Protein AF-F0XMB1-F1 (afdb_monomer_lite)

InterPro domains:
  IPR000330 SNF2, N-terminal domain [PF00176] (277-540)
  IPR014001 Helicase superfamily 1/2, ATP-binding domain [SM00487] (270-544)
  IPR027417 P-loop containing nucleoside triphosphate hydrolase [SSF52540] (267-540)
  IPR038718 SNF2-like, N-terminal domain superfamily [G3DSA:3.40.50.10810] (345-544)
  IPR052583 E3 ubiquitin-protein ligase SHPRH-like [PTHR45865] (392-539)

Sequence (544 aa):
MPPGRSTSKATRSSRSQPPPQAASIPPFQDVGPLIDFIDHLLSIAHDDSDESNKSLGKERSEQDERPAKRSKSDCHVDDPYIPVSRRSLAVTKSSSRRGSVAEEATSRNAIRFFDFVYRENDGLTITARDRRRVNAKVTLTPNELGPLDAKDVLMLKAANKIGPDPPEPGRFWTSVCLEVRLTEGQATLAVNLELRWNTNISVDGSLHLEPQRELRQHMLAAFFPGIPLDRPPDRRGAEQFGSPQDFYEAAHVPSKSEYGEIESMRVPALTANLFPFQRRAVGWLLHREGAQWTTNCGNGNPGVIPYQPPSDQQAFMHFIRTVDADGESCFVSSLFGVVTRDPAVFEANERAIRGGILSEEMGLGKTVETISLILLHRRPPVSTLSPAVSPSATQVPRPIGATLIVTPPALRSQWISELKQHAPGFKVMVYEGMRKSCPDEASEAAMVEKFAVHDVVITTYGDLRSELHFAVEPPQRNLRGERKRPRPRSPLVQLSWWRVCLDEAQEIESGVSNAATIVRVVPRVNAWGVTGTPVKDDIQGKYS

Organism: Grosmannia clavigera (strain kw1407 / UAMH 11150) (NCBI:txid655863)

pLDDT: mean 72.54, std 20.44, range [24.61, 97.75]

Structure (mmCIF, N/CA/C/O backbone):
data_AF-F0XMB1-F1
#
_entry.id   AF-F0XMB1-F1
#
loop_
_atom_site.group_PDB
_atom_site.id
_atom_site.type_symbol
_atom_site.label_atom_id
_atom_site.label_alt_id
_atom_site.label_comp_id
_atom_site.label_asym_id
_atom_site.label_entity_id
_atom_site.label_seq_id
_atom_site.pdbx_PDB_ins_code
_atom_site.Cartn_x
_atom_site.Cartn_y
_atom_site.Cartn_z
_atom_site.occupancy
_atom_site.B_iso_or_equiv
_atom_site.auth_seq_id
_atom_site.auth_comp_id
_atom_site.auth_asym_id
_atom_site.auth_atom_id
_atom_site.pdbx_PDB_model_num
ATOM 1 N N . MET A 1 1 ? 31.778 34.762 53.240 1.00 27.73 1 MET A N 1
ATOM 2 C CA . MET A 1 1 ? 30.847 34.669 54.390 1.00 27.73 1 MET A CA 1
ATOM 3 C C . MET A 1 1 ? 29.917 35.890 54.387 1.00 27.73 1 MET A C 1
ATOM 5 O O . MET A 1 1 ? 30.295 36.874 53.762 1.00 27.73 1 MET A O 1
ATOM 9 N N . PRO A 1 2 ? 28.714 35.812 54.991 1.00 58.25 2 PRO A N 1
ATOM 10 C CA . PRO A 1 2 ? 27.754 36.931 55.157 1.00 58.25 2 PRO A CA 1
ATOM 11 C C . PRO A 1 2 ? 28.171 37.848 56.343 1.00 58.25 2 PRO A C 1
ATOM 13 O O . PRO A 1 2 ? 29.243 37.579 56.891 1.00 58.25 2 PRO A O 1
ATOM 16 N N . PRO A 1 3 ? 27.391 38.862 56.816 1.00 51.19 3 PRO A N 1
ATOM 17 C CA . PRO A 1 3 ? 26.029 39.328 56.459 1.00 51.19 3 PRO A CA 1
ATOM 18 C C . PRO A 1 3 ? 26.003 40.854 56.100 1.00 51.19 3 PRO A C 1
ATOM 20 O O . PRO A 1 3 ? 27.044 41.388 55.746 1.00 51.19 3 PRO A O 1
ATOM 23 N N . GLY A 1 4 ? 24.908 41.639 56.109 1.00 30.55 4 GLY A N 1
ATOM 24 C CA . GLY A 1 4 ? 23.508 41.424 56.518 1.00 30.55 4 GLY A CA 1
ATOM 25 C C . GLY A 1 4 ? 22.577 42.628 56.234 1.00 30.55 4 GLY A C 1
ATOM 26 O O . GLY A 1 4 ? 23.026 43.687 55.811 1.00 30.55 4 GLY A O 1
ATOM 27 N N . ARG A 1 5 ? 21.262 42.462 56.466 1.00 34.50 5 ARG A N 1
ATOM 28 C CA . ARG A 1 5 ? 20.203 43.493 56.291 1.00 34.50 5 ARG A CA 1
ATOM 29 C C . ARG A 1 5 ? 20.195 44.546 57.416 1.00 34.50 5 ARG A C 1
ATOM 31 O O . ARG A 1 5 ? 20.446 44.169 58.555 1.00 34.50 5 ARG A O 1
ATOM 38 N N . SER A 1 6 ? 19.681 45.760 57.147 1.00 29.05 6 SER A N 1
ATOM 39 C CA . SER A 1 6 ? 18.444 46.310 57.778 1.00 29.05 6 SER A CA 1
ATOM 40 C C . SER A 1 6 ? 18.293 47.841 57.652 1.00 29.05 6 SER A C 1
ATOM 42 O O . SER A 1 6 ? 19.214 48.580 57.975 1.00 29.05 6 SER A O 1
ATOM 44 N N . THR A 1 7 ? 17.095 48.321 57.293 1.00 29.73 7 THR A N 1
ATOM 45 C CA . THR A 1 7 ? 16.448 49.531 57.862 1.00 29.73 7 THR A CA 1
ATOM 46 C C . THR A 1 7 ? 14.932 49.473 57.604 1.00 29.73 7 THR A C 1
ATOM 48 O O . THR A 1 7 ? 14.473 48.746 56.724 1.00 29.73 7 THR A O 1
ATOM 51 N N . SER A 1 8 ? 14.134 50.200 58.394 1.00 28.09 8 SER A N 1
ATOM 52 C CA . SER A 1 8 ? 12.667 50.283 58.276 1.00 28.09 8 SER A CA 1
ATOM 53 C C . SER A 1 8 ? 12.136 51.627 58.806 1.00 28.09 8 SER A C 1
ATOM 55 O O . SER A 1 8 ? 12.888 52.320 59.496 1.00 28.09 8 SER A O 1
ATOM 57 N N . LYS A 1 9 ? 10.849 51.934 58.513 1.00 28.86 9 LYS A N 1
ATOM 58 C CA . LYS A 1 9 ? 9.961 53.064 58.942 1.00 28.86 9 LYS A CA 1
ATOM 59 C C . LYS A 1 9 ? 9.417 53.874 57.741 1.00 28.86 9 LYS A C 1
ATOM 61 O O . LYS A 1 9 ? 10.108 53.980 56.740 1.00 28.86 9 LYS A O 1
ATOM 66 N N . ALA A 1 10 ? 8.226 54.490 57.781 1.00 29.17 10 ALA A N 1
ATOM 67 C CA . ALA A 1 10 ? 7.061 54.283 58.660 1.00 29.17 10 ALA A CA 1
ATOM 68 C C . ALA A 1 10 ? 5.759 54.894 58.074 1.00 29.17 10 ALA A C 1
ATOM 70 O O . ALA A 1 10 ? 5.778 55.744 57.195 1.00 29.17 10 ALA A O 1
ATOM 71 N N . THR A 1 11 ? 4.640 54.442 58.647 1.00 30.14 11 THR A N 1
ATOM 72 C CA . THR A 1 11 ? 3.234 54.915 58.606 1.00 30.14 11 THR A CA 1
ATOM 73 C C . THR A 1 11 ? 3.033 56.445 58.813 1.00 30.14 11 THR A C 1
ATOM 75 O O . THR A 1 11 ? 3.951 57.081 59.315 1.00 30.14 11 THR A O 1
ATOM 78 N N . ARG A 1 12 ? 1.858 57.097 58.623 1.00 30.94 12 ARG A N 1
ATOM 79 C CA . ARG A 1 12 ? 0.440 56.654 58.784 1.00 30.94 12 ARG A CA 1
ATOM 80 C C . ARG A 1 12 ? -0.594 57.701 58.272 1.00 30.94 12 ARG A C 1
ATOM 82 O O . ARG A 1 12 ? -0.222 58.846 58.068 1.00 30.94 12 ARG A O 1
ATOM 89 N N . SER A 1 13 ? -1.893 57.333 58.328 1.00 30.34 13 SER A N 1
ATOM 90 C CA . SER A 1 13 ? -3.125 58.182 58.355 1.00 30.34 13 SER A CA 1
ATOM 91 C C . SER A 1 13 ? -3.738 58.549 56.989 1.00 30.34 13 SER A C 1
ATOM 93 O O . SER A 1 13 ? -2.984 58.915 56.102 1.00 30.34 13 SER A O 1
ATOM 95 N N . SER A 1 14 ? -5.064 58.560 56.738 1.00 31.59 14 SER A N 1
ATOM 96 C CA . SER A 1 14 ? -6.292 57.872 57.260 1.00 31.59 14 SER A CA 1
ATOM 97 C C . SER A 1 14 ? -7.459 58.185 56.260 1.00 31.59 14 SER A C 1
ATOM 99 O O . SER A 1 14 ? -7.134 58.667 55.181 1.00 31.59 14 SER A O 1
ATOM 101 N N . ARG A 1 15 ? -8.793 57.986 56.392 1.00 32.78 15 ARG A N 1
ATOM 102 C CA . ARG A 1 15 ? -9.838 57.450 57.328 1.00 32.78 15 ARG A CA 1
ATOM 103 C C . ARG A 1 15 ? -11.147 57.344 56.460 1.00 32.78 15 ARG A C 1
ATOM 105 O O . ARG A 1 15 ? -11.243 58.114 55.516 1.00 32.78 15 ARG A O 1
ATOM 112 N N . SER A 1 16 ? -12.234 56.583 56.685 1.00 30.58 16 SER A N 1
ATOM 113 C CA . SER A 1 16 ? -12.518 55.282 57.339 1.00 30.58 16 SER A CA 1
ATOM 114 C C . SER A 1 16 ? -14.002 54.862 57.146 1.00 30.58 16 SER A C 1
ATOM 116 O O . SER A 1 16 ? -14.864 55.652 57.515 1.00 30.58 16 SER A O 1
ATOM 118 N N . GLN A 1 17 ? -14.264 53.587 56.791 1.00 32.28 17 GLN A N 1
ATOM 119 C CA . GLN A 1 17 ? -15.507 52.804 57.070 1.00 32.28 17 GLN A CA 1
ATOM 120 C C . GLN A 1 17 ? -16.832 53.182 56.344 1.00 32.28 17 GLN A C 1
ATOM 122 O O . GLN A 1 17 ? -16.908 54.279 55.798 1.00 32.28 17 GLN A O 1
ATOM 127 N N . PRO A 1 18 ? -17.875 52.299 56.313 1.00 37.38 18 PRO A N 1
ATOM 128 C CA . PRO A 1 18 ? -18.061 51.003 57.011 1.00 37.38 18 PRO A CA 1
ATOM 129 C C . PRO A 1 18 ? -18.279 49.758 56.096 1.00 37.38 18 PRO A C 1
ATOM 131 O O . PRO A 1 18 ? -18.362 49.905 54.879 1.00 37.38 18 PRO A O 1
ATOM 134 N N . PRO A 1 19 ? -18.359 48.524 56.655 1.00 42.69 19 PRO A N 1
ATOM 135 C CA . PRO A 1 19 ? -18.552 47.281 55.891 1.00 42.69 19 PRO A CA 1
ATOM 136 C C . PRO A 1 19 ? -20.002 46.733 55.903 1.00 42.69 19 PRO A C 1
ATOM 138 O O . PRO A 1 19 ? -20.718 46.933 56.887 1.00 42.69 19 PRO A O 1
ATOM 141 N N . PRO A 1 20 ? -20.420 45.957 54.881 1.00 31.91 20 PRO A N 1
ATOM 142 C CA . PRO A 1 20 ? -21.570 45.055 54.965 1.00 31.91 20 PRO A CA 1
ATOM 143 C C . PRO A 1 20 ? -21.213 43.747 55.701 1.00 31.91 20 PRO A C 1
ATOM 145 O O . PRO A 1 20 ? -20.044 43.392 55.855 1.00 31.91 20 PRO A O 1
ATOM 148 N N . GLN A 1 21 ? -22.234 43.033 56.176 1.00 31.61 21 GLN A N 1
ATOM 149 C CA . GLN A 1 21 ? -22.099 41.883 57.078 1.00 31.61 21 GLN A CA 1
ATOM 150 C C . GLN A 1 21 ? -21.891 40.556 56.330 1.00 31.61 21 GLN A C 1
ATOM 152 O O . GLN A 1 21 ? -22.405 40.359 55.230 1.00 31.61 21 GLN A O 1
ATOM 157 N N . ALA A 1 22 ? -21.196 39.609 56.966 1.00 34.16 22 ALA A N 1
ATOM 158 C CA . ALA A 1 22 ? -21.148 38.224 56.509 1.00 34.16 22 ALA A CA 1
ATOM 159 C C . ALA A 1 22 ? -22.470 37.517 56.857 1.00 34.16 22 ALA A C 1
ATOM 161 O O . ALA A 1 22 ? -22.691 37.136 58.006 1.00 34.16 22 ALA A O 1
ATOM 162 N N . ALA A 1 23 ? -23.349 37.343 55.869 1.00 29.39 23 ALA A N 1
ATOM 163 C CA . ALA A 1 23 ? -24.525 36.493 56.012 1.00 29.39 23 ALA A CA 1
ATOM 164 C C . ALA A 1 23 ? -24.081 35.022 56.087 1.00 29.39 23 ALA A C 1
ATOM 166 O O . ALA A 1 23 ? -23.489 34.497 55.142 1.00 29.39 23 ALA A O 1
ATOM 167 N N . SER A 1 24 ? -24.348 34.355 57.210 1.00 30.89 24 SER A N 1
ATOM 168 C CA . SER A 1 24 ? -24.059 32.931 57.380 1.00 30.89 24 SER A CA 1
ATOM 169 C C . SER A 1 24 ? -24.994 32.102 56.501 1.00 30.89 24 SER A C 1
ATOM 171 O O . SER A 1 24 ? -26.179 31.970 56.813 1.00 30.89 24 SER A O 1
ATOM 173 N N . ILE A 1 25 ? -24.463 31.540 55.415 1.00 31.02 25 ILE A N 1
ATOM 174 C CA . ILE A 1 25 ? -25.188 30.573 54.584 1.00 31.02 25 ILE A CA 1
ATOM 175 C C . ILE A 1 25 ? -25.472 29.333 55.455 1.00 31.02 25 ILE A C 1
ATOM 177 O O . ILE A 1 25 ? -24.528 28.800 56.046 1.00 31.02 25 ILE A O 1
ATOM 181 N N . PRO A 1 26 ? -26.733 28.876 55.582 1.00 30.62 26 PRO A N 1
ATOM 182 C CA . PRO A 1 26 ? -27.040 27.663 56.331 1.00 30.62 26 PRO A CA 1
ATOM 183 C C . PRO A 1 26 ? -26.429 26.435 55.633 1.00 30.62 26 PRO A C 1
ATOM 185 O O . PRO A 1 26 ? -26.320 26.424 54.404 1.00 30.62 26 PRO A O 1
ATOM 188 N N . PRO A 1 27 ? -26.037 25.384 56.376 1.00 29.83 27 PRO A N 1
ATOM 189 C CA . PRO A 1 27 ? -25.554 24.154 55.763 1.00 29.83 27 PRO A CA 1
ATOM 190 C C . PRO A 1 27 ? -26.685 23.511 54.952 1.00 29.83 27 PRO A C 1
ATOM 192 O O . PRO A 1 27 ? -27.743 23.193 55.495 1.00 29.83 27 PRO A O 1
ATOM 195 N N . PHE A 1 28 ? -26.462 23.316 53.651 1.00 28.12 28 PHE A N 1
ATOM 196 C CA . PHE A 1 28 ? -27.380 22.555 52.808 1.00 28.12 28 PHE A CA 1
ATOM 197 C C . PHE A 1 28 ? -27.397 21.095 53.275 1.00 28.12 28 PHE A C 1
ATOM 199 O O . PHE A 1 28 ? -26.374 20.416 53.221 1.00 28.12 28 PHE A O 1
ATOM 206 N N . GLN A 1 29 ? -28.557 20.623 53.734 1.00 29.77 29 GLN A N 1
ATOM 207 C CA . GLN A 1 29 ? -28.824 19.192 53.892 1.00 29.77 29 GLN A CA 1
ATOM 208 C C . GLN A 1 29 ? -29.158 18.580 52.523 1.00 29.77 29 GLN A C 1
ATOM 210 O O . GLN A 1 29 ? -29.688 19.270 51.653 1.00 29.77 29 GLN A O 1
ATOM 215 N N . ASP A 1 30 ? -28.838 17.298 52.339 1.00 43.50 30 ASP A N 1
ATOM 216 C CA . ASP A 1 30 ? -28.823 16.612 51.041 1.00 43.50 30 ASP A CA 1
ATOM 217 C C . ASP A 1 30 ? -30.161 16.586 50.276 1.00 43.50 30 ASP A C 1
ATOM 219 O O . ASP A 1 30 ? -30.922 15.622 50.342 1.00 43.50 30 ASP A O 1
ATOM 223 N N . VAL A 1 31 ? -30.373 17.598 49.431 1.00 42.97 31 VAL A N 1
ATOM 224 C CA . VAL A 1 31 ? -30.939 17.439 48.082 1.00 42.97 31 VAL A CA 1
ATOM 225 C C . VAL A 1 31 ? -30.160 18.377 47.153 1.00 42.97 31 VAL A C 1
ATOM 227 O O . VAL A 1 31 ? -30.142 19.585 47.369 1.00 42.97 31 VAL A O 1
ATOM 230 N N . GLY A 1 32 ? -29.467 17.831 46.152 1.00 53.22 32 GLY A N 1
ATOM 231 C CA . GLY A 1 32 ? -28.548 18.594 45.298 1.00 53.22 32 GLY A CA 1
ATOM 232 C C . GLY A 1 32 ? -28.074 17.806 44.068 1.00 53.22 32 GLY A C 1
ATOM 233 O O . GLY A 1 32 ? -28.682 16.782 43.744 1.00 53.22 32 GLY A O 1
ATOM 234 N N . PRO A 1 33 ? -26.970 18.221 43.409 1.00 62.84 33 PRO A N 1
ATOM 235 C CA . PRO A 1 33 ? -26.834 18.430 41.953 1.00 62.84 33 PRO A CA 1
ATOM 236 C C . PRO A 1 33 ? -27.278 17.348 40.953 1.00 62.84 33 PRO A C 1
ATOM 238 O O . PRO A 1 33 ? -27.317 17.629 39.759 1.00 62.84 33 PRO A O 1
ATOM 241 N N . LEU A 1 34 ? -27.601 16.123 41.378 1.00 62.88 34 LEU A N 1
ATOM 242 C CA . LEU A 1 34 ? -28.152 15.095 40.492 1.00 62.88 34 LEU A CA 1
ATOM 243 C C . LEU A 1 34 ? -29.604 15.395 40.085 1.00 62.88 34 LEU A C 1
ATOM 245 O O . LEU A 1 34 ? -29.940 15.188 38.923 1.00 62.88 34 LEU A O 1
ATOM 249 N N . ILE A 1 35 ? -30.454 15.881 40.999 1.00 64.75 35 ILE A N 1
ATOM 250 C CA . ILE A 1 35 ? -31.870 16.145 40.672 1.00 64.75 35 ILE A CA 1
ATOM 251 C C . ILE A 1 35 ? -31.989 17.362 39.745 1.00 64.75 35 ILE A C 1
ATOM 253 O O . ILE A 1 35 ? -32.671 17.276 38.732 1.00 64.75 35 ILE A O 1
ATOM 257 N N . ASP A 1 36 ? -31.231 18.434 39.997 1.00 64.50 36 ASP A N 1
ATOM 258 C CA . ASP A 1 36 ? -31.179 19.606 39.107 1.00 64.50 36 ASP A CA 1
ATOM 259 C C . ASP A 1 36 ? -30.674 19.238 37.696 1.00 64.50 36 ASP A C 1
ATOM 261 O O . ASP A 1 36 ? -31.138 19.770 36.688 1.00 64.50 36 ASP A O 1
ATOM 265 N N . PHE A 1 37 ? -29.728 18.293 37.611 1.00 68.62 37 PHE A N 1
ATOM 266 C CA . PHE A 1 37 ? -29.217 17.750 36.350 1.00 68.62 37 PHE A CA 1
ATOM 267 C C . PHE A 1 37 ? -30.251 16.863 35.630 1.00 68.62 37 PHE A C 1
ATOM 269 O O . PHE A 1 37 ? -30.342 16.908 34.405 1.00 68.62 37 PHE A O 1
ATOM 276 N N . ILE A 1 38 ? -31.052 16.098 36.376 1.00 68.94 38 ILE A N 1
ATOM 277 C CA . ILE A 1 38 ? -32.143 15.253 35.866 1.00 68.94 38 ILE A CA 1
ATOM 278 C C . ILE A 1 38 ? -33.303 16.095 35.322 1.00 68.94 38 ILE A C 1
ATOM 280 O O . ILE A 1 38 ? -33.691 15.913 34.167 1.00 68.94 38 ILE A O 1
ATOM 284 N N . ASP A 1 39 ? -33.791 17.063 36.098 1.00 65.38 39 ASP A N 1
ATOM 285 C CA . ASP A 1 39 ? -34.848 17.996 35.689 1.00 65.38 39 ASP A CA 1
ATOM 286 C C . ASP A 1 39 ? -34.414 18.817 34.458 1.00 65.38 39 ASP A C 1
ATOM 288 O O . ASP A 1 39 ? -35.227 19.153 33.594 1.00 65.38 39 ASP A O 1
ATOM 292 N N . HIS A 1 40 ? -33.110 19.076 34.312 1.00 67.19 40 HIS A N 1
ATOM 293 C CA . HIS A 1 40 ? -32.565 19.706 33.116 1.00 67.19 40 HIS A CA 1
ATOM 294 C C . HIS A 1 40 ? -32.416 18.748 31.915 1.00 67.19 40 HIS A C 1
ATOM 296 O O . HIS A 1 40 ? -32.723 19.145 30.788 1.00 67.19 40 HIS A O 1
ATOM 302 N N . LEU A 1 41 ? -32.014 17.487 32.111 1.00 68.06 41 LEU A N 1
ATOM 303 C CA . LEU A 1 41 ? -32.002 16.481 31.034 1.00 68.06 41 LEU A CA 1
ATOM 304 C C . LEU A 1 41 ? -33.400 16.239 30.449 1.00 68.06 41 LEU A C 1
ATOM 306 O O . LEU A 1 41 ? -33.528 16.117 29.230 1.00 68.06 41 LEU A O 1
ATOM 310 N N . LEU A 1 42 ? -34.435 16.242 31.294 1.00 66.25 42 LEU A N 1
ATOM 311 C CA . LEU A 1 42 ? -35.842 16.233 30.882 1.00 66.25 42 LEU A CA 1
ATOM 312 C C . LEU A 1 42 ? -36.148 17.401 29.925 1.00 66.25 42 LEU A C 1
ATOM 314 O O . LEU A 1 42 ? -36.718 17.182 28.857 1.00 66.25 42 LEU A O 1
ATOM 318 N N . SER A 1 43 ? -35.689 18.621 30.233 1.00 65.88 43 SER A N 1
ATOM 319 C CA . SER A 1 43 ? -35.900 19.781 29.348 1.00 65.88 43 SER A CA 1
ATOM 320 C C . SER A 1 43 ? -35.231 19.642 27.968 1.00 65.88 43 SER A C 1
ATOM 322 O O . SER A 1 43 ? -35.854 19.968 26.961 1.00 65.88 43 SER A O 1
ATOM 324 N N . ILE A 1 44 ? -34.016 19.078 27.893 1.00 65.44 44 ILE A N 1
ATOM 325 C CA . ILE A 1 44 ? -33.313 18.839 26.616 1.00 65.44 44 ILE A CA 1
ATOM 326 C C . ILE A 1 44 ? -34.008 17.738 25.799 1.00 65.44 44 ILE A C 1
ATOM 328 O O . ILE A 1 44 ? -34.179 17.883 24.589 1.00 65.44 44 ILE A O 1
ATOM 332 N N . ALA A 1 45 ? -34.441 16.652 26.446 1.00 59.62 45 ALA A N 1
ATOM 333 C CA . ALA A 1 45 ? -35.133 15.551 25.775 1.00 59.62 45 ALA A CA 1
ATOM 334 C C . ALA A 1 45 ? -36.482 15.987 25.163 1.00 59.62 45 ALA A C 1
ATOM 336 O O . ALA A 1 45 ? -36.879 15.473 24.114 1.00 59.62 45 ALA A O 1
ATOM 337 N N . HIS A 1 46 ? -37.163 16.963 25.774 1.00 55.91 46 HIS A N 1
ATOM 338 C CA . HIS A 1 46 ? -38.348 17.581 25.181 1.00 55.91 46 HIS A CA 1
ATOM 339 C C . HIS A 1 46 ? -38.009 18.451 23.958 1.00 55.91 46 HIS A C 1
ATOM 341 O O . HIS A 1 46 ? -38.685 18.309 22.939 1.00 55.91 46 HIS A O 1
ATOM 347 N N . ASP A 1 47 ? -36.953 19.272 23.993 1.00 51.75 47 ASP A N 1
ATOM 348 C CA . ASP A 1 47 ? -36.536 20.084 22.833 1.00 51.75 47 ASP A CA 1
ATOM 349 C C . ASP A 1 47 ? -36.136 19.220 21.615 1.00 51.75 47 ASP A C 1
ATOM 351 O O . ASP A 1 47 ? -36.564 19.516 20.496 1.00 51.75 47 ASP A O 1
ATOM 355 N N . ASP A 1 48 ? -35.412 18.107 21.816 1.00 49.75 48 ASP A N 1
ATOM 356 C CA . ASP A 1 48 ? -35.098 17.126 20.752 1.00 49.75 48 ASP A CA 1
ATOM 357 C C . ASP A 1 48 ? -36.383 16.563 20.099 1.00 49.75 48 ASP A C 1
ATOM 359 O O . ASP A 1 48 ? -36.459 16.384 18.876 1.00 49.75 48 ASP A O 1
ATOM 363 N N . SER A 1 49 ? -37.428 16.307 20.899 1.00 45.44 49 SER A N 1
ATOM 364 C CA . SER A 1 49 ? -38.728 15.853 20.385 1.00 45.44 49 SER A CA 1
ATOM 365 C C . SER A 1 49 ? -39.457 16.950 19.596 1.00 45.44 49 SER A C 1
ATOM 367 O O . SER A 1 49 ? -40.104 16.669 18.582 1.00 45.44 49 SER A O 1
ATOM 369 N N . ASP A 1 50 ? -39.295 18.211 19.992 1.00 35.31 50 ASP A N 1
ATOM 370 C CA . ASP A 1 50 ? -40.029 19.339 19.425 1.00 35.31 50 ASP A CA 1
ATOM 371 C C . ASP A 1 50 ? -39.352 19.919 18.165 1.00 35.31 50 ASP A C 1
ATOM 373 O O . ASP A 1 50 ? -40.046 20.386 17.259 1.00 35.31 50 ASP A O 1
ATOM 377 N N . GLU A 1 51 ? -38.024 19.808 18.008 1.00 38.72 51 GLU A N 1
ATOM 378 C CA . GLU A 1 51 ? -37.368 19.988 16.697 1.00 38.72 51 GLU A CA 1
ATOM 379 C C . GLU A 1 51 ? -37.816 18.922 15.683 1.00 38.72 51 GLU A C 1
ATOM 381 O O . GLU A 1 51 ? -38.000 19.229 14.498 1.00 38.72 51 GLU A O 1
ATOM 386 N N . SER A 1 52 ? -38.056 17.681 16.131 1.00 35.47 52 SER A N 1
ATOM 387 C CA . SER A 1 52 ? -38.567 16.625 15.250 1.00 35.47 52 SER A CA 1
ATOM 388 C C . SER A 1 52 ? -39.944 17.000 14.675 1.00 35.47 52 SER A C 1
ATOM 390 O O . SER A 1 52 ? -40.119 16.963 13.452 1.00 35.47 52 SER A O 1
ATOM 392 N N . ASN A 1 53 ? -40.856 17.509 15.514 1.00 30.06 53 ASN A N 1
ATOM 393 C CA . ASN A 1 53 ? -42.183 17.978 15.106 1.00 30.06 53 ASN A CA 1
ATOM 394 C C . ASN A 1 53 ? -42.136 19.274 14.282 1.00 30.06 53 ASN A C 1
ATOM 396 O O . ASN A 1 53 ? -42.806 19.373 13.254 1.00 30.06 53 ASN A O 1
ATOM 400 N N . LYS A 1 54 ? -41.303 20.257 14.651 1.00 31.67 54 LYS A N 1
ATOM 401 C CA . LYS A 1 54 ? -41.144 21.506 13.874 1.00 31.67 54 LYS A CA 1
ATOM 402 C C . LYS A 1 54 ? -40.637 21.248 12.451 1.00 31.67 54 LYS A C 1
ATOM 404 O O . LYS A 1 54 ? -40.960 22.020 11.547 1.00 31.67 54 LYS A O 1
ATOM 409 N N . SER A 1 55 ? -39.921 20.143 12.220 1.00 33.44 55 SER A N 1
ATOM 410 C CA . SER A 1 55 ? -39.488 19.732 10.876 1.00 33.44 55 SER A CA 1
ATOM 411 C C . SER A 1 55 ? -40.603 19.194 9.960 1.00 33.44 55 SER A C 1
ATOM 413 O O . SER A 1 55 ? -40.359 19.043 8.767 1.00 33.44 55 SER A O 1
ATOM 415 N N . LEU A 1 56 ? -41.822 18.972 10.471 1.00 31.72 56 LEU A N 1
ATOM 416 C CA . LEU A 1 56 ? -43.006 18.572 9.689 1.00 31.72 56 LEU A CA 1
ATOM 417 C C . LEU A 1 56 ? -43.890 19.764 9.256 1.00 31.72 56 LEU A C 1
ATOM 419 O O . LEU A 1 56 ? -44.860 19.578 8.530 1.00 31.72 56 LEU A O 1
ATOM 423 N N . GLY A 1 57 ? -43.586 20.991 9.702 1.00 28.50 57 GLY A N 1
ATOM 424 C CA . GLY A 1 57 ? -44.492 22.147 9.595 1.00 28.50 57 GLY A CA 1
ATOM 425 C C . GLY A 1 57 ? -44.204 23.175 8.490 1.00 28.50 57 GLY A C 1
ATOM 426 O O . GLY A 1 57 ? -44.813 24.246 8.508 1.00 28.50 57 GLY A O 1
ATOM 427 N N . LYS A 1 58 ? -43.258 22.929 7.569 1.00 28.38 58 LYS A N 1
ATOM 428 C CA . LYS A 1 58 ? -42.862 23.901 6.524 1.00 28.38 58 LYS A CA 1
ATOM 429 C C . LYS A 1 58 ? -42.511 23.257 5.178 1.00 28.38 58 LYS A C 1
ATOM 431 O O . LYS A 1 58 ? -41.342 23.133 4.826 1.00 28.38 58 LYS A O 1
ATOM 436 N N . GLU A 1 59 ? -43.528 22.971 4.373 1.00 30.28 59 GLU A N 1
ATOM 437 C CA . GLU A 1 59 ? -43.344 22.750 2.935 1.00 30.28 59 GLU A CA 1
ATOM 438 C C . GLU A 1 59 ? -43.421 24.072 2.158 1.00 30.28 59 GLU A C 1
ATOM 440 O O . GLU A 1 59 ? -44.481 24.696 2.079 1.00 30.28 59 GLU A O 1
ATOM 445 N N . ARG A 1 60 ? -42.308 24.475 1.532 1.00 24.61 60 ARG A N 1
ATOM 446 C CA . ARG A 1 60 ? -42.295 25.262 0.286 1.00 24.61 60 ARG A CA 1
ATOM 447 C C . ARG A 1 60 ? -41.037 24.945 -0.526 1.00 24.61 60 ARG A C 1
ATOM 449 O O . ARG A 1 60 ? -39.954 25.370 -0.149 1.00 24.61 60 ARG A O 1
ATOM 456 N N . SER A 1 61 ? -41.242 24.219 -1.626 1.00 27.05 61 SER A N 1
ATOM 457 C CA . SER A 1 61 ? -40.499 24.295 -2.896 1.00 27.05 61 SER A CA 1
ATOM 458 C C . SER A 1 61 ? -39.010 24.686 -2.849 1.00 27.05 61 SER A C 1
ATOM 460 O O . SER A 1 61 ? -38.694 25.873 -2.838 1.00 27.05 61 SER A O 1
ATOM 462 N N . GLU A 1 62 ? -38.112 23.709 -2.994 1.00 28.06 62 GLU A N 1
ATOM 463 C CA . GLU A 1 62 ? -37.425 23.439 -4.276 1.00 28.06 62 GLU A CA 1
ATOM 464 C C . GLU A 1 62 ? -36.629 22.116 -4.209 1.00 28.06 62 GLU A C 1
ATOM 466 O O . GLU A 1 62 ? -36.656 21.429 -3.188 1.00 28.06 62 GLU A O 1
ATOM 471 N N . GLN A 1 63 ? -36.050 21.682 -5.333 1.00 28.61 63 GLN A N 1
ATOM 472 C CA . GLN A 1 63 ? -35.553 20.314 -5.539 1.00 28.61 63 GLN A CA 1
ATOM 473 C C . GLN A 1 63 ? -34.098 20.126 -5.083 1.00 28.61 63 GLN A C 1
ATOM 475 O O . GLN A 1 63 ? -33.206 20.758 -5.641 1.00 28.61 63 GLN A O 1
ATOM 480 N N . ASP A 1 64 ? -33.857 19.190 -4.158 1.00 26.62 64 ASP A N 1
ATOM 481 C CA . ASP A 1 64 ? -32.564 18.501 -3.998 1.00 26.62 64 ASP A CA 1
ATOM 482 C C . ASP A 1 64 ? -32.774 17.188 -3.212 1.00 26.62 64 ASP A C 1
ATOM 484 O O . ASP A 1 64 ? -33.384 17.200 -2.137 1.00 26.62 64 ASP A O 1
ATOM 488 N N . GLU A 1 65 ? -32.329 16.039 -3.731 1.00 29.12 65 GLU A N 1
ATOM 489 C CA . GLU A 1 65 ? -32.601 14.736 -3.099 1.00 29.12 65 GLU A CA 1
ATOM 490 C C . GLU A 1 65 ? -31.685 14.486 -1.893 1.00 29.12 65 GLU A C 1
ATOM 492 O O . GLU A 1 65 ? -30.463 14.392 -2.010 1.00 29.12 65 GLU A O 1
ATOM 497 N N . ARG A 1 66 ? -32.283 14.317 -0.707 1.00 25.83 66 ARG A N 1
ATOM 498 C CA . ARG A 1 66 ? -31.583 13.894 0.517 1.00 25.83 66 ARG A CA 1
ATOM 499 C C . ARG A 1 66 ? -32.244 12.644 1.102 1.00 25.83 66 ARG A C 1
ATOM 501 O O . ARG A 1 66 ? -33.472 12.614 1.191 1.00 25.83 66 ARG A O 1
ATOM 508 N N . PRO A 1 67 ? -31.471 11.629 1.533 1.00 27.11 67 PRO A N 1
ATOM 509 C CA . PRO A 1 67 ? -32.033 10.394 2.075 1.00 27.11 67 PRO A CA 1
ATOM 510 C C . PRO A 1 67 ? -32.825 10.649 3.368 1.00 27.11 67 PRO A C 1
ATOM 512 O O . PRO A 1 67 ? -32.454 11.480 4.199 1.00 27.11 67 PRO A O 1
ATOM 515 N N . ALA A 1 68 ? -33.939 9.932 3.518 1.00 28.58 68 ALA A N 1
ATOM 516 C CA . ALA A 1 68 ? -34.944 10.197 4.544 1.00 28.58 68 ALA A CA 1
ATOM 517 C C . ALA A 1 68 ? -34.503 9.823 5.975 1.00 28.58 68 ALA A C 1
ATOM 519 O O . ALA A 1 68 ? -33.689 8.926 6.198 1.00 28.58 68 ALA A O 1
ATOM 520 N N . LYS A 1 69 ? -35.107 10.488 6.972 1.00 32.81 69 LYS A N 1
ATOM 521 C CA . LYS A 1 69 ? -34.916 10.188 8.401 1.00 32.81 69 LYS A CA 1
ATOM 522 C C . LYS A 1 69 ? -35.430 8.773 8.725 1.00 32.81 69 LYS A C 1
ATOM 524 O O . LYS A 1 69 ? -36.612 8.498 8.537 1.00 32.81 69 LYS A O 1
ATOM 529 N N . ARG A 1 70 ? -34.575 7.897 9.270 1.00 31.69 70 ARG A N 1
ATOM 530 C CA . ARG A 1 70 ? -34.982 6.562 9.751 1.00 31.69 70 ARG A CA 1
ATOM 531 C C . ARG A 1 70 ? -35.865 6.658 11.005 1.00 31.69 70 ARG A C 1
ATOM 533 O O . ARG A 1 70 ? -35.432 7.186 12.028 1.00 31.69 70 ARG A O 1
ATOM 540 N N . SER A 1 71 ? -37.056 6.063 10.942 1.00 27.06 71 SER A N 1
ATOM 541 C CA . SER A 1 71 ? -37.758 5.546 12.127 1.00 27.06 71 SER A CA 1
ATOM 542 C C . SER A 1 71 ? -37.133 4.208 12.560 1.00 27.06 71 SER A C 1
ATOM 544 O O . SER A 1 71 ? -36.445 3.571 11.761 1.00 27.06 71 SER A O 1
ATOM 546 N N . LYS A 1 72 ? -37.359 3.768 13.806 1.00 32.47 72 LYS A N 1
ATOM 547 C CA . LYS A 1 72 ? -36.932 2.443 14.295 1.00 32.47 72 LYS A CA 1
ATOM 548 C C . LYS A 1 72 ? -38.109 1.463 14.339 1.00 32.47 72 LYS A C 1
ATOM 550 O O . LYS A 1 72 ? -39.053 1.679 15.091 1.00 32.47 72 LYS A O 1
ATOM 555 N N . SER A 1 73 ? -37.974 0.361 13.609 1.00 25.81 73 SER A N 1
ATOM 556 C CA . SER A 1 73 ? -38.727 -0.893 13.756 1.00 25.81 73 SER A CA 1
ATOM 557 C C . SER A 1 73 ? -37.898 -2.033 13.146 1.00 25.81 73 SER A C 1
ATOM 559 O O . SER A 1 73 ? -37.054 -1.773 12.288 1.00 25.81 73 SER A O 1
ATOM 561 N N . ASP A 1 74 ? -38.094 -3.267 13.601 1.00 29.98 74 ASP A N 1
ATOM 562 C CA . ASP A 1 74 ? -37.109 -4.349 13.460 1.00 29.98 74 ASP A CA 1
ATOM 563 C C . ASP A 1 74 ? -36.967 -4.955 12.049 1.00 29.98 74 ASP A C 1
ATOM 565 O O . ASP A 1 74 ? -37.899 -5.581 11.549 1.00 29.98 74 ASP A O 1
ATOM 569 N N . CYS A 1 75 ? -35.764 -4.862 11.461 1.00 25.67 75 CYS A N 1
ATOM 570 C CA . CYS A 1 75 ? -35.125 -5.897 10.622 1.00 25.67 75 CYS A CA 1
ATOM 571 C C . CYS A 1 75 ? -33.696 -5.481 10.196 1.00 25.67 75 CYS A C 1
ATOM 573 O O . CYS A 1 75 ? -33.408 -4.294 10.052 1.00 25.67 75 CYS A O 1
ATOM 575 N N . HIS A 1 76 ? -32.802 -6.449 9.952 1.00 42.97 76 HIS A N 1
ATOM 576 C CA . HIS A 1 76 ? -31.437 -6.196 9.460 1.00 42.97 76 HIS A CA 1
ATOM 577 C C . HIS A 1 76 ? -31.417 -5.736 7.988 1.00 42.97 76 HIS A C 1
ATOM 579 O O . HIS A 1 76 ? -31.559 -6.567 7.094 1.00 42.97 76 HIS A O 1
ATOM 585 N N . VAL A 1 77 ? -31.132 -4.451 7.739 1.00 36.12 77 VAL A N 1
ATOM 586 C CA . VAL A 1 77 ? -30.516 -3.960 6.487 1.00 36.12 77 VAL A CA 1
ATOM 587 C C . VAL A 1 77 ? -29.577 -2.793 6.816 1.00 36.12 77 VAL A C 1
ATOM 589 O O . VAL A 1 77 ? -30.029 -1.745 7.278 1.00 36.12 77 VAL A O 1
ATOM 592 N N . ASP A 1 78 ? -28.281 -2.987 6.568 1.00 48.50 78 ASP A N 1
ATOM 593 C CA . ASP A 1 78 ? -27.218 -1.972 6.518 1.00 48.50 78 ASP A CA 1
ATOM 594 C C . ASP A 1 78 ? -27.297 -0.840 7.563 1.00 48.50 78 ASP A C 1
ATOM 596 O O . ASP A 1 78 ? -27.642 0.307 7.261 1.00 48.50 78 ASP A O 1
ATOM 600 N N . ASP A 1 79 ? -26.909 -1.136 8.807 1.00 57.34 79 ASP A N 1
ATOM 601 C CA . ASP A 1 79 ? -26.386 -0.092 9.695 1.00 57.34 79 ASP A CA 1
ATOM 602 C C . ASP A 1 79 ? -24.930 0.227 9.287 1.00 57.34 79 ASP A C 1
ATOM 604 O O . ASP A 1 79 ? -24.135 -0.692 9.067 1.00 57.34 79 ASP A O 1
ATOM 608 N N . PRO A 1 80 ? -24.536 1.513 9.186 1.00 75.19 80 PRO A N 1
ATOM 609 C CA . PRO A 1 80 ? -23.216 1.913 8.687 1.00 75.19 80 PRO A CA 1
ATOM 610 C C . PRO A 1 80 ? -22.077 1.680 9.699 1.00 75.19 80 PRO A C 1
ATOM 612 O O . PRO A 1 80 ? -20.986 2.227 9.530 1.00 75.19 80 PRO A O 1
ATOM 615 N N . TYR A 1 81 ? -22.315 0.897 10.756 1.00 84.00 81 TYR A N 1
ATOM 616 C CA . TYR A 1 81 ? -21.365 0.581 11.819 1.00 84.00 81 TYR A CA 1
ATOM 617 C C . TYR A 1 81 ? -21.591 -0.824 12.406 1.00 84.00 81 TYR A C 1
ATOM 619 O O . TYR A 1 81 ? -22.704 -1.343 12.410 1.00 84.00 81 TYR A O 1
ATOM 627 N N . ILE A 1 82 ? -20.533 -1.409 12.973 1.00 87.12 82 ILE A N 1
ATOM 628 C CA . ILE A 1 82 ? -20.573 -2.593 13.844 1.00 87.12 82 ILE A CA 1
ATOM 629 C C . ILE A 1 82 ? -20.491 -2.133 15.310 1.00 87.12 82 ILE A C 1
ATOM 631 O O . ILE A 1 82 ? -19.591 -1.352 15.641 1.00 87.12 82 ILE A O 1
ATOM 635 N N . PRO A 1 83 ? -21.386 -2.591 16.203 1.00 90.06 83 PRO A N 1
ATOM 636 C CA . PRO A 1 83 ? -21.305 -2.326 17.636 1.00 90.06 83 PRO A CA 1
ATOM 637 C C . PRO A 1 83 ? -20.312 -3.296 18.297 1.00 90.06 83 PRO A C 1
ATOM 639 O O . PRO A 1 83 ? -20.580 -4.478 18.462 1.00 90.06 83 PRO A O 1
ATOM 642 N N . VAL A 1 84 ? -19.142 -2.801 18.695 1.00 88.69 84 VAL A N 1
ATOM 643 C CA . VAL A 1 84 ? -18.045 -3.605 19.271 1.00 88.69 84 VAL A CA 1
ATOM 644 C C . VAL A 1 84 ? -18.228 -3.870 20.769 1.00 88.69 84 VAL A C 1
ATOM 646 O O . VAL A 1 84 ? -17.795 -4.902 21.274 1.00 88.69 84 VAL A O 1
ATOM 649 N N . SER A 1 85 ? -18.862 -2.958 21.511 1.00 88.75 85 SER A N 1
ATOM 650 C CA . SER A 1 85 ? -19.187 -3.186 22.925 1.00 88.75 85 SER A CA 1
ATOM 651 C C . SER A 1 85 ? -20.314 -2.278 23.402 1.00 88.75 85 SER A C 1
ATOM 653 O O . SER A 1 85 ? -20.351 -1.109 23.023 1.00 88.75 85 SER A O 1
ATOM 655 N N . ARG A 1 86 ? -21.194 -2.794 24.267 1.00 90.44 86 ARG A N 1
ATOM 656 C CA . ARG A 1 86 ? -22.267 -2.041 24.938 1.00 90.44 86 ARG A CA 1
ATOM 657 C C . ARG A 1 86 ? -22.117 -2.145 26.443 1.00 90.44 86 ARG A C 1
ATOM 659 O O . ARG A 1 86 ? -21.853 -3.231 26.958 1.00 90.44 86 ARG A O 1
ATOM 666 N N . ARG A 1 87 ? -22.272 -1.021 27.136 1.00 88.25 87 ARG A N 1
ATOM 667 C CA . ARG A 1 87 ? -22.064 -0.893 28.582 1.00 88.25 87 ARG A CA 1
ATOM 668 C C . ARG A 1 87 ? -23.043 0.114 29.174 1.00 88.25 87 ARG A C 1
ATOM 670 O O . ARG A 1 87 ? -23.424 1.066 28.503 1.00 88.25 87 ARG A O 1
ATOM 677 N N . SER A 1 88 ? -23.446 -0.105 30.421 1.00 87.81 88 SER A N 1
ATOM 678 C CA . SER A 1 88 ? -24.434 0.713 31.130 1.00 87.81 88 SER A CA 1
ATOM 679 C C . SER A 1 88 ? -23.913 1.035 32.522 1.00 87.81 88 SER A C 1
ATOM 681 O O . SER A 1 88 ? -23.555 0.126 33.269 1.00 87.81 88 SER A O 1
ATOM 683 N N . LEU A 1 89 ? -23.893 2.319 32.869 1.00 87.00 89 LEU A N 1
ATOM 684 C CA . LEU A 1 89 ? -23.409 2.832 34.148 1.00 87.00 89 LEU A CA 1
ATOM 685 C C . LEU A 1 89 ? -24.556 3.568 34.845 1.00 87.00 89 LEU A C 1
ATOM 687 O O . LEU A 1 89 ? -24.861 4.706 34.492 1.00 87.00 89 LEU A O 1
ATOM 691 N N . ALA A 1 90 ? -25.228 2.908 35.790 1.00 84.81 90 ALA A N 1
ATOM 692 C CA . ALA A 1 90 ? -26.433 3.426 36.435 1.00 84.81 90 ALA A CA 1
ATOM 693 C C . ALA A 1 90 ? -26.181 3.841 37.890 1.00 84.81 90 ALA A C 1
ATOM 695 O O . ALA A 1 90 ? -25.577 3.096 38.656 1.00 84.81 90 ALA A O 1
ATOM 696 N N . VAL A 1 91 ? -26.696 5.013 38.269 1.00 83.38 91 VAL A N 1
ATOM 697 C CA . VAL A 1 91 ? -26.703 5.526 39.645 1.00 83.38 91 VAL A CA 1
ATOM 698 C C . VAL A 1 91 ? -28.134 5.874 40.031 1.00 83.38 91 VAL A C 1
ATOM 700 O O . VAL A 1 91 ? -28.780 6.681 39.361 1.00 83.38 91 VAL A O 1
ATOM 703 N N . THR A 1 92 ? -28.605 5.309 41.141 1.00 80.88 92 THR A N 1
ATOM 704 C CA . THR A 1 92 ? -29.921 5.597 41.726 1.00 80.88 92 THR A CA 1
ATOM 705 C C . THR A 1 92 ? -29.754 6.317 43.059 1.00 80.88 92 THR A C 1
ATOM 707 O O . THR A 1 92 ? -28.986 5.877 43.914 1.00 80.88 92 THR A O 1
ATOM 710 N N . LYS A 1 93 ? -30.501 7.405 43.268 1.00 78.25 93 LYS A N 1
ATOM 711 C CA . LYS A 1 93 ? -30.612 8.103 44.558 1.00 78.25 93 LYS A CA 1
ATOM 712 C C . LYS A 1 93 ? -32.057 8.160 45.035 1.00 78.25 93 LYS A C 1
ATOM 714 O O . LYS A 1 93 ? -32.987 8.097 44.233 1.00 78.25 93 LYS A O 1
ATOM 719 N N . SER A 1 94 ? -32.245 8.320 46.341 1.00 70.44 94 SER A N 1
ATOM 720 C CA . SER A 1 94 ? -33.533 8.712 46.911 1.00 70.44 94 SER A CA 1
ATOM 721 C C . SER A 1 94 ? -33.936 10.106 46.414 1.00 70.44 94 SER A C 1
ATOM 723 O O . SER A 1 94 ? -33.106 11.011 46.320 1.00 70.44 94 SER A O 1
ATOM 725 N N . SER A 1 95 ? -35.217 10.277 46.096 1.00 67.19 95 SER A N 1
ATOM 726 C CA . SER A 1 95 ? -35.788 11.523 45.580 1.00 67.19 95 SER A CA 1
ATOM 727 C C . SER A 1 95 ? -36.950 11.985 46.453 1.00 67.19 95 SER A C 1
ATOM 729 O O . SER A 1 95 ? -37.783 11.184 46.873 1.00 67.19 95 SER A O 1
ATOM 731 N N . SER A 1 96 ? -37.019 13.288 46.720 1.00 59.84 96 SER A N 1
ATOM 732 C CA . SER A 1 96 ? -38.107 13.921 47.477 1.00 59.84 96 SER A CA 1
ATOM 733 C C . SER A 1 96 ? -39.287 14.367 46.600 1.00 59.84 96 SER A C 1
ATOM 735 O O . SER A 1 96 ? -40.328 14.751 47.141 1.00 59.84 96 SER A O 1
ATOM 737 N N . ARG A 1 97 ? -39.167 14.293 45.261 1.00 58.75 97 ARG A N 1
ATOM 738 C CA . ARG A 1 97 ? -40.271 14.551 44.315 1.00 58.75 97 ARG A CA 1
ATOM 739 C C . ARG A 1 97 ? -41.416 13.558 44.571 1.00 58.75 97 ARG A C 1
ATOM 741 O O . ARG A 1 97 ? -41.255 12.354 44.394 1.00 58.75 97 ARG A O 1
ATOM 748 N N . ARG A 1 98 ? -42.598 14.074 44.927 1.00 50.66 98 ARG A N 1
ATOM 749 C CA . ARG A 1 98 ? -43.867 13.328 44.903 1.00 50.66 98 ARG A CA 1
ATOM 750 C C . ARG A 1 98 ? -44.596 13.608 43.587 1.00 50.66 98 ARG A C 1
ATOM 752 O O . ARG A 1 98 ? -45.298 14.610 43.488 1.00 50.66 98 ARG A O 1
ATOM 759 N N . GLY A 1 99 ? -44.429 12.730 42.603 1.00 48.75 99 GLY A N 1
ATOM 760 C CA . GLY A 1 99 ? -45.221 12.695 41.369 1.00 48.75 99 GLY A CA 1
ATOM 761 C C . GLY A 1 99 ? -45.880 11.324 41.224 1.00 48.75 99 GLY A C 1
ATOM 762 O O . GLY A 1 99 ? -45.246 10.322 41.534 1.00 48.75 99 GLY A O 1
ATOM 763 N N . SER A 1 100 ? -47.141 11.270 40.787 1.00 45.03 100 SER A N 1
ATOM 764 C CA . SER A 1 100 ? -47.927 10.022 40.698 1.00 45.03 100 SER A CA 1
ATOM 765 C C . SER A 1 100 ? -47.831 9.324 39.332 1.00 45.03 100 SER A C 1
ATOM 767 O O . SER A 1 100 ? -48.737 8.589 38.942 1.00 45.03 100 SER A O 1
ATOM 769 N N . VAL A 1 101 ? -46.785 9.625 38.562 1.00 56.50 101 VAL A N 1
ATOM 770 C CA . VAL A 1 101 ? -46.499 9.082 37.228 1.00 56.50 101 VAL A CA 1
ATOM 771 C C . VAL A 1 101 ? -44.983 8.935 37.124 1.00 56.50 101 VAL A C 1
ATOM 773 O O . VAL A 1 101 ? -44.257 9.826 37.565 1.00 56.50 101 VAL A O 1
ATOM 776 N N . ALA A 1 102 ? -44.502 7.824 36.565 1.00 59.69 102 ALA A N 1
ATOM 777 C CA . ALA A 1 102 ? -43.079 7.656 36.289 1.00 59.69 102 ALA A CA 1
ATOM 778 C C . ALA A 1 102 ? -42.674 8.508 35.075 1.00 59.69 102 ALA A C 1
ATOM 780 O O . ALA A 1 102 ? -43.261 8.372 34.001 1.00 59.69 102 ALA A O 1
ATOM 781 N N . GLU A 1 103 ? -41.679 9.379 35.242 1.00 69.88 103 GLU A N 1
ATOM 782 C CA . GLU A 1 103 ? -41.111 10.181 34.151 1.00 69.88 103 GLU A CA 1
ATOM 783 C C . GLU A 1 103 ? -39.849 9.478 33.628 1.00 69.88 103 GLU A C 1
ATOM 785 O O . GLU A 1 103 ? -38.887 9.282 34.375 1.00 69.88 103 GLU A O 1
ATOM 790 N N . GLU A 1 104 ? -39.842 9.101 32.346 1.00 77.69 104 GLU A N 1
ATOM 791 C CA . GLU A 1 104 ? -38.654 8.590 31.653 1.00 77.69 104 GLU A CA 1
ATOM 792 C C . GLU A 1 104 ? -38.212 9.565 30.554 1.00 77.69 104 GLU A C 1
ATOM 794 O O . GLU A 1 104 ? -39.032 10.062 29.781 1.00 77.69 104 GLU A O 1
ATOM 799 N N . ALA A 1 105 ? -36.906 9.821 30.462 1.00 75.12 105 ALA A N 1
ATOM 800 C CA . ALA A 1 105 ? -36.307 10.653 29.421 1.00 75.12 105 ALA A CA 1
ATOM 801 C C . ALA A 1 105 ? -35.023 10.027 28.869 1.00 75.12 105 ALA A C 1
ATOM 803 O O . ALA A 1 105 ? -34.322 9.275 29.550 1.00 75.12 105 ALA A O 1
ATOM 804 N N . THR A 1 106 ? -34.703 10.332 27.610 1.00 79.50 106 THR A N 1
ATOM 805 C CA . THR A 1 106 ? -33.561 9.738 26.904 1.00 79.50 106 THR A CA 1
ATOM 806 C C . THR A 1 106 ? -32.897 10.755 25.979 1.00 79.50 106 THR A C 1
ATOM 808 O O . THR A 1 106 ? -33.407 11.029 24.894 1.00 79.50 106 THR A O 1
ATOM 811 N N . SER A 1 107 ? -31.731 11.280 26.364 1.00 79.50 107 SER A N 1
ATOM 812 C CA . SER A 1 107 ? -30.901 12.108 25.478 1.00 79.50 107 SER A CA 1
ATOM 813 C C . SER A 1 107 ? -29.933 11.216 24.698 1.00 79.50 107 SER A C 1
ATOM 815 O O . SER A 1 107 ? -28.989 10.646 25.256 1.00 79.50 107 SER A O 1
ATOM 817 N N . ARG A 1 108 ? -30.184 11.066 23.394 1.00 78.38 108 ARG A N 1
ATOM 818 C CA . ARG A 1 108 ? -29.350 10.276 22.473 1.00 78.38 108 ARG A CA 1
ATOM 819 C C . ARG A 1 108 ? -28.182 11.124 21.963 1.00 78.38 108 ARG A C 1
ATOM 821 O O . ARG A 1 108 ? -28.336 12.317 21.732 1.00 78.38 108 ARG A O 1
ATOM 828 N N . ASN A 1 109 ? -27.020 10.510 21.729 1.00 75.25 109 ASN A N 1
ATOM 829 C CA . ASN A 1 109 ? -25.800 11.200 21.278 1.00 75.25 109 ASN A CA 1
ATOM 830 C C . ASN A 1 109 ? -25.366 12.359 22.208 1.00 75.25 109 ASN A C 1
ATOM 832 O O . ASN A 1 109 ? -24.903 13.405 21.743 1.00 75.25 109 ASN A O 1
ATOM 836 N N . ALA A 1 110 ? -25.462 12.147 23.525 1.00 78.62 110 ALA A N 1
ATOM 837 C CA . ALA A 1 110 ? -25.245 13.138 24.583 1.00 78.62 110 ALA A CA 1
ATOM 838 C C . ALA A 1 110 ? -23.893 13.883 24.508 1.00 78.62 110 ALA A C 1
ATOM 840 O O . ALA A 1 110 ? -23.792 15.014 24.977 1.00 78.62 110 ALA A O 1
ATOM 841 N N . ILE A 1 111 ? -22.879 13.311 23.844 1.00 79.69 111 ILE A N 1
ATOM 842 C CA . ILE A 1 111 ? -21.587 13.955 23.518 1.00 79.69 111 ILE A CA 1
ATOM 843 C C . ILE A 1 111 ? -21.776 15.313 22.811 1.00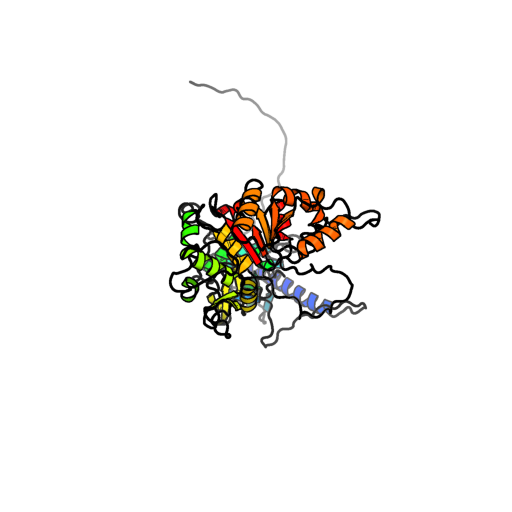 79.69 111 ILE A C 1
ATOM 845 O O . ILE A 1 111 ? -20.941 16.207 22.937 1.00 79.69 111 ILE A O 1
ATOM 849 N N . ARG A 1 112 ? -22.873 15.514 22.067 1.00 76.94 112 ARG A N 1
ATOM 850 C CA . ARG A 1 112 ? -23.187 16.816 21.447 1.00 76.94 112 ARG A CA 1
ATOM 851 C C . ARG A 1 112 ? -23.310 17.939 22.482 1.00 76.94 112 ARG A C 1
ATOM 853 O O . ARG A 1 112 ? -22.895 19.061 22.202 1.00 76.94 112 ARG A O 1
ATOM 860 N N . PHE A 1 113 ? -23.814 17.624 23.673 1.00 75.75 113 PHE A N 1
ATOM 861 C CA . PHE A 1 113 ? -24.174 18.593 24.709 1.00 75.75 113 PHE A CA 1
ATOM 862 C C . PHE A 1 113 ? -23.295 18.499 25.968 1.00 75.75 113 PHE A C 1
ATOM 864 O O . PHE A 1 113 ? -23.145 19.501 26.668 1.00 75.75 113 PHE A O 1
ATOM 871 N N . PHE A 1 114 ? -22.676 17.343 26.233 1.00 80.75 114 PHE A N 1
ATOM 872 C CA . PHE A 1 114 ? -21.943 17.045 27.466 1.00 80.75 114 PHE A CA 1
ATOM 873 C C . PHE A 1 114 ? -20.528 16.491 27.215 1.00 80.75 114 PHE A C 1
ATOM 875 O O . PHE A 1 114 ? -20.311 15.685 26.312 1.00 80.75 114 PHE A O 1
ATOM 882 N N . ASP A 1 115 ? -19.581 16.891 28.067 1.00 82.25 115 ASP A N 1
ATOM 883 C CA . ASP A 1 115 ? -18.257 16.276 28.230 1.00 82.25 115 ASP A CA 1
ATOM 884 C C . ASP A 1 115 ? -18.244 15.313 29.424 1.00 82.25 115 ASP A C 1
ATOM 886 O O . ASP A 1 115 ? -18.851 15.595 30.462 1.00 82.25 115 ASP A O 1
ATOM 890 N N . PHE A 1 116 ? -17.495 14.213 29.296 1.00 85.25 116 PHE A N 1
ATOM 891 C CA . PHE A 1 116 ? -17.445 13.123 30.277 1.00 85.25 116 PHE A CA 1
ATOM 892 C C . PHE A 1 116 ? -16.017 12.895 30.794 1.00 85.25 116 PHE A C 1
ATOM 894 O O . PHE A 1 116 ? -15.207 12.229 30.148 1.00 85.25 116 PHE A O 1
ATOM 901 N N . VAL A 1 117 ? -15.677 13.444 31.959 1.00 84.75 117 VAL A N 1
ATOM 902 C CA . VAL A 1 117 ? -14.320 13.394 32.529 1.00 84.75 117 VAL A CA 1
ATOM 903 C C . VAL A 1 117 ? -14.278 12.452 33.730 1.00 84.75 117 VAL A C 1
ATOM 905 O O . VAL A 1 117 ? -14.761 12.795 34.807 1.00 84.75 117 VAL A O 1
ATOM 908 N N . TYR A 1 118 ? -13.654 11.285 33.562 1.00 84.94 118 TYR A N 1
ATOM 909 C CA . TYR A 1 118 ? -13.339 10.379 34.670 1.00 84.94 118 TYR A CA 1
ATOM 910 C C . TYR A 1 118 ? -11.972 10.681 35.298 1.00 84.94 118 TYR A C 1
ATOM 912 O O . TYR A 1 118 ? -11.000 10.961 34.586 1.00 84.94 118 TYR A O 1
ATOM 920 N N . ARG A 1 119 ? -11.888 10.557 36.625 1.00 83.81 119 ARG A N 1
ATOM 921 C CA . ARG A 1 119 ? -10.648 10.499 37.412 1.00 83.81 119 ARG A CA 1
ATOM 922 C C . ARG A 1 119 ? -10.819 9.472 38.528 1.00 83.81 119 ARG A C 1
ATOM 924 O O . ARG A 1 119 ? -11.862 9.449 39.167 1.00 83.81 119 ARG A O 1
ATOM 931 N N . GLU A 1 120 ? -9.774 8.707 38.823 1.00 77.75 120 GLU A N 1
ATOM 932 C CA . GLU A 1 120 ? -9.803 7.629 39.828 1.00 77.75 120 GLU A CA 1
ATOM 933 C C . GLU A 1 120 ? -10.247 8.108 41.223 1.00 77.75 120 GLU A C 1
ATOM 935 O O . GLU A 1 120 ? -11.043 7.439 41.873 1.00 77.75 120 GLU A O 1
ATOM 940 N N . ASN A 1 121 ? -9.812 9.303 41.645 1.00 77.44 121 ASN A N 1
ATOM 941 C CA . ASN A 1 121 ? -10.169 9.870 42.953 1.00 77.44 121 ASN A CA 1
ATOM 942 C C . ASN A 1 121 ? -11.489 10.668 42.954 1.00 77.44 121 ASN A C 1
ATOM 944 O O . ASN A 1 121 ? -12.177 10.694 43.971 1.00 77.44 121 ASN A O 1
ATOM 948 N N . ASP A 1 122 ? -11.842 11.331 41.843 1.00 75.19 122 ASP A N 1
ATOM 949 C CA . ASP A 1 122 ? -12.997 12.250 41.785 1.00 75.19 122 ASP A CA 1
ATOM 950 C C . ASP A 1 122 ? -14.263 11.590 41.197 1.00 75.19 122 ASP A C 1
ATOM 952 O O . ASP A 1 122 ? -15.343 12.179 41.238 1.00 75.19 122 ASP A O 1
ATOM 956 N N . GLY A 1 123 ? -14.145 10.389 40.620 1.00 81.94 123 GLY A N 1
ATOM 957 C CA . GLY A 1 123 ? -15.224 9.695 39.916 1.00 81.94 123 GLY A CA 1
ATOM 958 C C . GLY A 1 123 ? -15.488 10.227 38.502 1.00 81.94 123 GLY A C 1
ATOM 959 O O . GLY A 1 123 ? -14.607 10.791 37.843 1.00 81.94 123 GLY A O 1
ATOM 960 N N . LEU A 1 124 ? -16.711 10.020 38.005 1.00 84.69 124 LEU A N 1
ATOM 961 C CA . LEU A 1 124 ? -17.160 10.477 36.687 1.00 84.69 124 LEU A CA 1
ATOM 962 C C . LEU A 1 124 ? -17.846 11.841 36.798 1.00 84.69 124 LEU A C 1
ATOM 964 O O . LEU A 1 124 ? -18.943 11.971 37.335 1.00 84.69 124 LEU A O 1
ATOM 968 N N . THR A 1 125 ? -17.217 12.868 36.238 1.00 84.38 125 THR A N 1
ATOM 969 C CA . THR A 1 125 ? -17.810 14.198 36.083 1.00 84.38 125 THR A CA 1
ATOM 970 C C . THR A 1 125 ? -18.444 14.346 34.703 1.00 84.38 125 THR A C 1
ATOM 972 O O . THR A 1 125 ? -17.765 14.175 33.692 1.00 84.38 125 THR A O 1
ATOM 975 N N . ILE A 1 126 ? -19.721 14.725 34.666 1.00 85.06 126 ILE A N 1
ATOM 976 C CA . ILE A 1 126 ? -20.459 15.083 33.451 1.00 85.06 126 ILE A CA 1
ATOM 977 C C . ILE A 1 126 ? -20.709 16.595 33.484 1.00 85.06 126 ILE A C 1
ATOM 979 O O . ILE A 1 126 ? -21.248 17.121 34.462 1.00 85.06 126 ILE A O 1
ATOM 983 N N . THR A 1 127 ? -20.304 17.311 32.435 1.00 81.88 127 THR A N 1
ATOM 984 C CA . THR A 1 127 ? -20.420 18.780 32.338 1.00 81.88 127 THR A CA 1
ATOM 985 C C . THR A 1 127 ? -21.016 19.209 31.010 1.00 81.88 127 THR A C 1
ATOM 987 O O . THR A 1 127 ? -20.555 18.757 29.967 1.00 81.88 127 THR A O 1
ATOM 990 N N . ALA A 1 128 ? -21.984 20.125 31.030 1.00 78.88 128 ALA A N 1
ATOM 991 C CA . ALA A 1 128 ? -22.519 20.716 29.807 1.00 78.88 128 ALA A CA 1
ATOM 992 C C . ALA A 1 128 ? -21.480 21.594 29.081 1.00 78.88 128 ALA A C 1
ATOM 994 O O . ALA A 1 128 ? -20.725 22.342 29.711 1.00 78.88 128 ALA A O 1
ATOM 995 N N . ARG A 1 129 ? -21.468 21.516 27.745 1.00 71.50 129 ARG A N 1
ATOM 996 C CA . ARG A 1 129 ? -20.523 22.224 26.864 1.00 71.50 129 ARG A CA 1
ATOM 997 C C . ARG A 1 129 ? -20.841 23.715 26.717 1.00 71.50 129 ARG A C 1
ATOM 999 O O . ARG A 1 129 ? -19.940 24.544 26.839 1.00 71.50 129 ARG A O 1
ATOM 1006 N N . ASP A 1 130 ? -22.106 24.080 26.489 1.00 64.19 130 ASP A N 1
ATOM 1007 C CA . ASP A 1 130 ? -22.509 25.485 26.314 1.00 64.19 130 ASP A CA 1
ATOM 1008 C C . ASP A 1 130 ? -22.987 26.137 27.620 1.00 64.19 130 ASP A C 1
ATOM 1010 O O . ASP A 1 130 ? -24.182 26.190 27.919 1.00 64.19 130 ASP A O 1
ATOM 1014 N N . ARG A 1 131 ? -22.042 26.748 28.344 1.00 53.62 131 ARG A N 1
ATOM 1015 C CA . ARG A 1 131 ? -22.301 27.538 29.564 1.00 53.62 131 ARG A CA 1
ATOM 1016 C C . ARG A 1 131 ? -23.225 28.751 29.375 1.00 53.62 131 ARG A C 1
ATOM 1018 O O . ARG A 1 131 ? -23.595 29.364 30.373 1.00 53.62 131 ARG A O 1
ATOM 1025 N N . ARG A 1 132 ? -23.568 29.149 28.141 1.00 49.31 132 ARG A N 1
ATOM 1026 C CA . ARG A 1 132 ? -24.511 30.254 27.871 1.00 49.31 132 ARG A CA 1
ATOM 1027 C C . ARG A 1 132 ? -25.967 29.796 27.838 1.00 49.31 132 ARG A C 1
ATOM 1029 O O . ARG A 1 132 ? -26.849 30.629 28.019 1.00 49.31 132 ARG A O 1
ATOM 1036 N N . ARG A 1 133 ? -26.208 28.503 27.607 1.00 49.62 133 ARG A N 1
ATOM 1037 C CA . ARG A 1 133 ? -27.537 27.872 27.649 1.00 49.62 133 ARG A CA 1
ATOM 1038 C C . ARG A 1 133 ? -27.720 27.000 28.889 1.00 49.62 133 ARG A C 1
ATOM 1040 O O . ARG A 1 133 ? -28.815 26.951 29.434 1.00 49.62 133 ARG A O 1
ATOM 1047 N N . VAL A 1 134 ? -26.655 26.331 29.338 1.00 52.78 134 VAL A N 1
ATOM 1048 C CA . VAL A 1 134 ? -26.704 25.283 30.363 1.00 52.78 134 VAL A CA 1
ATOM 1049 C C . VAL A 1 134 ? -25.509 25.389 31.311 1.00 52.78 134 VAL A C 1
ATOM 1051 O O . VAL A 1 134 ? -24.364 25.215 30.902 1.00 52.78 134 VAL A O 1
ATOM 1054 N N . ASN A 1 135 ? -25.758 25.596 32.607 1.00 60.78 135 ASN A N 1
ATOM 1055 C CA . ASN A 1 135 ? -24.718 25.584 33.648 1.00 60.78 135 ASN A CA 1
ATOM 1056 C C . ASN A 1 135 ? -24.787 24.314 34.520 1.00 60.78 135 ASN A C 1
ATOM 1058 O O . ASN A 1 135 ? -24.732 24.379 35.746 1.00 60.78 135 ASN A O 1
ATOM 1062 N N . ALA A 1 136 ? -24.962 23.157 33.879 1.00 67.88 136 ALA A N 1
ATOM 1063 C CA . ALA A 1 136 ? -25.163 21.875 34.545 1.00 67.88 136 ALA A CA 1
ATOM 1064 C C . ALA A 1 136 ? -23.844 21.093 34.690 1.00 67.88 136 ALA A C 1
ATOM 1066 O O . ALA A 1 136 ? -23.117 20.868 33.714 1.00 67.88 136 ALA A O 1
ATOM 1067 N N . LYS A 1 137 ? -23.556 20.652 35.919 1.00 77.69 137 LYS A N 1
ATOM 1068 C CA . LYS A 1 137 ? -22.466 19.732 36.261 1.00 77.69 137 LYS A CA 1
ATOM 1069 C C . LYS A 1 137 ? -22.965 18.732 37.299 1.00 77.69 137 LYS A C 1
ATOM 1071 O O . LYS A 1 137 ? -23.405 19.145 38.368 1.00 77.69 137 LYS A O 1
ATOM 1076 N N . VAL A 1 138 ? -22.757 17.444 37.042 1.00 80.69 138 VAL A N 1
ATOM 1077 C CA . VAL A 1 138 ? -22.849 16.389 38.058 1.00 80.69 138 VAL A CA 1
ATOM 1078 C C . VAL A 1 138 ? -21.501 15.673 38.172 1.00 80.69 138 VAL A C 1
ATOM 1080 O O . VAL A 1 138 ? -20.787 15.503 37.185 1.00 80.69 138 VAL A O 1
ATOM 1083 N N . THR A 1 139 ? -21.126 15.282 39.387 1.00 80.00 139 THR A N 1
ATOM 1084 C CA . THR A 1 139 ? -19.976 14.409 39.649 1.00 80.00 139 THR A CA 1
ATOM 1085 C C . THR A 1 139 ? -20.503 13.193 40.398 1.00 80.00 139 THR A C 1
ATOM 1087 O O . THR A 1 139 ? -21.048 13.336 41.487 1.00 80.00 139 THR A O 1
ATOM 1090 N N . LEU A 1 140 ? -20.382 12.026 39.771 1.00 81.75 140 LEU A N 1
ATOM 1091 C CA . LEU A 1 140 ? -20.775 10.721 40.291 1.00 81.75 140 LEU A CA 1
ATOM 1092 C C . LEU A 1 140 ? -19.523 10.072 40.889 1.00 81.75 140 LEU A C 1
ATOM 1094 O O . LEU A 1 140 ? -18.567 9.783 40.165 1.00 81.75 140 LEU A O 1
ATOM 1098 N N . THR A 1 141 ? -19.492 9.903 42.205 1.00 78.81 141 THR A N 1
ATOM 1099 C CA . THR A 1 141 ? -18.304 9.434 42.931 1.00 78.81 141 THR A CA 1
ATOM 1100 C C . THR A 1 141 ? -18.065 7.927 42.734 1.00 78.81 141 THR A C 1
ATOM 1102 O O . THR A 1 141 ? -19.002 7.191 42.407 1.00 78.81 141 THR A O 1
ATOM 1105 N N . PRO A 1 142 ? -16.840 7.415 42.980 1.00 75.25 142 PRO A N 1
ATOM 1106 C CA . PRO A 1 142 ? -16.555 5.977 42.888 1.00 75.25 142 PRO A CA 1
ATOM 1107 C C . PRO A 1 142 ? -17.421 5.110 43.821 1.00 75.25 142 PRO A C 1
ATOM 1109 O O . PRO A 1 142 ? -17.659 3.943 43.529 1.00 75.25 142 PRO A O 1
ATOM 1112 N N . ASN A 1 143 ? -17.941 5.682 44.914 1.00 74.38 143 ASN A N 1
ATOM 1113 C CA . ASN A 1 143 ? -18.847 4.999 45.844 1.00 74.38 143 ASN A CA 1
ATOM 1114 C C . ASN A 1 143 ? -20.281 4.847 45.300 1.00 74.38 143 ASN A C 1
ATOM 1116 O O . ASN A 1 143 ? -21.039 4.032 45.814 1.00 74.38 143 ASN A O 1
ATOM 1120 N N . GLU A 1 144 ? -20.662 5.642 44.296 1.00 72.50 144 GLU A N 1
ATOM 1121 C CA . GLU A 1 144 ? -22.013 5.670 43.713 1.00 72.50 144 GLU A CA 1
ATOM 1122 C C . GLU A 1 144 ? -22.088 4.893 42.392 1.00 72.50 144 GLU A C 1
ATOM 1124 O O . GLU A 1 144 ? -23.118 4.295 42.098 1.00 72.50 144 GLU A O 1
ATOM 1129 N N . LEU A 1 145 ? -21.000 4.892 41.613 1.00 71.56 145 LEU A N 1
ATOM 1130 C CA . LEU A 1 145 ? -20.858 4.125 40.367 1.00 71.56 145 LEU A CA 1
ATOM 1131 C C . LEU A 1 145 ? -20.227 2.738 40.554 1.00 71.56 145 LEU A C 1
ATOM 1133 O O . LEU A 1 145 ? -20.350 1.888 39.675 1.00 71.56 145 LEU A O 1
ATOM 1137 N N . GLY A 1 146 ? -19.503 2.526 41.654 1.00 69.44 146 GLY A N 1
ATOM 1138 C CA . GLY A 1 146 ? -18.517 1.454 41.751 1.00 69.44 146 GLY A CA 1
ATOM 1139 C C . GLY A 1 146 ? -17.232 1.757 40.956 1.00 69.44 146 GLY A C 1
ATOM 1140 O O . GLY A 1 146 ? -17.098 2.816 40.332 1.00 69.44 146 GLY A O 1
ATOM 1141 N N . PRO A 1 147 ? -16.248 0.840 40.984 1.00 72.44 147 PRO A N 1
ATOM 1142 C CA . PRO A 1 147 ? -15.013 0.982 40.221 1.00 72.44 147 PRO A CA 1
ATOM 1143 C C . PRO A 1 147 ? -15.268 0.764 38.721 1.00 72.44 147 PRO A C 1
ATOM 1145 O O . PRO A 1 147 ? -15.596 -0.341 38.295 1.00 72.44 147 PRO A O 1
ATOM 1148 N N . LEU A 1 148 ? -15.068 1.813 37.920 1.00 80.06 148 LEU A N 1
ATOM 1149 C CA . LEU A 1 148 ? -15.073 1.728 36.456 1.00 80.06 148 LEU A CA 1
ATOM 1150 C C . LEU A 1 148 ? -13.842 0.963 35.959 1.00 80.06 148 LEU A C 1
ATOM 1152 O O . LEU A 1 148 ? -12.731 1.204 36.441 1.00 80.06 148 LEU A O 1
ATOM 1156 N N . ASP A 1 149 ? -14.017 0.069 34.983 1.00 84.00 149 ASP A N 1
ATOM 1157 C CA . ASP A 1 149 ? -12.898 -0.708 34.448 1.00 84.00 149 ASP A CA 1
ATOM 1158 C C . ASP A 1 149 ? -12.113 0.066 33.366 1.00 84.00 149 ASP A C 1
ATOM 1160 O O . ASP A 1 149 ? -12.492 1.146 32.898 1.00 84.00 149 ASP A O 1
ATOM 1164 N N . ALA A 1 150 ? -10.977 -0.492 32.943 1.00 83.31 150 ALA A N 1
ATOM 1165 C CA . ALA A 1 150 ? -10.114 0.144 31.949 1.00 83.31 150 ALA A CA 1
ATOM 1166 C C . ALA A 1 150 ? -10.804 0.391 30.589 1.00 83.31 150 ALA A C 1
ATOM 1168 O O . ALA A 1 150 ? -10.412 1.313 29.869 1.00 83.31 150 ALA A O 1
ATOM 1169 N N . LYS A 1 151 ? -11.826 -0.399 30.233 1.00 85.56 151 LYS A N 1
ATOM 1170 C CA . LYS A 1 151 ? -12.595 -0.285 28.987 1.00 85.56 151 LYS A CA 1
ATOM 1171 C C . LYS A 1 151 ? -13.628 0.840 29.072 1.00 85.56 151 LYS A C 1
ATOM 1173 O O . LYS A 1 151 ? -13.729 1.608 28.116 1.00 85.56 151 LYS A O 1
ATOM 1178 N N . ASP A 1 152 ? -14.308 1.008 30.211 1.00 85.56 152 ASP A N 1
ATOM 1179 C CA . ASP A 1 152 ? -15.208 2.154 30.459 1.00 85.56 152 ASP A CA 1
ATOM 1180 C C . ASP A 1 152 ? -14.452 3.473 30.289 1.00 85.56 152 ASP A C 1
ATOM 1182 O O . ASP A 1 152 ? -14.820 4.350 29.503 1.00 85.56 152 ASP A O 1
ATOM 1186 N N . VAL A 1 153 ? -13.321 3.578 30.989 1.00 85.38 153 VAL A N 1
ATOM 1187 C CA . VAL A 1 153 ? -12.462 4.763 30.977 1.00 85.38 153 VAL A CA 1
ATOM 1188 C C . VAL A 1 153 ? -11.911 5.038 29.572 1.00 85.38 153 VAL A C 1
ATOM 1190 O O . VAL A 1 153 ? -11.755 6.200 29.190 1.00 85.38 153 VAL A O 1
ATOM 1193 N N . LEU A 1 154 ? -11.641 4.000 28.776 1.00 84.69 154 LEU A N 1
ATOM 1194 C CA . LEU A 1 154 ? -11.184 4.136 27.391 1.00 84.69 154 LEU A CA 1
ATOM 1195 C C . LEU A 1 154 ? -12.309 4.594 26.443 1.00 84.69 154 LEU A C 1
ATOM 1197 O O . LEU A 1 154 ? -12.083 5.494 25.630 1.00 84.69 154 LEU A O 1
ATOM 1201 N N . MET A 1 155 ? -13.527 4.060 26.585 1.00 86.06 155 MET A N 1
ATOM 1202 C CA . MET A 1 155 ? -14.712 4.491 25.827 1.00 86.06 155 MET A CA 1
ATOM 1203 C C . MET A 1 155 ? -15.072 5.954 26.103 1.00 86.06 155 MET A C 1
ATOM 1205 O O . MET A 1 155 ? -15.325 6.704 25.157 1.00 86.06 155 MET A O 1
ATOM 1209 N N . LEU A 1 156 ? -15.008 6.397 27.362 1.00 85.44 156 LEU A N 1
ATOM 1210 C CA . LEU A 1 156 ? -15.220 7.800 27.745 1.00 85.44 156 LEU A CA 1
ATOM 1211 C C . LEU A 1 156 ? -14.118 8.726 27.192 1.00 85.44 156 LEU A C 1
ATOM 1213 O O . LEU A 1 156 ? -14.408 9.804 26.669 1.00 85.44 156 LEU A O 1
ATOM 1217 N N . LYS A 1 157 ? -12.847 8.293 27.220 1.00 84.31 157 LYS A N 1
ATOM 1218 C CA . LYS A 1 157 ? -11.726 9.031 26.599 1.00 84.31 157 LYS A CA 1
ATOM 1219 C C . LYS A 1 157 ? -11.909 9.196 25.085 1.00 84.31 157 LYS A C 1
ATOM 1221 O O . LYS A 1 157 ? -11.590 10.263 24.558 1.00 84.31 157 LYS A O 1
ATOM 1226 N N . ALA A 1 158 ? -12.424 8.180 24.391 1.00 82.56 158 ALA A N 1
ATOM 1227 C CA . ALA A 1 158 ? -12.717 8.255 22.960 1.00 82.56 158 ALA A CA 1
ATOM 1228 C C . ALA A 1 158 ? -13.941 9.129 22.645 1.00 82.56 158 ALA A C 1
ATOM 1230 O O . ALA A 1 158 ? -13.867 9.935 21.719 1.00 82.56 158 ALA A O 1
ATOM 1231 N N . ALA A 1 159 ? -15.011 9.057 23.447 1.00 83.56 159 ALA A N 1
ATOM 1232 C CA . ALA A 1 159 ? -16.211 9.885 23.289 1.00 83.56 159 ALA A CA 1
ATOM 1233 C C . ALA A 1 159 ? -15.868 11.383 23.167 1.00 83.56 159 ALA A C 1
ATOM 1235 O O . ALA A 1 159 ? -16.269 12.049 22.211 1.00 83.56 159 ALA A O 1
ATOM 1236 N N . ASN A 1 160 ? -15.042 11.896 24.086 1.00 81.00 160 ASN A N 1
ATOM 1237 C CA . ASN A 1 160 ? -14.625 13.300 24.071 1.00 81.00 160 ASN A CA 1
ATOM 1238 C C . ASN A 1 160 ? -13.658 13.630 22.915 1.00 81.00 160 ASN A C 1
ATOM 1240 O O . ASN A 1 160 ? -13.738 14.722 22.357 1.00 81.00 160 ASN A O 1
ATOM 1244 N N . LYS A 1 161 ? -12.727 12.720 22.576 1.00 80.25 161 LYS A N 1
ATOM 1245 C CA . LYS A 1 161 ? -11.664 12.962 21.576 1.00 80.25 161 LYS A CA 1
ATOM 1246 C C . LYS A 1 161 ? -12.140 12.893 20.124 1.00 80.25 161 LYS A C 1
ATOM 1248 O O . LYS A 1 161 ? -11.579 13.586 19.281 1.00 80.25 161 LYS A O 1
ATOM 1253 N N . ILE A 1 162 ? -13.095 12.017 19.819 1.00 75.62 162 ILE A N 1
ATOM 1254 C CA . ILE A 1 162 ? -13.466 11.680 18.435 1.00 75.62 162 ILE A CA 1
ATOM 1255 C C . ILE A 1 162 ? -14.669 12.496 17.957 1.00 75.62 162 ILE A C 1
ATOM 1257 O O . ILE A 1 162 ? -14.762 12.796 16.765 1.00 75.62 162 ILE A O 1
ATOM 1261 N N . GLY A 1 163 ? -15.549 12.878 18.886 1.00 71.56 163 GLY A N 1
ATOM 1262 C CA . GLY A 1 163 ? -16.843 13.476 18.583 1.00 71.56 163 GLY A CA 1
ATOM 1263 C C . GLY A 1 163 ? -17.911 12.432 18.217 1.00 71.56 163 GLY A C 1
ATOM 1264 O O . GLY A 1 163 ? -17.603 11.248 18.063 1.00 71.56 163 GLY A O 1
ATOM 1265 N N . PRO A 1 164 ? -19.180 12.859 18.117 1.00 73.44 164 PRO A N 1
ATOM 1266 C CA . PRO A 1 164 ? -20.297 11.982 17.787 1.00 73.44 164 PRO A CA 1
ATOM 1267 C C . PRO A 1 164 ? -20.358 11.689 16.282 1.00 73.44 164 PRO A C 1
ATOM 1269 O O . PRO A 1 164 ? -20.251 12.618 15.486 1.00 73.44 164 PRO A O 1
ATOM 1272 N N . ASP A 1 165 ? -20.627 10.429 15.928 1.00 72.19 165 ASP A N 1
ATOM 1273 C CA . ASP A 1 165 ? -21.073 9.988 14.594 1.00 72.19 165 ASP A CA 1
ATOM 1274 C C . ASP A 1 165 ? -20.258 10.566 13.406 1.00 72.19 165 ASP A C 1
ATOM 1276 O O . ASP A 1 165 ? -20.779 11.339 12.595 1.00 72.19 165 ASP A O 1
ATOM 1280 N N . PRO A 1 166 ? -18.943 10.269 13.319 1.00 75.12 166 PRO A N 1
ATOM 1281 C CA . PRO A 1 166 ? -18.107 10.729 12.218 1.00 75.12 166 PRO A CA 1
ATOM 1282 C C . PRO A 1 166 ? -18.523 10.044 10.902 1.00 75.12 166 PRO A C 1
ATOM 1284 O O . PRO A 1 166 ? -18.651 8.821 10.877 1.00 75.12 166 PRO A O 1
ATOM 1287 N N . PRO A 1 167 ? -18.640 10.776 9.777 1.00 69.81 167 PRO A N 1
ATOM 1288 C CA . PRO A 1 167 ? -19.057 10.216 8.485 1.00 69.81 167 PRO A CA 1
ATOM 1289 C C . PRO A 1 167 ? -17.946 9.430 7.760 1.00 69.81 167 PRO A C 1
ATOM 1291 O O . PRO A 1 167 ? -18.112 9.037 6.609 1.00 69.81 167 PRO A O 1
ATOM 1294 N N . GLU A 1 168 ? -16.780 9.260 8.386 1.00 71.81 168 GLU A N 1
ATOM 1295 C CA . GLU A 1 168 ? -15.581 8.717 7.745 1.00 71.81 168 GLU A CA 1
ATOM 1296 C C . GLU A 1 168 ? -15.571 7.174 7.718 1.00 71.81 168 GLU A C 1
ATOM 1298 O O . GLU A 1 168 ? -15.943 6.536 8.712 1.00 71.81 168 GLU A O 1
ATOM 1303 N N . PRO A 1 169 ? -15.099 6.560 6.616 1.00 70.38 169 PRO A N 1
ATOM 1304 C CA . PRO A 1 169 ? -15.000 5.110 6.480 1.00 70.38 169 PRO A CA 1
ATOM 1305 C C . PRO A 1 169 ? -14.025 4.480 7.487 1.00 70.38 169 PRO A C 1
ATOM 1307 O O . PRO A 1 169 ? -12.957 5.029 7.759 1.00 70.38 169 PRO A O 1
ATOM 1310 N N . GLY A 1 170 ? -14.369 3.311 8.039 1.00 71.56 170 GLY A N 1
ATOM 1311 C CA . GLY A 1 170 ? -13.510 2.544 8.958 1.00 71.56 170 GLY A CA 1
ATOM 1312 C C . GLY A 1 170 ? -13.212 3.190 10.324 1.00 71.56 170 GLY A C 1
ATOM 1313 O O . GLY A 1 170 ? -12.481 2.602 11.125 1.00 71.56 170 GLY A O 1
ATOM 1314 N N . ARG A 1 171 ? -13.744 4.387 10.613 1.00 78.31 171 ARG A N 1
ATOM 1315 C CA . ARG A 1 171 ? -13.494 5.124 11.862 1.00 78.31 171 ARG A CA 1
ATOM 1316 C C . ARG A 1 171 ? -14.323 4.565 13.023 1.00 78.31 171 ARG A C 1
ATOM 1318 O O . ARG A 1 171 ? -15.495 4.230 12.867 1.00 78.31 171 ARG A O 1
ATOM 1325 N N . PHE A 1 172 ? -13.708 4.495 14.202 1.00 84.12 172 PHE A N 1
ATOM 1326 C CA . PHE A 1 172 ? -14.372 4.116 15.450 1.00 84.12 172 PHE A CA 1
ATOM 1327 C C . PHE A 1 172 ? -14.872 5.343 16.209 1.00 84.12 172 PHE A C 1
ATOM 1329 O O . PHE A 1 172 ? -14.278 6.416 16.110 1.00 84.12 172 PHE A O 1
ATOM 1336 N N . TRP A 1 173 ? -15.942 5.187 16.983 1.00 86.19 173 TRP A N 1
ATOM 1337 C CA . TRP A 1 173 ? -16.483 6.226 17.859 1.00 86.19 173 TRP A CA 1
ATOM 1338 C C . TRP A 1 173 ? -17.293 5.623 19.008 1.00 86.19 173 TRP A C 1
ATOM 1340 O O . TRP A 1 173 ? -17.853 4.536 18.894 1.00 86.19 173 TRP A O 1
ATOM 1350 N N . THR A 1 174 ? -17.374 6.339 20.127 1.00 87.62 174 THR A N 1
ATOM 1351 C CA . THR A 1 174 ? -18.283 5.991 21.225 1.00 87.62 174 THR A CA 1
ATOM 1352 C C . THR A 1 174 ? -19.588 6.754 21.030 1.00 87.62 174 THR A C 1
ATOM 1354 O O . THR A 1 174 ? -19.559 7.976 20.908 1.00 87.62 174 THR A O 1
ATOM 1357 N N . SER A 1 175 ? -20.729 6.072 21.041 1.00 87.94 175 SER A N 1
ATOM 1358 C CA . SER A 1 175 ? -22.031 6.688 21.297 1.00 87.94 175 SER A CA 1
ATOM 1359 C C . SER A 1 175 ? -22.275 6.748 22.805 1.00 87.94 175 SER A C 1
ATOM 1361 O O . SER A 1 175 ? -21.957 5.799 23.523 1.00 87.94 175 SER A O 1
ATOM 1363 N N . VAL A 1 176 ? -22.841 7.858 23.286 1.00 87.75 176 VAL A N 1
ATOM 1364 C CA . VAL A 1 176 ? -23.316 7.990 24.670 1.00 87.75 176 VAL A CA 1
ATOM 1365 C C . VAL A 1 176 ? -24.785 8.379 24.651 1.00 87.75 176 VAL A C 1
ATOM 1367 O O . VAL A 1 176 ? -25.169 9.354 23.998 1.00 87.75 176 VAL A O 1
ATOM 1370 N N . CYS A 1 177 ? -25.591 7.628 25.387 1.00 87.38 177 CYS A N 1
ATOM 1371 C CA . CYS A 1 177 ? -27.001 7.881 25.621 1.00 87.38 177 CYS A CA 1
ATOM 1372 C C . CYS A 1 177 ? -27.215 8.080 27.127 1.00 87.38 177 CYS A C 1
ATOM 1374 O O . CYS A 1 177 ? -26.709 7.297 27.931 1.00 87.38 177 CYS A O 1
ATOM 1376 N N . LEU A 1 178 ? -27.920 9.143 27.509 1.00 84.75 178 LEU A N 1
ATOM 1377 C CA . LEU A 1 178 ? -28.287 9.414 28.899 1.00 84.75 178 LEU A CA 1
ATOM 1378 C C . LEU A 1 178 ? -29.759 9.067 29.089 1.00 84.75 178 LEU A C 1
ATOM 1380 O O . LEU A 1 178 ? -30.625 9.722 28.510 1.00 84.75 178 LEU A O 1
ATOM 1384 N N . GLU A 1 179 ? -30.026 8.046 29.894 1.00 84.88 179 GLU A N 1
ATOM 1385 C CA . GLU A 1 179 ? -31.370 7.640 30.296 1.00 84.88 179 GLU A CA 1
ATOM 1386 C C . GLU A 1 179 ? -31.642 8.086 31.730 1.00 84.88 179 GLU A C 1
ATOM 1388 O O . GLU A 1 179 ? -30.820 7.907 32.629 1.00 84.88 179 GLU A O 1
ATOM 1393 N N . VAL A 1 180 ? -32.812 8.675 31.941 1.00 83.00 180 VAL A N 1
ATOM 1394 C CA . VAL A 1 180 ? -33.286 9.163 33.235 1.00 83.00 180 VAL A CA 1
ATOM 1395 C C . VAL A 1 180 ? -34.617 8.496 33.523 1.00 83.00 180 VAL A C 1
ATOM 1397 O O . VAL A 1 180 ? -35.487 8.479 32.654 1.00 83.00 180 VAL A O 1
ATOM 1400 N N . ARG A 1 181 ? -34.778 7.958 34.734 1.00 82.25 181 ARG A N 1
ATOM 1401 C CA . ARG A 1 181 ? -36.034 7.363 35.208 1.00 82.25 181 ARG A CA 1
ATOM 1402 C C . ARG A 1 181 ? -36.345 7.871 36.608 1.00 82.25 181 ARG A C 1
ATOM 1404 O O . ARG A 1 181 ? -35.546 7.681 37.528 1.00 82.25 181 ARG A O 1
ATOM 1411 N N . LEU A 1 182 ? -37.498 8.510 36.759 1.00 77.94 182 LEU A N 1
ATOM 1412 C CA . LEU A 1 182 ? -38.055 8.941 38.037 1.00 77.94 182 LEU A CA 1
ATOM 1413 C C . LEU A 1 182 ? -39.184 7.991 38.441 1.00 77.94 182 LEU A C 1
ATOM 1415 O O . LEU A 1 182 ? -40.141 7.797 37.693 1.00 77.94 182 LEU A O 1
ATOM 1419 N N . THR A 1 183 ? -39.077 7.416 39.634 1.00 75.38 183 THR A N 1
ATOM 1420 C CA . THR A 1 183 ? -40.082 6.537 40.250 1.00 75.38 183 THR A CA 1
ATOM 1421 C C . THR A 1 183 ? -40.414 7.041 41.656 1.00 75.38 183 THR A C 1
ATOM 1423 O O . THR A 1 183 ? -39.746 7.937 42.178 1.00 75.38 183 THR A O 1
ATOM 1426 N N . GLU A 1 184 ? -41.466 6.515 42.293 1.00 73.81 184 GLU A N 1
ATOM 1427 C CA . GLU A 1 184 ? -41.879 6.992 43.620 1.00 73.81 184 GLU A CA 1
ATOM 1428 C C . GLU A 1 184 ? -40.744 6.851 44.653 1.00 73.81 184 GLU A C 1
ATOM 1430 O O . GLU A 1 184 ? -40.365 5.754 45.059 1.00 73.81 184 GLU A O 1
ATOM 1435 N N . GLY A 1 185 ? -40.184 7.990 45.072 1.00 71.06 185 GLY A N 1
ATOM 1436 C CA . GLY A 1 185 ? -39.085 8.058 46.035 1.00 71.06 185 GLY A CA 1
ATOM 1437 C C . GLY A 1 185 ? -37.679 7.796 45.477 1.00 71.06 185 GLY A C 1
ATOM 1438 O O . GLY A 1 185 ? -36.728 7.842 46.261 1.00 71.06 185 GLY A O 1
ATOM 1439 N N . GLN A 1 186 ? -37.496 7.556 44.171 1.00 78.81 186 GLN A N 1
ATOM 1440 C CA . GLN A 1 186 ? -36.179 7.287 43.570 1.00 78.81 186 GLN A CA 1
ATOM 1441 C C . GLN A 1 186 ? -35.955 7.993 42.223 1.00 78.81 186 GLN A C 1
ATOM 1443 O O . GLN A 1 186 ? -36.870 8.221 41.436 1.00 78.81 186 GLN A O 1
ATOM 1448 N N . ALA A 1 187 ? -34.695 8.334 41.959 1.00 77.62 187 ALA A N 1
ATOM 1449 C CA . ALA A 1 187 ? -34.229 8.928 40.713 1.00 77.62 187 ALA A CA 1
ATOM 1450 C C . ALA A 1 187 ? -32.999 8.171 40.208 1.00 77.62 187 ALA A C 1
ATOM 1452 O O . ALA A 1 187 ? -31.987 8.104 40.910 1.00 77.62 187 ALA A O 1
ATOM 1453 N N . THR A 1 188 ? -33.081 7.619 38.999 1.00 82.38 188 THR A N 1
ATOM 1454 C CA . THR A 1 188 ? -32.002 6.859 38.357 1.00 82.38 188 THR A CA 1
ATOM 1455 C C . THR A 1 188 ? -31.491 7.596 37.127 1.00 82.38 188 THR A C 1
ATOM 1457 O O . THR A 1 188 ? -32.274 7.952 36.247 1.00 82.38 188 THR A O 1
ATOM 1460 N N . LEU A 1 189 ? -30.173 7.775 37.052 1.00 84.25 189 LEU A N 1
ATOM 1461 C CA . LEU A 1 189 ? -29.444 8.224 35.867 1.00 84.25 189 LEU A CA 1
ATOM 1462 C C . LEU A 1 189 ? -28.586 7.062 35.357 1.00 84.25 189 LEU A C 1
ATOM 1464 O O . LEU A 1 189 ? -27.720 6.577 36.084 1.00 84.25 189 LEU A O 1
ATOM 1468 N N . ALA A 1 190 ? -28.803 6.643 34.114 1.00 86.12 190 ALA A N 1
ATOM 1469 C CA . ALA A 1 190 ? -28.005 5.638 33.423 1.00 86.12 190 ALA A CA 1
ATOM 1470 C C . ALA A 1 190 ? -27.231 6.267 32.257 1.00 86.12 190 ALA A C 1
ATOM 1472 O O . ALA A 1 190 ? -27.793 6.961 31.407 1.00 86.12 190 ALA A O 1
ATOM 1473 N N . VAL A 1 191 ? -25.923 6.014 32.219 1.00 88.00 191 VAL A N 1
ATOM 1474 C CA . VAL A 1 191 ? -25.025 6.405 31.131 1.00 88.00 191 VAL A CA 1
ATOM 1475 C C . VAL A 1 191 ? -24.739 5.165 30.290 1.00 88.00 191 VAL A C 1
ATOM 1477 O O . VAL A 1 191 ? -23.937 4.311 30.671 1.00 88.00 191 VAL A O 1
ATOM 1480 N N . ASN A 1 192 ? -25.413 5.066 29.149 1.00 89.19 192 ASN A N 1
ATOM 1481 C CA . ASN A 1 192 ? -25.288 3.955 28.214 1.00 89.19 192 ASN A CA 1
ATOM 1482 C C . ASN A 1 192 ? -24.221 4.292 27.166 1.00 89.19 192 ASN A C 1
ATOM 1484 O O . ASN A 1 192 ? -24.349 5.265 26.420 1.00 89.19 192 ASN A O 1
ATOM 1488 N N . LEU A 1 193 ? -23.146 3.503 27.141 1.00 89.50 193 LEU A N 1
ATOM 1489 C CA . LEU A 1 193 ? -21.977 3.655 26.277 1.00 89.50 193 LEU A CA 1
ATOM 1490 C C . LEU A 1 193 ? -21.972 2.539 25.222 1.00 89.50 193 LEU A C 1
ATOM 1492 O O . LEU A 1 193 ? -22.021 1.359 25.570 1.00 89.50 193 LEU A O 1
ATOM 1496 N N . GLU A 1 194 ? -21.843 2.885 23.943 1.00 90.06 194 GLU A N 1
ATOM 1497 C CA . GLU A 1 194 ? -21.725 1.908 22.850 1.00 90.06 194 GLU A CA 1
ATOM 1498 C C . GLU A 1 194 ? -20.539 2.254 21.942 1.00 90.06 194 GLU A C 1
ATOM 1500 O O . GLU A 1 194 ? -20.488 3.337 21.363 1.00 90.06 194 GLU A O 1
ATOM 1505 N N . LEU A 1 195 ? -19.573 1.345 21.811 1.00 89.56 195 LEU A N 1
ATOM 1506 C CA . LEU A 1 195 ? -18.432 1.494 20.906 1.00 89.56 195 LEU A CA 1
ATOM 1507 C C . LEU A 1 195 ? -18.855 1.017 19.518 1.00 89.56 195 LEU A C 1
ATOM 1509 O O . LEU A 1 195 ? -19.276 -0.127 19.365 1.00 89.56 195 LEU A O 1
ATOM 1513 N N . ARG A 1 196 ? -18.733 1.885 18.517 1.00 89.62 196 ARG A N 1
ATOM 1514 C CA . ARG A 1 196 ? -19.166 1.669 17.133 1.00 89.62 196 ARG A CA 1
ATOM 1515 C C . ARG A 1 196 ? -17.976 1.791 16.184 1.00 89.62 196 ARG A C 1
ATOM 1517 O O . ARG A 1 196 ? -17.075 2.593 16.428 1.00 89.62 196 ARG A O 1
ATOM 1524 N N . TRP A 1 197 ? -17.978 1.013 15.106 1.00 87.31 197 TRP A N 1
ATOM 1525 C CA . TRP A 1 197 ? -16.919 0.995 14.089 1.00 87.31 197 TRP A CA 1
ATOM 1526 C C . TRP A 1 197 ? -17.529 1.048 12.688 1.00 87.31 197 TRP A C 1
ATOM 1528 O O . TRP A 1 197 ? -18.280 0.144 12.332 1.00 87.31 197 TRP A O 1
ATOM 1538 N N . ASN A 1 198 ? -17.252 2.093 11.908 1.00 84.88 198 ASN A N 1
ATOM 1539 C CA . ASN A 1 198 ? -17.940 2.326 10.635 1.00 84.88 198 ASN A CA 1
ATOM 1540 C C . ASN A 1 198 ? -17.581 1.272 9.563 1.00 84.88 198 ASN A C 1
ATOM 1542 O O . ASN A 1 198 ? -16.403 0.990 9.344 1.00 84.88 198 ASN A O 1
ATOM 1546 N N . THR A 1 199 ? -18.591 0.716 8.881 1.00 73.56 199 THR A N 1
ATOM 1547 C CA . THR A 1 199 ? -18.480 -0.463 7.986 1.00 73.56 199 THR A CA 1
ATOM 1548 C C . THR A 1 199 ? -18.244 -0.146 6.516 1.00 73.56 199 THR A C 1
ATOM 1550 O O . THR A 1 199 ? -17.710 -0.984 5.794 1.00 73.56 199 THR A O 1
ATOM 1553 N N . ASN A 1 200 ? -18.634 1.041 6.053 1.00 59.28 200 ASN A N 1
ATOM 1554 C CA . ASN A 1 200 ? -18.304 1.496 4.706 1.00 59.28 200 ASN A CA 1
ATOM 1555 C C . ASN A 1 200 ? -16.795 1.785 4.653 1.00 59.28 200 ASN A C 1
ATOM 1557 O O . ASN A 1 200 ? -16.299 2.520 5.510 1.00 59.28 200 ASN A O 1
ATOM 1561 N N . ILE A 1 201 ? -16.052 1.175 3.722 1.00 59.03 201 ILE A N 1
ATOM 1562 C CA . ILE A 1 201 ? -14.583 1.245 3.693 1.00 59.03 201 ILE A CA 1
ATOM 1563 C C . ILE A 1 201 ? -14.051 1.396 2.264 1.00 59.03 201 ILE A C 1
ATOM 1565 O O . ILE A 1 201 ? -14.162 0.490 1.440 1.00 59.03 201 ILE A O 1
ATOM 1569 N N . SER A 1 202 ? -13.370 2.516 2.010 1.00 56.16 202 SER A N 1
ATOM 1570 C CA . SER A 1 202 ? -12.370 2.637 0.948 1.00 56.16 202 SER A CA 1
ATOM 1571 C C . SER A 1 202 ? -10.973 2.444 1.548 1.00 56.16 202 SER A C 1
ATOM 1573 O O . SER A 1 202 ? -10.633 3.056 2.563 1.00 56.16 202 SER A O 1
ATOM 1575 N N . VAL A 1 203 ? -10.149 1.594 0.927 1.00 56.28 203 VAL A N 1
ATOM 1576 C CA . VAL A 1 203 ? -8.820 1.224 1.459 1.00 56.28 203 VAL A CA 1
ATOM 1577 C C . VAL A 1 203 ? -7.889 2.442 1.573 1.00 56.28 203 VAL A C 1
ATOM 1579 O O . VAL A 1 203 ? -7.190 2.585 2.576 1.00 56.28 203 VAL A O 1
ATOM 1582 N N . ASP A 1 204 ? -7.965 3.380 0.621 1.00 50.62 204 ASP A N 1
ATOM 1583 C CA . ASP A 1 204 ? -7.237 4.660 0.662 1.00 50.62 204 ASP A CA 1
ATOM 1584 C C . ASP A 1 204 ? -7.580 5.525 1.892 1.00 50.62 204 ASP 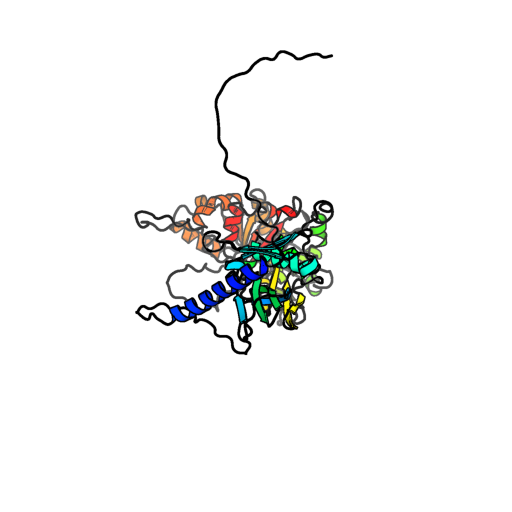A C 1
ATOM 1586 O O . ASP A 1 204 ? -6.749 6.308 2.354 1.00 50.62 204 ASP A O 1
ATOM 1590 N N . GLY A 1 205 ? -8.799 5.399 2.433 1.00 49.09 205 GLY A N 1
ATOM 1591 C CA . GLY A 1 205 ? -9.254 6.173 3.588 1.00 49.09 205 GLY A CA 1
ATOM 1592 C C . GLY A 1 205 ? -8.646 5.687 4.904 1.00 49.09 205 GLY A C 1
ATOM 1593 O O . GLY A 1 205 ? -8.166 6.491 5.702 1.00 49.09 205 GLY A O 1
ATOM 1594 N N . SER A 1 206 ? -8.617 4.371 5.133 1.00 49.31 206 SER A N 1
ATOM 1595 C CA . SER A 1 206 ? -8.180 3.790 6.415 1.00 49.31 206 SER A CA 1
ATOM 1596 C C . SER A 1 206 ? -6.672 3.911 6.681 1.00 49.31 206 SER A C 1
ATOM 1598 O O . SER A 1 206 ? -6.255 3.891 7.844 1.00 49.31 206 SER A O 1
ATOM 1600 N N . LEU A 1 207 ? -5.862 4.062 5.626 1.00 49.59 207 LEU A N 1
ATOM 1601 C CA . LEU A 1 207 ? -4.399 4.171 5.704 1.00 49.59 207 LEU A CA 1
ATOM 1602 C C . LEU A 1 207 ? -3.893 5.576 6.078 1.00 49.59 207 LEU A C 1
ATOM 1604 O O . LEU A 1 207 ? -2.785 5.693 6.590 1.00 49.59 207 LEU A O 1
ATOM 1608 N N . HIS A 1 208 ? -4.684 6.635 5.868 1.00 48.00 208 HIS A N 1
ATOM 1609 C CA . HIS A 1 208 ? -4.264 8.026 6.113 1.00 48.00 208 HIS A CA 1
ATOM 1610 C C . HIS A 1 208 ? -4.813 8.646 7.423 1.00 48.00 208 HIS A C 1
ATOM 1612 O O . HIS A 1 208 ? -4.593 9.827 7.694 1.00 48.00 208 HIS A O 1
ATOM 1618 N N . LEU A 1 209 ? -5.479 7.862 8.283 1.00 52.25 209 LEU A N 1
ATOM 1619 C CA . LEU A 1 209 ? -6.055 8.301 9.570 1.00 52.25 209 LEU A CA 1
ATOM 1620 C C . LEU A 1 209 ? -5.032 8.359 10.734 1.00 52.25 209 LEU A C 1
ATOM 1622 O O . LEU A 1 209 ? -5.281 7.867 11.836 1.00 52.25 209 LEU A O 1
ATOM 1626 N N . GLU A 1 210 ? -3.882 8.996 10.511 1.00 52.06 210 GLU A N 1
ATOM 1627 C CA . GLU A 1 210 ? -2.792 9.110 11.501 1.00 52.06 210 GLU A CA 1
ATOM 1628 C C . GLU A 1 210 ? -3.145 9.770 12.860 1.00 52.06 210 GLU A C 1
ATOM 1630 O O . GLU A 1 210 ? -2.668 9.269 13.881 1.00 52.06 210 GLU A O 1
ATOM 1635 N N . PRO A 1 211 ? -4.009 10.812 12.978 1.00 56.03 211 PRO A N 1
ATOM 1636 C CA . PRO A 1 211 ? -4.190 11.563 14.236 1.00 56.03 211 PRO A CA 1
ATOM 1637 C C . PRO A 1 211 ? -4.656 10.773 15.474 1.00 56.03 211 PRO A C 1
ATOM 1639 O O . PRO A 1 211 ? -4.760 11.348 16.560 1.00 56.03 211 PRO A O 1
ATOM 1642 N N . GLN A 1 212 ? -5.018 9.493 15.327 1.00 65.69 212 GLN A N 1
ATOM 1643 C CA . GLN A 1 212 ? -5.576 8.654 16.392 1.00 65.69 212 GLN A CA 1
ATOM 1644 C C . GLN A 1 212 ? -4.988 7.227 16.440 1.00 65.69 212 GLN A C 1
ATOM 1646 O O . GLN A 1 212 ? -5.557 6.376 17.130 1.00 65.69 212 GLN A O 1
ATOM 1651 N N . ARG A 1 213 ? -3.851 6.953 15.771 1.00 71.19 213 ARG A N 1
ATOM 1652 C CA . ARG A 1 213 ? -3.228 5.609 15.688 1.00 71.19 213 ARG A CA 1
ATOM 1653 C C . ARG A 1 213 ? -3.054 4.934 17.056 1.00 71.19 213 ARG A C 1
ATOM 1655 O O . ARG A 1 213 ? -3.510 3.804 17.228 1.00 71.19 213 ARG A O 1
ATOM 1662 N N . GLU A 1 214 ? -2.514 5.652 18.045 1.00 73.50 214 GLU A N 1
ATOM 1663 C CA . GLU A 1 214 ? -2.369 5.157 19.425 1.00 73.50 214 GLU A CA 1
ATOM 1664 C C . GLU A 1 214 ? -3.715 4.739 20.040 1.00 73.50 214 GLU A C 1
ATOM 1666 O O . GLU A 1 214 ? -3.841 3.653 20.604 1.00 73.50 214 GLU A O 1
ATOM 1671 N N . LEU A 1 215 ? -4.742 5.595 19.947 1.00 77.38 215 LEU A N 1
ATOM 1672 C CA . LEU A 1 215 ? -6.053 5.346 20.559 1.00 77.38 215 LEU A CA 1
ATOM 1673 C C . LEU A 1 215 ? -6.756 4.156 19.890 1.00 77.38 215 LEU A C 1
ATOM 1675 O O . LEU A 1 215 ? -7.397 3.363 20.578 1.00 77.38 215 LEU A O 1
ATOM 1679 N N . ARG A 1 216 ? -6.581 4.005 18.571 1.00 79.19 216 ARG A N 1
ATOM 1680 C CA . ARG A 1 216 ? -7.050 2.858 17.783 1.00 79.19 216 ARG A CA 1
ATOM 1681 C C . ARG A 1 216 ? -6.406 1.555 18.266 1.00 79.19 216 ARG A C 1
ATOM 1683 O O . ARG A 1 216 ? -7.120 0.600 18.551 1.00 79.19 216 ARG A O 1
ATOM 1690 N N . GLN A 1 217 ? -5.082 1.533 18.442 1.00 78.00 217 GLN A N 1
ATOM 1691 C CA . GLN A 1 217 ? -4.351 0.373 18.976 1.00 78.00 217 GLN A CA 1
ATOM 1692 C C . GLN A 1 217 ? -4.802 0.013 20.404 1.00 78.00 217 GLN A C 1
ATOM 1694 O O . GLN A 1 217 ? -5.053 -1.157 20.685 1.00 78.00 217 GLN A O 1
ATOM 1699 N N . HIS A 1 218 ? -4.990 1.003 21.286 1.00 80.56 218 HIS A N 1
ATOM 1700 C CA . HIS A 1 218 ? -5.506 0.771 22.643 1.00 80.56 218 HIS A CA 1
ATOM 1701 C C . HIS A 1 218 ? -6.937 0.206 22.642 1.00 80.56 218 HIS A C 1
ATOM 1703 O O . HIS A 1 218 ? -7.240 -0.677 23.442 1.00 80.56 218 HIS A O 1
ATOM 1709 N N . MET A 1 219 ? -7.813 0.679 21.746 1.00 84.44 219 MET A N 1
ATOM 1710 C CA . MET A 1 219 ? -9.165 0.124 21.590 1.00 84.44 219 MET A CA 1
ATOM 1711 C C . MET A 1 219 ? -9.128 -1.336 21.147 1.00 84.44 219 MET A C 1
ATOM 1713 O O . MET A 1 219 ? -9.774 -2.180 21.765 1.00 84.44 219 MET A O 1
ATOM 1717 N N . LEU A 1 220 ? -8.339 -1.653 20.122 1.00 82.88 220 LEU A N 1
ATOM 1718 C CA . LEU A 1 220 ? -8.214 -3.024 19.632 1.00 82.88 220 LEU A CA 1
ATOM 1719 C C . LEU A 1 220 ? -7.627 -3.949 20.713 1.00 82.88 220 LEU A C 1
ATOM 1721 O O . LEU A 1 220 ? -8.165 -5.031 20.926 1.00 82.88 220 LEU A O 1
ATOM 1725 N N . ALA A 1 221 ? -6.627 -3.495 21.478 1.00 82.00 221 ALA A N 1
ATOM 1726 C CA . ALA A 1 221 ? -6.071 -4.246 22.610 1.00 82.00 221 ALA A CA 1
ATOM 1727 C C . ALA A 1 221 ? -7.107 -4.524 23.712 1.00 82.00 221 ALA A C 1
ATOM 1729 O O . ALA A 1 221 ? -7.158 -5.621 24.268 1.00 82.00 221 ALA A O 1
ATOM 1730 N N . ALA A 1 222 ? -7.933 -3.528 24.040 1.00 84.81 222 ALA A N 1
ATOM 1731 C CA . ALA A 1 222 ? -8.921 -3.631 25.106 1.00 84.81 222 ALA A CA 1
ATOM 1732 C C . ALA A 1 222 ? -10.121 -4.509 24.718 1.00 84.81 222 ALA A C 1
ATOM 1734 O O . ALA A 1 222 ? -10.612 -5.281 25.546 1.00 84.81 222 ALA A O 1
ATOM 1735 N N . PHE A 1 223 ? -10.619 -4.395 23.486 1.00 85.69 223 PHE A N 1
ATOM 1736 C CA . PHE A 1 223 ? -11.845 -5.074 23.053 1.00 85.69 223 PHE A CA 1
ATOM 1737 C C . PHE A 1 223 ? -11.595 -6.402 22.327 1.00 85.69 223 PHE A C 1
ATOM 1739 O O . PHE A 1 223 ? -12.422 -7.300 22.456 1.00 85.69 223 PHE A O 1
ATOM 1746 N N . PHE A 1 224 ? -10.431 -6.589 21.697 1.00 83.94 224 PHE A N 1
ATOM 1747 C CA . PHE A 1 224 ? -10.053 -7.818 20.992 1.00 83.94 224 PHE A CA 1
ATOM 1748 C C . PHE A 1 224 ? -8.668 -8.341 21.449 1.00 83.94 224 PHE A C 1
ATOM 1750 O O . PHE A 1 224 ? -7.711 -8.358 20.672 1.00 83.94 224 PHE A O 1
ATOM 1757 N N . PRO A 1 225 ? -8.526 -8.806 22.708 1.00 73.44 225 PRO A N 1
ATOM 1758 C CA . PRO A 1 225 ? -7.226 -9.118 23.320 1.00 73.44 225 PRO A CA 1
ATOM 1759 C C . PRO A 1 225 ? -6.471 -10.313 22.705 1.00 73.44 225 PRO A C 1
ATOM 1761 O O . PRO A 1 225 ? -5.322 -10.548 23.066 1.00 73.44 225 PRO A O 1
ATOM 1764 N N . GLY A 1 226 ? -7.098 -11.076 21.802 1.00 68.38 226 GLY A N 1
ATOM 1765 C CA . GLY A 1 226 ? -6.459 -12.166 21.053 1.00 68.38 226 GLY A CA 1
ATOM 1766 C C . GLY A 1 226 ? -5.774 -11.735 19.749 1.00 68.38 226 GLY A C 1
ATOM 1767 O O . GLY A 1 226 ? -5.233 -12.587 19.050 1.00 68.38 226 GLY A O 1
ATOM 1768 N N . ILE A 1 227 ? -5.817 -10.448 19.387 1.00 69.75 227 ILE A N 1
ATOM 1769 C CA . ILE A 1 227 ? -5.259 -9.946 18.125 1.00 69.75 227 ILE A CA 1
ATOM 1770 C C . ILE A 1 227 ? -3.775 -9.570 18.295 1.00 69.75 227 ILE A C 1
ATOM 1772 O O . ILE A 1 227 ? -3.453 -8.788 19.194 1.00 69.75 227 ILE A O 1
ATOM 1776 N N . PRO A 1 228 ? -2.867 -10.045 17.416 1.00 64.31 228 PRO A N 1
ATOM 1777 C CA . PRO A 1 228 ? -1.507 -9.525 17.316 1.00 64.31 228 PRO A CA 1
ATOM 1778 C C . PRO A 1 228 ? -1.551 -8.045 16.936 1.00 64.31 228 PRO A C 1
ATOM 1780 O O . PRO A 1 228 ? -2.029 -7.676 15.863 1.00 64.31 228 PRO A O 1
ATOM 1783 N N . LEU A 1 229 ? -1.082 -7.191 17.839 1.00 62.06 229 LEU A N 1
ATOM 1784 C CA . LEU A 1 229 ? -1.104 -5.744 17.679 1.00 62.06 229 LEU A CA 1
ATOM 1785 C C . LEU A 1 229 ? 0.313 -5.200 17.629 1.00 62.06 229 LEU A C 1
ATOM 1787 O O . LEU A 1 229 ? 1.117 -5.507 18.511 1.00 62.06 229 LEU A O 1
ATOM 1791 N N . ASP A 1 230 ? 0.543 -4.299 16.675 1.00 56.91 230 ASP A N 1
ATOM 1792 C CA . ASP A 1 230 ? 1.585 -3.280 16.726 1.00 56.91 230 ASP A CA 1
ATOM 1793 C C . ASP A 1 230 ? 1.473 -2.531 18.062 1.00 56.91 230 ASP A C 1
ATOM 1795 O O . ASP A 1 230 ? 0.738 -1.544 18.184 1.00 56.91 230 ASP A O 1
ATOM 1799 N N . ARG A 1 231 ? 2.172 -3.000 19.098 1.00 47.88 231 ARG A N 1
ATOM 1800 C CA . ARG A 1 231 ? 2.340 -2.205 20.311 1.00 47.88 231 ARG A CA 1
ATOM 1801 C C . ARG A 1 231 ? 3.239 -1.027 19.937 1.00 47.88 231 ARG A C 1
ATOM 1803 O O . ARG A 1 231 ? 4.358 -1.278 19.489 1.00 47.88 231 ARG A O 1
ATOM 1810 N N . PRO A 1 232 ? 2.816 0.237 20.125 1.00 41.56 232 PRO A N 1
ATOM 1811 C CA . PRO A 1 232 ? 3.781 1.325 20.104 1.00 41.56 232 PRO A CA 1
ATOM 1812 C C . PRO A 1 232 ? 4.828 1.022 21.190 1.00 41.56 232 PRO A C 1
ATOM 1814 O O . PRO A 1 232 ? 4.437 0.597 22.285 1.00 41.56 232 PRO A O 1
ATOM 1817 N N . PRO A 1 233 ? 6.135 1.167 20.909 1.00 37.97 233 PRO A N 1
ATOM 1818 C CA . PRO A 1 233 ? 7.168 0.779 21.854 1.00 37.97 233 PRO A CA 1
ATOM 1819 C C . PRO A 1 233 ? 7.007 1.575 23.147 1.00 37.97 233 PRO A C 1
ATOM 1821 O O . PRO A 1 233 ? 7.032 2.808 23.161 1.00 37.97 233 PRO A O 1
ATOM 1824 N N . ASP A 1 234 ? 6.827 0.846 24.245 1.00 37.69 234 ASP A N 1
ATOM 1825 C CA . ASP A 1 234 ? 6.750 1.433 25.574 1.00 37.69 234 ASP A CA 1
ATOM 1826 C C . ASP A 1 234 ? 8.048 2.216 25.831 1.00 37.69 234 ASP A C 1
ATOM 1828 O O . ASP A 1 234 ? 9.134 1.749 25.475 1.00 37.69 234 ASP A O 1
ATOM 1832 N N . ARG A 1 235 ? 7.989 3.397 26.461 1.00 43.81 235 ARG A N 1
ATOM 1833 C CA . ARG A 1 235 ? 9.155 4.315 26.571 1.00 43.81 235 ARG A CA 1
ATOM 1834 C C . ARG A 1 235 ? 10.300 3.801 27.469 1.00 43.81 235 ARG A C 1
ATOM 1836 O O . ARG A 1 235 ? 11.182 4.566 27.848 1.00 43.81 235 ARG A O 1
ATOM 1843 N N . ARG A 1 236 ? 10.267 2.518 27.838 1.00 39.62 236 ARG A N 1
ATOM 1844 C CA . ARG A 1 236 ? 11.297 1.766 28.575 1.00 39.62 236 ARG A CA 1
ATOM 1845 C C . ARG A 1 236 ? 11.672 0.431 27.905 1.00 39.62 236 ARG A C 1
ATOM 1847 O O . ARG A 1 236 ? 12.432 -0.327 28.490 1.00 39.62 236 ARG A O 1
ATOM 1854 N N . GLY A 1 237 ? 11.110 0.129 26.732 1.00 36.88 237 GLY A N 1
ATOM 1855 C CA . GLY A 1 237 ? 11.309 -1.115 25.974 1.00 36.88 237 GLY A CA 1
ATOM 1856 C C . GLY A 1 237 ? 11.545 -0.890 24.476 1.00 36.88 237 GLY A C 1
ATOM 1857 O O . GLY A 1 237 ? 11.447 -1.827 23.692 1.00 36.88 237 GLY A O 1
ATOM 1858 N N . ALA A 1 238 ? 11.857 0.346 24.070 1.00 39.69 238 ALA A N 1
ATOM 1859 C CA . ALA A 1 238 ? 12.089 0.732 22.676 1.00 39.69 238 ALA A CA 1
ATOM 1860 C C . ALA A 1 238 ? 13.385 0.160 22.054 1.00 39.69 238 ALA A C 1
ATOM 1862 O O . ALA A 1 238 ? 13.654 0.413 20.888 1.00 39.69 238 ALA A O 1
ATOM 1863 N N . GLU A 1 239 ? 14.171 -0.610 22.812 1.00 42.53 239 GLU A N 1
ATOM 1864 C CA . GLU A 1 239 ? 15.436 -1.224 22.376 1.00 42.53 239 GLU A CA 1
ATOM 1865 C C . GLU A 1 239 ? 15.264 -2.643 21.783 1.00 42.53 239 GLU A C 1
ATOM 1867 O O . GLU A 1 239 ? 16.254 -3.261 21.404 1.00 42.53 239 GLU A O 1
ATOM 1872 N N . GLN A 1 240 ? 14.037 -3.191 21.727 1.00 42.62 240 GLN A N 1
ATOM 1873 C CA . GLN A 1 240 ? 13.777 -4.593 21.325 1.00 42.62 240 GLN A CA 1
ATOM 1874 C C . GLN A 1 240 ? 12.740 -4.795 20.204 1.00 42.62 240 GLN A C 1
ATOM 1876 O O . GLN A 1 240 ? 12.491 -5.931 19.820 1.00 42.62 240 GLN A O 1
ATOM 1881 N N . PHE A 1 241 ? 12.125 -3.728 19.689 1.00 41.69 241 PHE A N 1
ATOM 1882 C CA . PHE A 1 241 ? 11.253 -3.784 18.510 1.00 41.69 241 PHE A CA 1
ATOM 1883 C C . PHE A 1 241 ? 11.509 -2.547 17.653 1.00 41.69 241 PHE A C 1
ATOM 1885 O O . PHE A 1 241 ? 11.110 -1.438 18.018 1.00 41.69 241 PHE A O 1
ATOM 1892 N N . GLY A 1 242 ? 12.180 -2.740 16.523 1.00 52.69 242 GLY A N 1
ATOM 1893 C CA . GLY A 1 242 ? 12.577 -1.669 15.612 1.00 52.69 242 GLY A CA 1
ATOM 1894 C C . GLY A 1 242 ? 13.960 -1.837 14.984 1.00 52.69 242 GLY A C 1
ATOM 1895 O O . GLY A 1 242 ? 14.342 -0.976 14.190 1.00 52.69 242 GLY A O 1
ATOM 1896 N N . SER A 1 243 ? 14.694 -2.908 15.310 1.00 61.81 243 SER A N 1
ATOM 1897 C CA . SER A 1 243 ? 16.023 -3.144 14.751 1.00 61.81 243 SER A CA 1
ATOM 1898 C C . SER A 1 243 ? 15.922 -3.503 13.260 1.00 61.81 243 SER A C 1
ATOM 1900 O O . SER A 1 243 ? 14.961 -4.158 12.844 1.00 61.81 243 SER A O 1
ATOM 1902 N N . PRO A 1 244 ? 16.919 -3.151 12.427 1.00 63.59 244 PRO A N 1
ATOM 1903 C CA . PRO A 1 244 ? 16.954 -3.609 11.041 1.00 63.59 244 PRO A CA 1
ATOM 1904 C C . PRO A 1 244 ? 16.960 -5.141 10.904 1.00 63.59 244 PRO A C 1
ATOM 1906 O O . PRO A 1 244 ? 16.505 -5.650 9.884 1.00 63.59 244 PRO A O 1
ATOM 1909 N N . GLN A 1 245 ? 17.434 -5.882 11.915 1.00 68.31 245 GLN A N 1
ATOM 1910 C CA . GLN A 1 245 ? 17.420 -7.347 11.909 1.00 68.31 245 GLN A CA 1
ATOM 1911 C C . GLN A 1 245 ? 15.993 -7.903 12.027 1.00 68.31 245 GLN A C 1
ATOM 1913 O O . GLN A 1 245 ? 15.658 -8.818 11.279 1.00 68.31 245 GLN A O 1
ATOM 1918 N N . ASP A 1 246 ? 15.131 -7.297 12.852 1.00 66.25 246 ASP A N 1
ATOM 1919 C CA . ASP A 1 246 ? 13.720 -7.692 13.016 1.00 66.25 246 ASP A CA 1
ATOM 1920 C C . ASP A 1 246 ? 12.993 -7.690 11.655 1.00 66.25 246 ASP A C 1
ATOM 1922 O O . ASP A 1 246 ? 12.194 -8.574 11.344 1.00 66.25 246 ASP A O 1
ATOM 1926 N N . PHE A 1 247 ? 13.313 -6.703 10.807 1.00 66.94 247 PHE A N 1
ATOM 1927 C CA . PHE A 1 247 ? 12.786 -6.589 9.447 1.00 66.94 247 PHE A CA 1
ATOM 1928 C C . PHE A 1 247 ? 13.288 -7.709 8.522 1.00 66.94 247 PHE A C 1
ATOM 1930 O O . PHE A 1 247 ? 12.507 -8.230 7.728 1.00 66.94 247 PHE A O 1
ATOM 1937 N N . TYR A 1 248 ? 14.568 -8.091 8.606 1.00 71.81 248 TYR A N 1
ATOM 1938 C CA . TYR A 1 248 ? 15.117 -9.188 7.799 1.00 71.81 248 TYR A CA 1
ATOM 1939 C C . TYR A 1 248 ? 14.634 -10.568 8.273 1.00 71.81 248 TYR A C 1
ATOM 1941 O O . TYR A 1 248 ? 14.455 -11.454 7.442 1.00 71.81 248 TYR A O 1
ATOM 1949 N N . GLU A 1 249 ? 14.359 -10.750 9.567 1.00 71.44 249 GLU A N 1
ATOM 1950 C CA . GLU A 1 249 ? 13.750 -11.977 10.105 1.00 71.44 249 GLU A CA 1
ATOM 1951 C C . GLU A 1 249 ? 12.263 -12.107 9.726 1.00 71.44 249 GLU A C 1
ATOM 1953 O O . GLU A 1 249 ? 11.781 -13.214 9.489 1.00 71.44 249 GLU A O 1
ATOM 1958 N N . ALA A 1 250 ? 11.550 -10.984 9.591 1.00 68.88 250 ALA A N 1
ATOM 1959 C CA . ALA A 1 250 ? 10.179 -10.937 9.075 1.00 68.88 250 ALA A CA 1
ATOM 1960 C C . ALA A 1 250 ? 10.083 -10.946 7.531 1.00 68.88 250 ALA A C 1
ATOM 1962 O O . ALA A 1 250 ? 8.978 -11.007 6.982 1.00 68.88 250 ALA A O 1
ATOM 1963 N N . ALA A 1 251 ? 11.205 -10.864 6.808 1.00 74.19 251 ALA A N 1
ATOM 1964 C CA . ALA A 1 251 ? 11.209 -10.814 5.349 1.00 74.19 251 ALA A CA 1
ATOM 1965 C C . ALA A 1 251 ? 10.842 -12.175 4.731 1.00 74.19 251 ALA A C 1
ATOM 1967 O O . ALA A 1 251 ? 11.352 -13.226 5.116 1.00 74.19 251 ALA A O 1
ATOM 1968 N N . HIS A 1 252 ? 9.978 -12.162 3.712 1.00 76.94 252 HIS A N 1
ATOM 1969 C CA . HIS A 1 252 ? 9.572 -13.379 3.010 1.00 76.94 252 HIS A CA 1
ATOM 1970 C C . HIS A 1 252 ? 10.745 -13.992 2.223 1.00 76.94 252 HIS A C 1
ATOM 1972 O O . HIS A 1 252 ? 11.100 -13.511 1.143 1.00 76.94 252 HIS A O 1
ATOM 1978 N N . VAL A 1 253 ? 11.285 -15.110 2.711 1.00 77.44 253 VAL A N 1
ATOM 1979 C CA . VAL A 1 253 ? 12.278 -15.932 2.002 1.00 77.44 253 VAL A CA 1
ATOM 1980 C C . VAL A 1 253 ? 11.567 -17.078 1.262 1.00 77.44 253 VAL A C 1
ATOM 1982 O O . VAL A 1 253 ? 11.038 -17.970 1.927 1.00 77.44 253 VAL A O 1
ATOM 1985 N N . PRO A 1 254 ? 11.572 -17.119 -0.089 1.00 72.06 254 PRO A N 1
ATOM 1986 C CA . PRO A 1 254 ? 10.962 -18.207 -0.859 1.00 72.06 254 PRO A CA 1
ATOM 1987 C C . PRO A 1 254 ? 11.529 -19.578 -0.465 1.00 72.06 254 PRO A C 1
ATOM 1989 O O . PRO A 1 254 ? 12.740 -19.821 -0.595 1.00 72.06 254 PRO A O 1
ATOM 1992 N N . SER A 1 255 ? 10.673 -20.491 0.002 1.00 70.94 255 SER A N 1
ATOM 1993 C CA . SER A 1 255 ? 11.128 -21.798 0.478 1.00 70.94 255 SER A CA 1
ATOM 1994 C C . SER A 1 255 ? 11.682 -22.658 -0.663 1.00 70.94 255 SER A C 1
ATOM 1996 O O . SER A 1 255 ? 11.382 -22.475 -1.844 1.00 70.94 255 SER A O 1
ATOM 1998 N N . LYS A 1 256 ? 12.495 -23.658 -0.308 1.00 68.44 256 LYS A N 1
ATOM 1999 C CA . LYS A 1 256 ? 13.011 -24.639 -1.279 1.00 68.44 256 LYS A CA 1
ATOM 2000 C C . LYS A 1 256 ? 11.914 -25.563 -1.837 1.00 68.44 256 LYS A C 1
ATOM 2002 O O . LYS A 1 256 ? 12.161 -26.235 -2.829 1.00 68.44 256 LYS A O 1
ATOM 2007 N N . SER A 1 257 ? 10.742 -25.616 -1.200 1.00 61.38 257 SER A N 1
ATOM 2008 C CA . SER A 1 257 ? 9.676 -26.592 -1.465 1.00 61.38 257 SER A CA 1
ATOM 2009 C C . SER A 1 257 ? 8.461 -26.032 -2.209 1.00 61.38 257 SER A C 1
ATOM 2011 O O . SER A 1 257 ? 7.857 -26.770 -2.978 1.00 61.38 257 SER A O 1
ATOM 2013 N N . GLU A 1 258 ? 8.109 -24.752 -2.035 1.00 62.25 258 GLU A N 1
ATOM 2014 C CA . GLU A 1 258 ? 6.987 -24.110 -2.758 1.00 62.25 258 GLU A CA 1
ATOM 2015 C C . GLU A 1 258 ? 7.146 -24.153 -4.287 1.00 62.25 258 GLU A C 1
ATOM 2017 O O . GLU A 1 258 ? 6.163 -24.209 -5.019 1.00 62.25 258 GLU A O 1
ATOM 2022 N N . TYR A 1 259 ? 8.388 -24.107 -4.775 1.00 62.56 259 TYR A N 1
ATOM 2023 C CA . TYR A 1 259 ? 8.706 -23.769 -6.163 1.00 62.56 259 TYR A CA 1
ATOM 2024 C C . TYR A 1 259 ? 9.398 -24.925 -6.910 1.00 62.56 259 TYR A C 1
ATOM 2026 O O . TYR A 1 259 ? 10.331 -24.702 -7.679 1.00 62.56 259 TYR A O 1
ATOM 2034 N N . GLY A 1 260 ? 8.961 -26.172 -6.693 1.00 64.75 260 GLY A N 1
ATOM 2035 C CA . GLY A 1 260 ? 9.623 -27.374 -7.230 1.00 64.75 260 GLY A CA 1
ATOM 2036 C C . GLY A 1 260 ? 9.833 -27.376 -8.755 1.00 64.75 260 GLY A C 1
ATOM 2037 O O . GLY A 1 260 ? 10.920 -27.693 -9.233 1.00 64.75 260 GLY A O 1
ATOM 2038 N N . GLU A 1 261 ? 8.842 -26.939 -9.541 1.00 75.38 261 GLU A N 1
ATOM 2039 C CA . GLU A 1 261 ? 8.982 -26.826 -11.005 1.00 75.38 261 GLU A CA 1
ATOM 2040 C C . GLU A 1 261 ? 9.948 -25.708 -11.442 1.00 75.38 261 GLU A C 1
ATOM 2042 O O . GLU A 1 261 ? 10.483 -25.741 -12.552 1.00 75.38 261 GLU A O 1
ATOM 2047 N N . ILE A 1 262 ? 10.218 -24.726 -10.580 1.00 82.50 262 ILE A N 1
ATOM 2048 C CA . ILE A 1 262 ? 11.023 -23.538 -10.898 1.00 82.50 262 ILE A CA 1
ATOM 2049 C C . ILE A 1 262 ? 12.525 -23.842 -10.904 1.00 82.50 262 ILE A C 1
ATOM 2051 O O . ILE A 1 262 ? 13.286 -23.157 -11.590 1.00 82.50 262 ILE A O 1
ATOM 2055 N N . GLU A 1 263 ? 12.976 -24.933 -10.279 1.00 81.56 263 GLU A N 1
ATOM 2056 C CA . GLU A 1 263 ? 14.354 -25.403 -10.480 1.00 81.56 263 GLU A CA 1
ATOM 2057 C C . GLU A 1 263 ? 14.633 -25.750 -11.955 1.00 81.56 263 GLU A C 1
ATOM 2059 O O . GLU A 1 263 ? 15.764 -25.591 -12.417 1.00 81.56 263 GLU A O 1
ATOM 2064 N N . SER A 1 264 ? 13.604 -26.114 -12.733 1.00 82.81 264 SER A N 1
ATOM 2065 C CA . SER A 1 264 ? 13.707 -26.360 -14.180 1.00 82.81 264 SER A CA 1
ATOM 2066 C C . SER A 1 264 ? 13.647 -25.098 -15.059 1.00 82.81 264 SER A C 1
ATOM 2068 O O . SER A 1 264 ? 13.810 -25.208 -16.277 1.00 82.81 264 SER A O 1
ATOM 2070 N N . MET A 1 265 ? 13.410 -23.914 -14.474 1.00 87.44 265 MET A N 1
ATOM 2071 C CA . MET A 1 265 ? 13.101 -22.676 -15.199 1.00 87.44 265 MET A CA 1
ATOM 2072 C C . MET A 1 265 ? 14.156 -22.313 -16.253 1.00 87.44 265 MET A C 1
ATOM 2074 O O . MET A 1 265 ? 15.354 -22.248 -15.970 1.00 87.44 265 MET A O 1
ATOM 2078 N N . ARG A 1 266 ? 13.685 -22.014 -17.471 1.00 87.69 266 ARG A N 1
ATOM 2079 C CA . ARG A 1 266 ? 14.498 -21.540 -18.600 1.00 87.69 266 ARG A CA 1
ATOM 2080 C C . ARG A 1 266 ? 13.899 -20.258 -19.154 1.00 87.69 266 ARG A C 1
ATOM 2082 O O . ARG A 1 266 ? 12.763 -20.263 -19.611 1.00 87.69 266 ARG A O 1
ATOM 2089 N N . VAL A 1 267 ? 14.667 -19.175 -19.155 1.00 90.00 267 VAL A N 1
ATOM 2090 C CA . VAL A 1 267 ? 14.213 -17.878 -19.668 1.00 90.00 267 VAL A CA 1
ATOM 2091 C C . VAL A 1 267 ? 14.525 -17.780 -21.167 1.00 90.00 267 VAL A C 1
ATOM 2093 O O . VAL A 1 267 ? 15.704 -17.783 -21.531 1.00 90.00 267 VAL A O 1
ATOM 2096 N N . PRO A 1 268 ? 13.525 -17.687 -22.065 1.00 86.25 268 PRO A N 1
ATOM 2097 C CA . PRO A 1 268 ? 13.785 -17.527 -23.492 1.00 86.25 268 PRO A CA 1
ATOM 2098 C C . PRO A 1 268 ? 14.517 -16.209 -23.779 1.00 86.25 268 PRO A C 1
ATOM 2100 O O . PRO A 1 268 ? 14.174 -15.169 -23.223 1.00 86.25 268 PRO A O 1
ATOM 2103 N N . ALA A 1 269 ? 15.510 -16.258 -24.670 1.00 89.38 269 ALA A N 1
ATOM 2104 C CA . ALA A 1 269 ? 16.365 -15.131 -25.067 1.00 89.38 269 ALA A CA 1
ATOM 2105 C C . ALA A 1 269 ? 17.222 -14.474 -23.954 1.00 89.38 269 ALA A C 1
ATOM 2107 O O . ALA A 1 269 ? 17.865 -13.459 -24.224 1.00 89.38 269 ALA A O 1
ATOM 2108 N N . LEU A 1 270 ? 17.302 -15.066 -22.754 1.00 93.94 270 LEU A N 1
ATOM 2109 C CA . LEU A 1 270 ? 18.317 -14.715 -21.754 1.00 93.94 270 LEU A CA 1
ATOM 2110 C C . LEU A 1 270 ? 19.647 -15.406 -22.100 1.00 93.94 270 LEU A C 1
ATOM 2112 O O . LEU A 1 270 ? 19.657 -16.601 -22.393 1.00 93.94 270 LEU A O 1
ATOM 2116 N N . THR A 1 271 ? 20.773 -14.688 -22.044 1.00 93.19 271 THR A N 1
ATOM 2117 C CA . THR A 1 271 ? 22.110 -15.291 -22.265 1.00 93.19 271 THR A CA 1
ATOM 2118 C C . THR A 1 271 ? 22.752 -15.842 -20.987 1.00 93.19 271 THR A C 1
ATOM 2120 O O . THR A 1 271 ? 23.635 -16.695 -21.056 1.00 93.19 271 THR A O 1
ATOM 2123 N N . ALA A 1 272 ? 22.321 -15.361 -19.816 1.00 90.12 272 ALA A N 1
ATOM 2124 C CA . ALA A 1 272 ? 22.781 -15.831 -18.513 1.00 90.12 272 ALA A CA 1
ATOM 2125 C C . ALA A 1 272 ? 22.088 -17.134 -18.090 1.00 90.12 272 ALA A C 1
ATOM 2127 O O . ALA A 1 272 ? 20.898 -17.332 -18.328 1.00 90.12 272 ALA A O 1
ATOM 2128 N N . ASN A 1 273 ? 22.816 -17.982 -17.363 1.00 90.81 273 ASN A N 1
ATOM 2129 C CA . ASN A 1 273 ? 22.236 -19.112 -16.644 1.00 90.81 273 ASN A CA 1
ATOM 2130 C C . ASN A 1 273 ? 21.915 -18.683 -15.208 1.00 90.81 273 ASN A C 1
ATOM 2132 O O . ASN A 1 273 ? 22.834 -18.442 -14.429 1.00 90.81 273 ASN A O 1
ATOM 2136 N N . LEU A 1 274 ? 20.629 -18.618 -14.849 1.00 92.50 274 LEU A N 1
ATOM 2137 C CA . LEU A 1 274 ? 20.207 -18.289 -13.482 1.00 92.50 274 LEU A CA 1
ATOM 2138 C C . LEU A 1 274 ? 20.663 -19.358 -12.479 1.00 92.50 274 LEU A C 1
ATOM 2140 O O . LEU A 1 274 ? 20.462 -20.555 -12.719 1.00 92.50 274 LEU A O 1
ATOM 2144 N N . PHE A 1 275 ? 21.189 -18.940 -11.329 1.00 91.69 275 PHE A N 1
ATOM 2145 C CA . PHE A 1 275 ? 21.443 -19.821 -10.183 1.00 91.69 275 PHE A CA 1
ATOM 2146 C C . PHE A 1 275 ? 20.128 -20.322 -9.545 1.00 91.69 275 PHE A C 1
ATOM 2148 O O . PHE A 1 275 ? 19.081 -19.696 -9.718 1.00 91.69 275 PHE A O 1
ATOM 2155 N N . PRO A 1 276 ? 20.137 -21.423 -8.762 1.00 89.56 276 PRO A N 1
ATOM 2156 C CA . PRO A 1 276 ? 18.914 -21.963 -8.156 1.00 89.56 276 PRO A CA 1
ATOM 2157 C C . PRO A 1 276 ? 18.177 -20.993 -7.220 1.00 89.56 276 PRO A C 1
ATOM 2159 O O . PRO A 1 276 ? 16.956 -21.063 -7.123 1.00 89.56 276 PRO A O 1
ATOM 2162 N N . PHE A 1 277 ? 18.886 -20.080 -6.540 1.00 88.50 277 PHE A N 1
ATOM 2163 C CA . PHE A 1 277 ? 18.237 -19.032 -5.741 1.00 88.50 277 PHE A CA 1
ATOM 2164 C C . PHE A 1 277 ? 17.564 -17.984 -6.637 1.00 88.50 277 PHE A C 1
ATOM 2166 O O . PHE A 1 277 ? 16.377 -17.736 -6.461 1.00 88.50 277 PHE A O 1
ATOM 2173 N N . GLN A 1 278 ? 18.256 -17.515 -7.680 1.00 92.25 278 GLN A N 1
ATOM 2174 C CA . GLN A 1 278 ? 17.718 -16.560 -8.652 1.00 92.25 278 GLN A CA 1
ATOM 2175 C C . GLN A 1 278 ? 16.472 -17.084 -9.373 1.00 92.25 278 GLN A C 1
ATOM 2177 O O . GLN A 1 278 ? 15.539 -16.333 -9.641 1.00 92.25 278 GLN A O 1
ATOM 2182 N N . ARG A 1 279 ? 16.401 -18.395 -9.649 1.00 91.94 279 ARG A N 1
ATOM 2183 C CA . ARG A 1 279 ? 15.176 -19.017 -10.182 1.00 91.94 279 ARG A CA 1
ATOM 2184 C C . ARG A 1 279 ? 14.015 -18.895 -9.194 1.00 91.94 279 ARG A C 1
ATOM 2186 O O . ARG A 1 279 ? 12.931 -18.508 -9.612 1.00 91.94 279 ARG A O 1
ATOM 2193 N N . ARG A 1 280 ? 14.227 -19.156 -7.895 1.00 90.56 280 ARG A N 1
ATOM 2194 C CA . ARG A 1 280 ? 13.187 -18.965 -6.861 1.00 90.56 280 ARG A CA 1
ATOM 2195 C C . ARG A 1 280 ? 12.796 -17.494 -6.692 1.00 90.56 280 ARG A C 1
ATOM 2197 O O . ARG A 1 280 ? 11.605 -17.224 -6.578 1.00 90.56 280 ARG A O 1
ATOM 2204 N N . ALA A 1 281 ? 13.752 -16.564 -6.749 1.00 91.44 281 ALA A N 1
ATOM 2205 C CA . ALA A 1 281 ? 13.477 -15.127 -6.743 1.00 91.44 281 ALA A CA 1
ATOM 2206 C C . ALA A 1 281 ? 12.593 -14.736 -7.940 1.00 91.44 281 ALA A C 1
ATOM 2208 O O . ALA A 1 281 ? 11.481 -14.256 -7.741 1.00 91.44 281 ALA A O 1
ATOM 2209 N N . VAL A 1 282 ? 12.997 -15.062 -9.175 1.00 93.50 282 VAL A N 1
ATOM 2210 C CA . VAL A 1 282 ? 12.188 -14.847 -10.395 1.00 93.50 282 VAL A CA 1
ATOM 2211 C C . VAL A 1 282 ? 10.829 -15.554 -10.320 1.00 93.50 282 VAL A C 1
ATOM 2213 O O . VAL A 1 282 ? 9.826 -15.007 -10.773 1.00 93.50 282 VAL A O 1
ATOM 2216 N N . GLY A 1 283 ? 10.761 -16.729 -9.694 1.00 92.12 283 GLY A N 1
ATOM 2217 C CA . GLY A 1 283 ? 9.516 -17.423 -9.379 1.00 92.12 283 GLY A CA 1
ATOM 2218 C C . GLY A 1 283 ? 8.574 -16.585 -8.517 1.00 92.12 283 GLY A C 1
ATOM 2219 O O . GLY A 1 283 ? 7.436 -16.343 -8.916 1.00 92.12 283 GLY A O 1
ATOM 2220 N N . TRP A 1 284 ? 9.047 -16.090 -7.376 1.00 90.88 284 TRP A N 1
ATOM 2221 C CA . TRP A 1 284 ? 8.282 -15.208 -6.493 1.00 90.88 284 TRP A CA 1
ATOM 2222 C C . TRP A 1 284 ? 7.902 -13.879 -7.172 1.00 90.88 284 TRP A C 1
ATOM 2224 O O . TRP A 1 284 ? 6.757 -13.434 -7.048 1.00 90.88 284 TRP A O 1
ATOM 2234 N N . LEU A 1 285 ? 8.807 -13.292 -7.969 1.00 93.06 285 LEU A N 1
ATOM 2235 C CA . LEU A 1 285 ? 8.524 -12.102 -8.780 1.00 93.06 285 LEU A CA 1
ATOM 2236 C C . LEU A 1 285 ? 7.332 -12.344 -9.729 1.00 93.06 285 LEU A C 1
ATOM 2238 O O . LEU A 1 285 ? 6.419 -11.521 -9.779 1.00 93.06 285 LEU A O 1
ATOM 2242 N N . LEU A 1 286 ? 7.280 -13.485 -10.431 1.00 92.88 286 LEU A N 1
ATOM 2243 C CA . LEU A 1 286 ? 6.134 -13.847 -11.280 1.00 92.88 286 LEU A CA 1
ATOM 2244 C C . LEU A 1 286 ? 4.829 -13.934 -10.472 1.00 92.88 286 LEU A C 1
ATOM 2246 O O . LEU A 1 286 ? 3.827 -13.339 -10.874 1.00 92.88 286 LEU A O 1
ATOM 2250 N N . HIS A 1 287 ? 4.844 -14.617 -9.321 1.00 90.12 287 HIS A N 1
ATOM 2251 C CA . HIS A 1 287 ? 3.645 -14.821 -8.493 1.00 90.12 287 HIS A CA 1
ATOM 2252 C C . HIS A 1 287 ? 3.064 -13.484 -8.013 1.00 90.12 287 HIS A C 1
ATOM 2254 O O . HIS A 1 287 ? 1.853 -13.261 -8.088 1.00 90.12 287 HIS A O 1
ATOM 2260 N N . ARG A 1 288 ? 3.930 -12.542 -7.616 1.00 90.06 288 ARG A N 1
ATOM 2261 C CA . ARG A 1 288 ? 3.551 -11.165 -7.257 1.00 90.06 288 ARG A CA 1
ATOM 2262 C C . ARG A 1 288 ? 3.014 -10.341 -8.435 1.00 90.06 288 ARG A C 1
ATOM 2264 O O . ARG A 1 288 ? 2.265 -9.396 -8.202 1.00 90.06 288 ARG A O 1
ATOM 2271 N N . GLU A 1 289 ? 3.328 -10.691 -9.680 1.00 92.75 289 GLU A N 1
ATOM 2272 C CA . GLU A 1 289 ? 2.704 -10.109 -10.883 1.00 92.75 289 GLU A CA 1
ATOM 2273 C C . GLU A 1 289 ? 1.438 -10.860 -11.348 1.00 92.75 289 GLU A C 1
ATOM 2275 O O . GLU A 1 289 ? 0.776 -10.431 -12.293 1.00 92.75 289 GLU A O 1
ATOM 2280 N N . GLY A 1 290 ? 1.046 -11.944 -10.667 1.00 89.62 290 GLY A N 1
ATOM 2281 C CA . GLY A 1 290 ? -0.125 -12.755 -11.019 1.00 89.62 290 GLY A CA 1
ATOM 2282 C C . GLY A 1 290 ? 0.141 -13.827 -12.079 1.00 89.62 290 GLY A C 1
ATOM 2283 O O . GLY A 1 290 ? -0.795 -14.267 -12.748 1.00 89.62 290 GLY A O 1
ATOM 2284 N N . ALA A 1 291 ? 1.392 -14.259 -12.229 1.00 91.12 291 ALA A N 1
ATOM 2285 C CA . ALA A 1 291 ? 1.826 -15.294 -13.161 1.00 91.12 291 ALA A CA 1
ATOM 2286 C C . ALA A 1 291 ? 2.625 -16.395 -12.441 1.00 91.12 291 ALA A C 1
ATOM 2288 O O . ALA A 1 291 ? 3.171 -16.177 -11.367 1.00 91.12 291 ALA A O 1
ATOM 2289 N N . GLN A 1 292 ? 2.721 -17.586 -13.021 1.00 90.62 292 GLN A N 1
ATOM 2290 C CA . GLN A 1 292 ? 3.508 -18.693 -12.472 1.00 90.62 292 GLN A CA 1
ATOM 2291 C C . GLN A 1 292 ? 4.234 -19.444 -13.588 1.00 90.62 292 GLN A C 1
ATOM 2293 O O . GLN A 1 292 ? 3.743 -19.537 -14.715 1.00 90.62 292 GLN A O 1
ATOM 2298 N N . TRP A 1 293 ? 5.416 -19.971 -13.273 1.00 90.00 293 TRP A N 1
ATOM 2299 C CA . TRP A 1 293 ? 6.165 -20.843 -14.173 1.00 90.00 293 TRP A CA 1
ATOM 2300 C C . TRP A 1 293 ? 5.694 -22.290 -14.019 1.00 90.00 293 TRP A C 1
ATOM 2302 O O . TRP A 1 293 ? 5.591 -22.780 -12.897 1.00 90.00 293 TRP A O 1
ATOM 2312 N N . THR A 1 294 ? 5.485 -22.983 -15.136 1.00 87.56 294 THR A N 1
ATOM 2313 C CA . THR A 1 294 ? 5.237 -24.430 -15.168 1.00 87.56 294 THR A CA 1
ATOM 2314 C C . THR A 1 294 ? 6.063 -25.108 -16.259 1.00 87.56 294 THR A C 1
ATOM 2316 O O . THR A 1 294 ? 6.428 -24.513 -17.273 1.00 87.56 294 THR A O 1
ATOM 2319 N N . THR A 1 295 ? 6.337 -26.388 -16.048 1.00 85.25 295 THR A N 1
ATOM 2320 C CA . THR A 1 295 ? 6.903 -27.344 -16.998 1.00 85.25 295 THR A CA 1
ATOM 2321 C C . THR A 1 295 ? 5.954 -27.711 -18.143 1.00 85.25 295 THR A C 1
ATOM 2323 O O . THR A 1 295 ? 6.434 -28.173 -19.179 1.00 85.25 295 THR A O 1
ATOM 2326 N N . ASN A 1 296 ? 4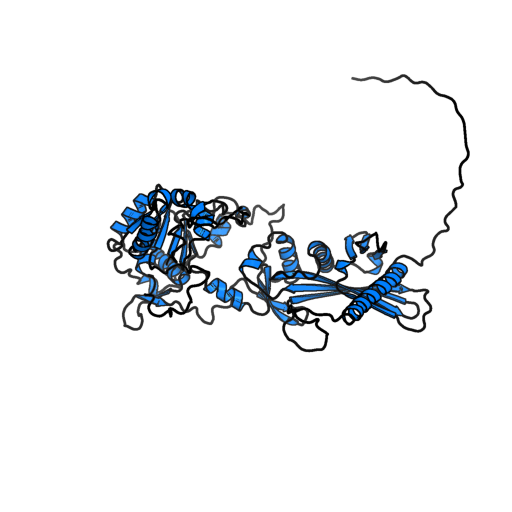.638 -27.496 -18.003 1.00 83.12 296 ASN A N 1
ATOM 2327 C CA . ASN A 1 296 ? 3.645 -27.859 -19.017 1.00 83.12 296 ASN A CA 1
ATOM 2328 C C . ASN A 1 296 ? 2.479 -26.855 -19.085 1.00 83.12 296 ASN A C 1
ATOM 2330 O O . ASN A 1 296 ? 1.484 -26.981 -18.373 1.00 83.12 296 ASN A O 1
ATOM 2334 N N . CYS A 1 297 ? 2.543 -25.904 -20.018 1.00 76.81 297 CYS A N 1
ATOM 2335 C CA . CYS A 1 297 ? 1.487 -24.914 -20.272 1.00 76.81 297 CYS A CA 1
ATOM 2336 C C . CYS A 1 297 ? 0.250 -25.486 -21.008 1.00 76.81 297 CYS A C 1
ATOM 2338 O O . CYS A 1 297 ? -0.344 -24.808 -21.845 1.00 76.81 297 CYS A O 1
ATOM 2340 N N . GLY A 1 298 ? -0.108 -26.754 -20.780 1.00 72.19 298 GLY A N 1
ATOM 2341 C CA . GLY A 1 298 ? -1.186 -27.471 -21.481 1.00 72.19 298 GLY A CA 1
ATOM 2342 C C . GLY A 1 298 ? -0.866 -27.869 -22.931 1.00 72.19 298 GLY A C 1
ATOM 2343 O O . GLY A 1 298 ? -1.614 -28.625 -23.543 1.00 72.19 298 GLY A O 1
ATOM 2344 N N . ASN A 1 299 ? 0.261 -27.403 -23.474 1.00 74.06 299 ASN A N 1
ATOM 2345 C CA . ASN A 1 299 ? 0.770 -27.708 -24.814 1.00 74.06 299 ASN A CA 1
ATOM 2346 C C . ASN A 1 299 ? 2.032 -28.599 -24.786 1.00 74.06 299 ASN A C 1
ATOM 2348 O O . ASN A 1 299 ? 2.754 -28.669 -25.781 1.00 74.06 299 ASN A O 1
ATOM 2352 N N . GLY A 1 300 ? 2.342 -29.216 -23.640 1.00 73.56 300 GLY A N 1
ATOM 2353 C CA . GLY A 1 300 ? 3.527 -30.055 -23.436 1.00 73.56 300 GLY A CA 1
ATOM 2354 C C . GLY A 1 300 ? 4.856 -29.299 -23.323 1.00 73.56 300 GLY A C 1
ATOM 2355 O O . GLY A 1 300 ? 5.894 -29.945 -23.210 1.00 73.56 300 GLY A O 1
ATOM 2356 N N . ASN A 1 301 ? 4.849 -27.961 -23.362 1.00 82.56 301 ASN A N 1
ATOM 2357 C CA . ASN A 1 301 ? 6.054 -27.135 -23.283 1.00 82.56 301 ASN A CA 1
ATOM 2358 C C . ASN A 1 301 ? 6.105 -26.330 -21.970 1.00 82.56 301 ASN A C 1
ATOM 2360 O O . ASN A 1 301 ? 5.054 -25.926 -21.464 1.00 82.56 301 ASN A O 1
ATOM 2364 N N . PRO A 1 302 ? 7.311 -26.044 -21.448 1.00 85.44 302 PRO A N 1
ATOM 2365 C CA . PRO A 1 302 ? 7.492 -25.192 -20.280 1.00 85.44 302 PRO A CA 1
ATOM 2366 C C . PRO A 1 302 ? 7.296 -23.709 -20.621 1.00 85.44 302 PRO A C 1
ATOM 2368 O O . PRO A 1 302 ? 7.603 -23.267 -21.732 1.00 85.44 302 PRO A O 1
ATOM 2371 N N . GLY A 1 303 ? 6.836 -22.922 -19.651 1.00 88.38 303 GLY A N 1
ATOM 2372 C CA . GLY A 1 303 ? 6.555 -21.503 -19.841 1.00 88.38 303 GLY A CA 1
ATOM 2373 C C . GLY A 1 303 ? 5.806 -20.867 -18.672 1.00 88.38 303 GLY A C 1
ATOM 2374 O O . GLY A 1 303 ? 5.834 -21.356 -17.544 1.00 88.38 303 GLY A O 1
ATOM 2375 N N . VAL A 1 304 ? 5.137 -19.747 -18.953 1.00 90.38 304 VAL A N 1
ATOM 2376 C CA . VAL A 1 304 ? 4.420 -18.936 -17.960 1.00 90.38 304 VAL A CA 1
ATOM 2377 C C . VAL A 1 304 ? 2.916 -18.996 -18.217 1.00 90.38 304 VAL A C 1
ATOM 2379 O O . VAL A 1 304 ? 2.466 -18.770 -19.340 1.00 90.38 304 VAL A O 1
ATOM 2382 N N . ILE A 1 305 ? 2.142 -19.261 -17.166 1.00 89.81 305 ILE A N 1
ATOM 2383 C CA . ILE A 1 305 ? 0.670 -19.236 -17.162 1.00 89.81 305 ILE A CA 1
ATOM 2384 C C . ILE A 1 305 ? 0.165 -18.258 -16.084 1.00 89.81 305 ILE A C 1
ATOM 2386 O O . ILE A 1 305 ? 0.937 -17.890 -15.195 1.00 89.81 305 ILE A O 1
ATOM 2390 N N . PRO A 1 306 ? -1.109 -17.825 -16.108 1.00 88.94 306 PRO A N 1
ATOM 2391 C CA . PRO A 1 306 ? -1.687 -17.059 -15.005 1.00 88.94 306 PRO A CA 1
ATOM 2392 C C . PRO A 1 306 ? -1.579 -17.816 -13.672 1.00 88.94 306 PRO A C 1
ATOM 2394 O O . PRO A 1 306 ? -1.825 -19.024 -13.612 1.00 88.94 306 PRO A O 1
ATOM 2397 N N . TYR A 1 307 ? -1.229 -17.107 -12.599 1.00 85.31 307 TYR A N 1
ATOM 2398 C CA . TYR A 1 307 ? -1.269 -17.657 -11.247 1.00 85.31 307 TYR A CA 1
ATOM 2399 C C . TYR A 1 307 ? -2.710 -17.675 -10.740 1.00 85.31 307 TYR A C 1
ATOM 2401 O O . TYR A 1 307 ? -3.393 -16.648 -10.733 1.00 85.31 307 TYR A O 1
ATOM 2409 N N . GLN A 1 308 ? -3.158 -18.847 -10.301 1.00 77.62 308 GLN A N 1
ATOM 2410 C CA . GLN A 1 308 ? -4.415 -19.025 -9.586 1.00 77.62 308 GLN A CA 1
ATOM 2411 C C . GLN A 1 308 ? -4.066 -19.370 -8.132 1.00 77.62 308 GLN A C 1
ATOM 2413 O O . GLN A 1 308 ? -3.479 -20.430 -7.909 1.00 77.62 308 GLN A O 1
ATOM 2418 N N . PRO A 1 309 ? -4.365 -18.498 -7.149 1.00 68.81 309 PRO A N 1
ATOM 2419 C CA . PRO A 1 309 ? -4.121 -18.823 -5.750 1.00 68.81 309 PRO A CA 1
ATOM 2420 C C . PRO A 1 309 ? -4.995 -20.019 -5.333 1.00 68.81 309 PRO A C 1
ATOM 2422 O O . PRO A 1 309 ? -6.168 -20.065 -5.720 1.00 68.81 309 PRO A O 1
ATOM 2425 N N . PRO A 1 310 ? -4.464 -20.982 -4.556 1.00 68.12 310 PRO A N 1
ATOM 2426 C CA . PRO A 1 310 ? -5.252 -22.084 -4.015 1.00 68.12 310 PRO A CA 1
ATOM 2427 C C . PRO A 1 310 ? -6.474 -21.588 -3.237 1.00 68.12 310 PRO A C 1
ATOM 2429 O O . PRO A 1 310 ? -6.370 -20.650 -2.450 1.00 68.12 310 PRO A O 1
ATOM 2432 N N . SER A 1 311 ? -7.615 -22.261 -3.403 1.00 59.12 311 SER A N 1
ATOM 2433 C CA . SER A 1 311 ? -8.866 -21.939 -2.697 1.00 59.12 311 SER A CA 1
ATOM 2434 C C . SER A 1 311 ? -8.715 -21.946 -1.171 1.00 59.12 311 SER A C 1
ATOM 2436 O O . SER A 1 311 ? -9.369 -21.164 -0.490 1.00 59.12 311 SER A O 1
ATOM 2438 N N . ASP A 1 312 ? -7.815 -22.791 -0.658 1.00 54.78 312 ASP A N 1
ATOM 2439 C CA . ASP A 1 312 ? -7.517 -22.950 0.768 1.00 54.78 312 ASP A CA 1
ATOM 2440 C C . ASP A 1 312 ? -6.374 -22.046 1.274 1.00 54.78 312 ASP A C 1
ATOM 2442 O O . ASP A 1 312 ? -5.934 -22.197 2.417 1.00 54.78 312 ASP A O 1
ATOM 2446 N N . GLN A 1 313 ? -5.885 -21.080 0.478 1.00 53.66 313 GLN A N 1
ATOM 2447 C CA . GLN A 1 313 ? -5.097 -19.969 1.030 1.00 53.66 313 GLN A CA 1
ATOM 2448 C C . GLN A 1 313 ? -6.026 -19.076 1.861 1.00 53.66 313 GLN A C 1
ATOM 2450 O O . GLN A 1 313 ? -6.613 -18.114 1.365 1.00 53.66 313 GLN A O 1
ATOM 2455 N N . GLN A 1 314 ? -6.167 -19.465 3.131 1.00 48.34 314 GLN A N 1
ATOM 2456 C CA . GLN A 1 314 ? -6.997 -18.824 4.147 1.00 48.34 314 GLN A CA 1
ATOM 2457 C C . GLN A 1 314 ? -6.828 -17.303 4.126 1.00 48.34 314 GLN A C 1
ATOM 2459 O O . GLN A 1 314 ? -5.707 -16.803 4.023 1.00 48.34 314 GLN A O 1
ATOM 2464 N N . ALA A 1 315 ? -7.961 -16.603 4.244 1.00 49.50 315 ALA A N 1
ATOM 2465 C CA . ALA A 1 315 ? -8.066 -15.149 4.222 1.00 49.50 315 ALA A CA 1
ATOM 2466 C C . ALA A 1 315 ? -6.908 -14.476 4.980 1.00 49.50 315 ALA A C 1
ATOM 2468 O O . ALA A 1 315 ? -6.789 -14.627 6.193 1.00 49.50 315 ALA A O 1
ATOM 2469 N N . PHE A 1 316 ? -6.066 -13.782 4.208 1.00 56.75 316 PHE A N 1
ATOM 2470 C CA . PHE A 1 316 ? -4.998 -12.843 4.566 1.00 56.75 316 PHE A CA 1
ATOM 2471 C C . PHE A 1 316 ? -4.673 -12.769 6.061 1.00 56.75 316 PHE A C 1
ATOM 2473 O O . PHE A 1 316 ? -5.441 -12.207 6.837 1.00 56.75 316 PHE A O 1
ATOM 2480 N N . MET A 1 317 ? -3.483 -13.267 6.427 1.00 58.28 317 MET A N 1
ATOM 2481 C CA . MET A 1 317 ? -2.997 -13.574 7.791 1.00 58.28 317 MET A CA 1
ATOM 2482 C C . MET A 1 317 ? -3.177 -12.480 8.870 1.00 58.28 317 MET A C 1
ATOM 2484 O O . MET A 1 317 ? -2.941 -12.740 10.046 1.00 58.28 317 MET A O 1
ATOM 2488 N N . HIS A 1 318 ? -3.561 -11.259 8.493 1.00 71.94 318 HIS A N 1
ATOM 2489 C CA . HIS A 1 318 ? -3.832 -10.134 9.383 1.00 71.94 318 HIS A CA 1
ATOM 2490 C C . HIS A 1 318 ? -5.319 -9.969 9.778 1.00 71.94 318 HIS A C 1
ATOM 2492 O O . HIS A 1 318 ? -5.601 -9.164 10.665 1.00 71.94 318 HIS A O 1
ATOM 2498 N N . PHE A 1 319 ? -6.272 -10.669 9.145 1.00 79.81 319 PHE A N 1
ATOM 2499 C CA . PHE A 1 319 ? -7.698 -10.626 9.506 1.00 79.81 319 PHE A CA 1
ATOM 2500 C C . PHE A 1 319 ? -8.085 -11.779 10.437 1.00 79.81 319 PHE A C 1
ATOM 2502 O O . PHE A 1 319 ? -8.026 -12.950 10.071 1.00 79.81 319 PHE A O 1
ATOM 2509 N N . ILE A 1 320 ? -8.567 -11.444 11.634 1.00 81.88 320 ILE A N 1
ATOM 2510 C CA . ILE A 1 320 ? -9.033 -12.415 12.631 1.00 81.88 320 ILE A CA 1
ATOM 2511 C C . ILE A 1 320 ? -10.558 -12.358 12.729 1.00 81.88 320 ILE A C 1
ATOM 2513 O O . ILE A 1 320 ? -11.140 -11.292 12.942 1.00 81.88 320 ILE A O 1
ATOM 2517 N N . ARG A 1 321 ? -11.209 -13.519 12.588 1.00 86.44 321 ARG A N 1
ATOM 2518 C CA . ARG A 1 321 ? -12.653 -13.686 12.805 1.00 86.44 321 ARG A CA 1
ATOM 2519 C C . ARG A 1 321 ? -12.971 -13.631 14.303 1.00 86.44 321 ARG A C 1
ATOM 2521 O O . ARG A 1 321 ? -12.363 -14.343 15.097 1.00 86.44 321 ARG A O 1
ATOM 2528 N N . THR A 1 322 ? -13.967 -12.834 14.667 1.00 85.94 322 THR A N 1
ATOM 2529 C CA . THR A 1 322 ? -14.501 -12.672 16.027 1.00 85.94 322 THR A CA 1
ATOM 2530 C C . THR A 1 322 ? -16.029 -12.508 15.970 1.00 85.94 322 THR A C 1
ATOM 2532 O O . THR A 1 322 ? -16.637 -12.621 14.901 1.00 85.94 322 THR A O 1
ATOM 2535 N N . VAL A 1 323 ? -16.655 -12.266 17.118 1.00 88.75 323 VAL A N 1
ATOM 2536 C CA . VAL A 1 323 ? -18.029 -11.754 17.239 1.00 88.75 323 VAL A CA 1
ATOM 2537 C C . VAL A 1 323 ? -18.016 -10.317 17.766 1.00 88.75 323 VAL A C 1
ATOM 2539 O O . VAL A 1 323 ? -17.000 -9.856 18.299 1.00 88.75 323 VAL A O 1
ATOM 2542 N N . ASP A 1 324 ? -19.135 -9.618 17.603 1.00 88.75 324 ASP A N 1
ATOM 2543 C CA . ASP A 1 324 ? -19.368 -8.260 18.097 1.00 88.75 324 ASP A CA 1
ATOM 2544 C C . ASP A 1 324 ? -20.287 -8.229 19.344 1.00 88.75 324 ASP A C 1
ATOM 2546 O O . ASP A 1 324 ? -20.478 -9.245 20.014 1.00 88.75 324 ASP A O 1
ATOM 2550 N N . ALA A 1 325 ? -20.853 -7.063 19.681 1.00 87.31 325 ALA A N 1
ATOM 2551 C CA . ALA A 1 325 ? -21.746 -6.892 20.832 1.00 87.31 325 ALA A CA 1
ATOM 2552 C C . ALA A 1 325 ? -23.184 -7.415 20.631 1.00 87.31 325 ALA A C 1
ATOM 2554 O O . ALA A 1 325 ? -23.946 -7.426 21.600 1.00 87.31 325 ALA A O 1
ATOM 2555 N N . ASP A 1 326 ? -23.561 -7.826 19.417 1.00 87.12 326 ASP A N 1
ATOM 2556 C CA . ASP A 1 326 ? -24.804 -8.556 19.122 1.00 87.12 326 ASP A CA 1
ATOM 2557 C C . ASP A 1 326 ? -24.573 -10.080 19.061 1.00 87.12 326 ASP A C 1
ATOM 2559 O O . ASP A 1 326 ? -25.527 -10.852 19.008 1.00 87.12 326 ASP A O 1
ATOM 2563 N N . GLY A 1 327 ? -23.311 -10.529 19.113 1.00 85.44 327 GLY A N 1
ATOM 2564 C CA . GLY A 1 327 ? -22.918 -11.924 18.888 1.00 85.44 327 GLY A CA 1
ATOM 2565 C C . GLY A 1 327 ? -22.764 -12.276 17.404 1.00 85.44 327 GLY A C 1
ATOM 2566 O O . GLY A 1 327 ? -22.429 -13.413 17.071 1.00 85.44 327 GLY A O 1
ATOM 2567 N N . GLU A 1 328 ? -22.956 -11.301 16.517 1.00 87.81 328 GLU A N 1
ATOM 2568 C CA . GLU A 1 328 ? -22.855 -11.468 15.075 1.00 87.81 328 GLU A CA 1
ATOM 2569 C C . GLU A 1 328 ? -21.396 -11.494 14.626 1.00 87.81 328 GLU A C 1
ATOM 2571 O O . GLU A 1 328 ? -20.545 -10.745 15.120 1.00 87.81 328 GLU A O 1
ATOM 2576 N N . SER A 1 329 ? -21.086 -12.349 13.651 1.00 88.00 329 SER A N 1
ATOM 2577 C CA . SER A 1 329 ? -19.692 -12.566 13.260 1.00 88.00 329 SER A CA 1
ATOM 2578 C C . SER A 1 329 ? -19.107 -11.371 12.498 1.00 88.00 329 SER A C 1
ATOM 2580 O O . SER A 1 329 ? -19.787 -10.717 11.702 1.00 88.00 329 SER A O 1
ATOM 2582 N N . CYS A 1 330 ? -17.838 -11.064 12.744 1.00 87.56 330 CYS A N 1
ATOM 2583 C CA . CYS A 1 330 ? -17.096 -10.007 12.063 1.00 87.56 330 CYS A CA 1
ATOM 2584 C C . CYS A 1 330 ? -15.604 -10.356 11.972 1.00 87.56 330 CYS A C 1
ATOM 2586 O O . CYS A 1 330 ? -15.135 -11.344 12.541 1.00 87.56 330 CYS A O 1
ATOM 2588 N N . PHE A 1 331 ? -14.858 -9.550 11.227 1.00 86.62 331 PHE A N 1
ATOM 2589 C CA . PHE A 1 331 ? -13.420 -9.676 11.031 1.00 86.62 331 PHE A CA 1
ATOM 2590 C C . PHE A 1 331 ? -12.728 -8.390 11.467 1.00 86.62 331 PHE A C 1
ATOM 2592 O O . PHE A 1 331 ? -13.219 -7.291 11.195 1.00 86.62 331 PHE A O 1
ATOM 2599 N N . VAL A 1 332 ? -11.573 -8.525 12.110 1.00 84.44 332 VAL A N 1
ATOM 2600 C CA . VAL A 1 332 ? -10.770 -7.400 12.598 1.00 84.44 332 VAL A CA 1
ATOM 2601 C C . VAL A 1 332 ? -9.355 -7.510 12.048 1.00 84.44 332 VAL A C 1
ATOM 2603 O O . VAL A 1 332 ? -8.760 -8.584 12.104 1.00 84.44 332 VAL A O 1
ATOM 2606 N N . SER A 1 333 ? -8.817 -6.400 11.545 1.00 82.62 333 SER A N 1
ATOM 2607 C CA . SER A 1 333 ? -7.415 -6.279 11.130 1.00 82.62 333 SER A CA 1
ATOM 2608 C C . SER A 1 333 ? -6.709 -5.257 12.011 1.00 82.62 333 SER A C 1
ATOM 2610 O O . SER A 1 333 ? -7.125 -4.097 12.075 1.00 82.62 333 SER A O 1
ATOM 2612 N N . SER A 1 334 ? -5.635 -5.671 12.686 1.00 76.50 334 SER A N 1
ATOM 2613 C CA . SER A 1 334 ? -4.753 -4.769 13.440 1.00 76.50 334 SER A CA 1
ATOM 2614 C C . SER A 1 334 ? -3.946 -3.857 12.518 1.00 76.50 334 SER A C 1
ATOM 2616 O O . SER A 1 334 ? -3.823 -2.668 12.811 1.00 76.50 334 SER A O 1
ATOM 2618 N N . LEU A 1 335 ? -3.483 -4.396 11.384 1.00 75.31 335 LEU A N 1
ATOM 2619 C CA . LEU A 1 335 ? -2.722 -3.695 10.346 1.00 75.31 335 LEU A CA 1
ATOM 2620 C C . LEU A 1 335 ? -3.479 -2.474 9.797 1.00 75.31 335 LEU A C 1
ATOM 2622 O O . LEU A 1 335 ? -2.953 -1.363 9.779 1.00 75.31 335 LEU A O 1
ATOM 2626 N N . PHE A 1 336 ? -4.737 -2.661 9.388 1.00 74.75 336 PHE A N 1
ATOM 2627 C CA . PHE A 1 336 ? -5.581 -1.563 8.899 1.00 74.75 336 PHE A CA 1
ATOM 2628 C C . PHE A 1 336 ? -6.303 -0.819 10.035 1.00 74.75 336 PHE A C 1
ATOM 2630 O O . PHE A 1 336 ? -6.716 0.329 9.865 1.00 74.75 336 PHE A O 1
ATOM 2637 N N . GLY A 1 337 ? -6.447 -1.447 11.204 1.00 77.44 337 GLY A N 1
ATOM 2638 C CA . GLY A 1 337 ? -7.161 -0.909 12.361 1.00 77.44 337 GLY A CA 1
ATOM 2639 C C . GLY A 1 337 ? -8.679 -0.833 12.165 1.00 77.44 337 GLY A C 1
ATOM 2640 O O . GLY A 1 337 ? -9.308 0.136 12.592 1.00 77.44 337 GLY A O 1
ATOM 2641 N N . VAL A 1 338 ? -9.254 -1.823 11.480 1.00 79.62 338 VAL A N 1
ATOM 2642 C CA . VAL A 1 338 ? -10.649 -1.843 11.003 1.00 79.62 338 VAL A CA 1
ATOM 2643 C C . VAL A 1 338 ? -11.404 -3.071 11.502 1.00 79.62 338 VAL A C 1
ATOM 2645 O O . VAL A 1 338 ? -10.811 -4.130 11.718 1.00 79.62 338 VAL A O 1
ATOM 2648 N N . VAL A 1 339 ? -12.725 -2.929 11.617 1.00 83.69 339 VAL A N 1
ATOM 2649 C CA . VAL A 1 339 ? -13.684 -4.011 11.877 1.00 83.69 339 VAL A CA 1
ATOM 2650 C C . VAL A 1 339 ? -14.673 -4.047 10.708 1.00 83.69 339 VAL A C 1
ATOM 2652 O O . VAL A 1 339 ? -15.209 -3.005 10.338 1.00 83.69 339 VAL A O 1
ATOM 2655 N N . THR A 1 340 ? -14.912 -5.217 10.115 1.00 84.00 340 THR A N 1
ATOM 2656 C CA . THR A 1 340 ? -15.812 -5.396 8.957 1.00 84.00 340 THR A CA 1
ATOM 2657 C C . THR A 1 340 ? -16.653 -6.671 9.079 1.00 84.00 340 THR A C 1
ATOM 2659 O O . THR A 1 340 ? -16.271 -7.609 9.779 1.00 84.00 340 THR A O 1
ATOM 2662 N N . ARG A 1 341 ? -17.801 -6.735 8.391 1.00 84.94 341 ARG A N 1
ATOM 2663 C CA . ARG A 1 341 ? -18.532 -7.998 8.159 1.00 84.94 341 ARG A CA 1
ATOM 2664 C C . ARG A 1 341 ? -17.929 -8.796 7.003 1.00 84.94 341 ARG A C 1
ATOM 2666 O O . ARG A 1 341 ? -17.909 -10.020 7.063 1.00 84.94 341 ARG A O 1
ATOM 2673 N N . ASP A 1 342 ? -17.423 -8.095 5.991 1.00 81.75 342 ASP A N 1
ATOM 2674 C CA . ASP A 1 342 ? -16.865 -8.665 4.768 1.00 81.75 342 ASP A CA 1
ATOM 2675 C C . ASP A 1 342 ? -15.407 -8.201 4.568 1.00 81.75 342 ASP A C 1
ATOM 2677 O O . ASP A 1 342 ? -15.160 -6.996 4.436 1.00 81.75 342 ASP A O 1
ATOM 2681 N N . PRO A 1 343 ? -14.419 -9.116 4.566 1.00 80.06 343 PRO A N 1
ATOM 2682 C CA . PRO A 1 343 ? -13.037 -8.793 4.240 1.00 80.06 343 PRO A CA 1
ATOM 2683 C C . PRO A 1 343 ? -12.776 -8.747 2.723 1.00 80.06 343 PRO A C 1
ATOM 2685 O O . PRO A 1 343 ? -11.723 -8.248 2.325 1.00 80.06 343 PRO A O 1
ATOM 2688 N N . ALA A 1 344 ? -13.689 -9.220 1.861 1.00 80.06 344 ALA A N 1
ATOM 2689 C CA . ALA A 1 344 ? -13.434 -9.435 0.431 1.00 80.06 344 ALA A CA 1
ATOM 2690 C C . ALA A 1 344 ? -13.006 -8.167 -0.327 1.00 80.06 344 ALA A C 1
ATOM 2692 O O . ALA A 1 344 ? -12.222 -8.255 -1.271 1.00 80.06 344 ALA A O 1
ATOM 2693 N N . VAL A 1 345 ? -13.444 -6.980 0.110 1.00 76.69 345 VAL A N 1
ATOM 2694 C CA . VAL A 1 345 ? -12.973 -5.693 -0.436 1.00 76.69 345 VAL A CA 1
ATOM 2695 C C . VAL A 1 345 ? -11.469 -5.504 -0.200 1.00 76.69 345 VAL A C 1
ATOM 2697 O O . VAL A 1 345 ? -10.753 -5.094 -1.115 1.00 76.69 345 VAL A O 1
ATOM 2700 N N . PHE A 1 346 ? -10.959 -5.839 0.987 1.00 77.12 346 PHE A N 1
ATOM 2701 C CA . PHE A 1 346 ? -9.522 -5.804 1.275 1.00 77.12 346 PHE A CA 1
ATOM 2702 C C . PHE A 1 346 ? -8.782 -6.892 0.501 1.00 77.12 346 PHE A C 1
ATOM 2704 O O . PHE A 1 346 ? -7.769 -6.597 -0.130 1.00 77.12 346 PHE A O 1
ATOM 2711 N N . GLU A 1 347 ? -9.325 -8.114 0.471 1.00 76.19 347 GLU A N 1
ATOM 2712 C CA . GLU A 1 347 ? -8.737 -9.222 -0.287 1.00 76.19 347 GLU A CA 1
ATOM 2713 C C . GLU A 1 347 ? -8.575 -8.888 -1.777 1.00 76.19 347 GLU A C 1
ATOM 2715 O O . GLU A 1 347 ? -7.550 -9.188 -2.388 1.00 76.19 347 GLU A O 1
ATOM 2720 N N . ALA A 1 348 ? -9.593 -8.268 -2.379 1.00 77.25 348 ALA A N 1
ATOM 2721 C CA . ALA A 1 348 ? -9.582 -7.862 -3.778 1.00 77.25 348 ALA A CA 1
ATOM 2722 C C . ALA A 1 348 ? -8.548 -6.758 -4.040 1.00 77.25 348 ALA A C 1
ATOM 2724 O O . ALA A 1 348 ? -7.836 -6.824 -5.041 1.00 77.25 348 ALA A O 1
ATOM 2725 N N . ASN A 1 349 ? -8.421 -5.785 -3.131 1.00 77.69 349 ASN A N 1
ATOM 2726 C CA . ASN A 1 349 ? -7.398 -4.744 -3.228 1.00 77.69 349 ASN A CA 1
ATOM 2727 C C . ASN A 1 349 ? -5.982 -5.322 -3.073 1.00 77.69 349 ASN A C 1
ATOM 2729 O O . ASN A 1 349 ? -5.118 -5.019 -3.893 1.00 77.69 349 ASN A O 1
ATOM 2733 N N . GLU A 1 350 ? -5.732 -6.213 -2.109 1.00 76.00 350 GLU A N 1
ATOM 2734 C CA . GLU A 1 350 ? -4.406 -6.823 -1.942 1.00 76.00 350 GLU A CA 1
ATOM 2735 C C . GLU A 1 350 ? -4.036 -7.740 -3.123 1.00 76.00 350 GLU A C 1
ATOM 2737 O O . GLU A 1 350 ? -2.910 -7.678 -3.621 1.00 76.00 350 GLU A O 1
ATOM 2742 N N . ARG A 1 351 ? -4.995 -8.508 -3.666 1.00 76.31 351 ARG A N 1
ATOM 2743 C CA . ARG A 1 351 ? -4.811 -9.290 -4.909 1.00 76.31 351 ARG A CA 1
ATOM 2744 C C . ARG A 1 351 ? -4.601 -8.411 -6.152 1.00 76.31 351 ARG A C 1
ATOM 2746 O O . ARG A 1 351 ? -4.019 -8.889 -7.129 1.00 76.31 351 ARG A O 1
ATOM 2753 N N . ALA A 1 352 ? -5.060 -7.158 -6.136 1.00 79.44 352 ALA A N 1
ATOM 2754 C CA . ALA A 1 352 ? -4.851 -6.191 -7.215 1.00 79.44 352 ALA A CA 1
ATOM 2755 C C . ALA A 1 352 ? -3.477 -5.493 -7.151 1.00 79.44 352 ALA A C 1
ATOM 2757 O O . ALA A 1 352 ? -2.982 -5.049 -8.189 1.00 79.44 352 ALA A O 1
ATOM 2758 N N . ILE A 1 353 ? -2.826 -5.432 -5.982 1.00 83.25 353 ILE A N 1
ATOM 2759 C CA . ILE A 1 353 ? -1.460 -4.901 -5.844 1.00 83.25 353 ILE A CA 1
ATOM 2760 C C . ILE A 1 353 ? -0.471 -5.869 -6.509 1.00 83.25 353 ILE A C 1
ATOM 2762 O O . ILE A 1 353 ? -0.148 -6.928 -5.965 1.00 83.25 353 ILE A O 1
ATOM 2766 N N . ARG A 1 354 ? 0.047 -5.492 -7.685 1.00 90.12 354 ARG A N 1
ATOM 2767 C CA . ARG A 1 354 ? 1.049 -6.276 -8.420 1.00 90.12 354 ARG A CA 1
ATOM 2768 C C . ARG A 1 354 ? 2.473 -5.770 -8.214 1.00 90.12 354 ARG A C 1
ATOM 2770 O O . ARG A 1 354 ? 2.758 -4.579 -8.341 1.00 90.12 354 ARG A O 1
ATOM 2777 N N . GLY A 1 355 ? 3.376 -6.713 -7.970 1.00 90.88 355 GLY A N 1
ATOM 2778 C CA . GLY A 1 355 ? 4.780 -6.469 -7.648 1.00 90.88 355 GLY A CA 1
ATOM 2779 C C . GLY A 1 355 ? 5.056 -6.405 -6.140 1.00 90.88 355 GLY A C 1
ATOM 2780 O O . GLY A 1 355 ? 4.320 -7.003 -5.348 1.00 90.88 355 GLY A O 1
ATOM 2781 N N . GLY A 1 356 ? 6.127 -5.727 -5.727 1.00 91.25 356 GLY A N 1
ATOM 2782 C CA . GLY A 1 356 ? 6.624 -5.728 -4.347 1.00 91.25 356 GLY A CA 1
ATOM 2783 C C . GLY A 1 356 ? 8.018 -5.108 -4.199 1.00 91.25 356 GLY A C 1
ATOM 2784 O O . GLY A 1 356 ? 8.389 -4.206 -4.951 1.00 91.25 356 GLY A O 1
ATOM 2785 N N . ILE A 1 357 ? 8.798 -5.597 -3.230 1.00 91.00 357 ILE A N 1
ATOM 2786 C CA . ILE A 1 357 ? 10.189 -5.179 -2.996 1.00 91.00 357 ILE A CA 1
ATOM 2787 C C . ILE A 1 357 ? 11.109 -6.398 -3.118 1.00 91.00 357 ILE A C 1
ATOM 2789 O O . ILE A 1 357 ? 10.968 -7.354 -2.361 1.00 91.00 357 ILE A O 1
ATOM 2793 N N . LEU A 1 358 ? 12.057 -6.350 -4.054 1.00 91.81 358 LEU A N 1
ATOM 2794 C CA . LEU A 1 358 ? 13.165 -7.293 -4.176 1.00 91.81 358 LEU A CA 1
ATOM 2795 C C . LEU A 1 358 ? 14.343 -6.771 -3.342 1.00 91.81 358 LEU A C 1
ATOM 2797 O O . LEU A 1 358 ? 15.078 -5.876 -3.771 1.00 91.81 358 LEU A O 1
ATOM 2801 N N . SER A 1 359 ? 14.482 -7.319 -2.137 1.00 89.81 359 SER A N 1
ATOM 2802 C CA . SER A 1 359 ? 15.556 -7.010 -1.193 1.00 89.81 359 SER A CA 1
ATOM 2803 C C . SER A 1 359 ? 16.475 -8.217 -1.043 1.00 89.81 359 SER A C 1
ATOM 2805 O O . SER A 1 359 ? 16.134 -9.172 -0.352 1.00 89.81 359 SER A O 1
ATOM 2807 N N . GLU A 1 360 ? 17.655 -8.143 -1.646 1.00 87.62 360 GLU A N 1
ATOM 2808 C CA . GLU A 1 360 ? 18.720 -9.143 -1.505 1.00 87.62 360 GLU A CA 1
ATOM 2809 C C . GLU A 1 360 ? 20.077 -8.452 -1.332 1.00 87.62 360 GLU A C 1
ATOM 2811 O O . GLU A 1 360 ? 20.211 -7.266 -1.637 1.00 87.62 360 GLU A O 1
ATOM 2816 N N . GLU A 1 361 ? 21.113 -9.187 -0.931 1.00 85.50 361 GLU A N 1
ATOM 2817 C CA . GLU A 1 361 ? 22.482 -8.670 -0.820 1.00 85.50 361 GLU A CA 1
ATOM 2818 C C . GLU A 1 361 ? 23.013 -8.086 -2.154 1.00 85.50 361 GLU A C 1
ATOM 2820 O O . GLU A 1 361 ? 22.545 -8.388 -3.264 1.00 85.50 361 GLU A O 1
ATOM 2825 N N . MET A 1 362 ? 23.985 -7.177 -2.064 1.00 84.12 362 MET A N 1
ATOM 2826 C CA . MET A 1 362 ? 24.641 -6.602 -3.240 1.00 84.12 362 MET A CA 1
ATOM 2827 C C . MET A 1 362 ? 25.507 -7.665 -3.935 1.00 84.12 362 MET A C 1
ATOM 2829 O O . MET A 1 362 ? 26.238 -8.404 -3.289 1.00 84.12 362 MET A O 1
ATOM 2833 N N . GLY A 1 363 ? 25.424 -7.749 -5.266 1.00 84.06 363 GLY A N 1
ATOM 2834 C CA . GLY A 1 363 ? 26.163 -8.739 -6.063 1.00 84.06 363 GLY A CA 1
ATOM 2835 C C . GLY A 1 363 ? 25.433 -10.061 -6.346 1.00 84.06 363 GLY A C 1
ATOM 2836 O O . GLY A 1 363 ? 25.859 -10.780 -7.245 1.00 84.06 363 GLY A O 1
ATOM 2837 N N . LEU A 1 364 ? 24.301 -10.360 -5.692 1.00 86.56 364 LEU A N 1
ATOM 2838 C CA . LEU A 1 364 ? 23.544 -11.609 -5.926 1.00 86.56 364 LEU A CA 1
ATOM 2839 C C . LEU A 1 364 ? 22.840 -11.703 -7.296 1.00 86.56 364 LEU A C 1
ATOM 2841 O O . LEU A 1 364 ? 22.462 -12.793 -7.720 1.00 86.56 364 LEU A O 1
ATOM 2845 N N . GLY A 1 365 ? 22.744 -10.597 -8.043 1.00 89.88 365 GLY A N 1
ATOM 2846 C CA . GLY A 1 365 ? 22.299 -10.605 -9.443 1.00 89.88 365 GLY A CA 1
ATOM 2847 C C . GLY A 1 365 ? 20.876 -10.103 -9.708 1.00 89.88 365 GLY A C 1
ATOM 2848 O O . GLY A 1 365 ? 20.372 -10.338 -10.805 1.00 89.88 365 GLY A O 1
ATOM 2849 N N . LYS A 1 366 ? 20.269 -9.354 -8.773 1.00 93.56 366 LYS A N 1
ATOM 2850 C CA . LYS A 1 366 ? 18.954 -8.677 -8.897 1.00 93.56 366 LYS A CA 1
ATOM 2851 C C . LYS A 1 366 ? 18.666 -8.052 -10.278 1.00 93.56 366 LYS A C 1
ATOM 2853 O O . LYS A 1 366 ? 17.534 -8.086 -10.763 1.00 93.56 366 LYS A O 1
ATOM 2858 N N . THR A 1 367 ? 19.685 -7.510 -10.949 1.00 94.12 367 THR A N 1
ATOM 2859 C CA . THR A 1 367 ? 19.610 -6.988 -12.326 1.00 94.12 367 THR A CA 1
ATOM 2860 C C . THR A 1 367 ? 19.203 -8.065 -13.338 1.00 94.12 367 THR A C 1
ATOM 2862 O O . THR A 1 367 ? 18.274 -7.867 -14.119 1.00 94.12 367 THR A O 1
ATOM 2865 N N . VAL A 1 368 ? 19.854 -9.232 -13.305 1.00 95.31 368 VAL A N 1
ATOM 2866 C CA . VAL A 1 368 ? 19.603 -10.373 -14.204 1.00 95.31 368 VAL A CA 1
ATOM 2867 C C . VAL A 1 368 ? 18.250 -11.023 -13.900 1.00 95.31 368 VAL A C 1
ATOM 2869 O O . VAL A 1 368 ? 17.548 -11.444 -14.819 1.00 95.31 368 VAL A O 1
ATOM 2872 N N . GLU A 1 369 ? 17.832 -11.044 -12.636 1.00 95.62 369 GLU A N 1
ATOM 2873 C CA . GLU A 1 369 ? 16.492 -11.484 -12.219 1.00 95.62 369 GLU A CA 1
ATOM 2874 C C . GLU A 1 369 ? 15.400 -10.550 -12.747 1.00 95.62 369 GLU A C 1
ATOM 2876 O O . GLU A 1 369 ? 14.414 -11.001 -13.329 1.00 95.62 369 GLU A O 1
ATOM 2881 N N . THR A 1 370 ? 15.614 -9.237 -12.639 1.00 96.12 370 THR A N 1
ATOM 2882 C CA . THR A 1 370 ? 14.710 -8.223 -13.198 1.00 96.12 370 THR A CA 1
ATOM 2883 C C . THR A 1 370 ? 14.627 -8.350 -14.723 1.00 96.12 370 THR A C 1
ATOM 2885 O O . THR A 1 370 ? 13.532 -8.367 -15.281 1.00 96.12 370 THR A O 1
ATOM 2888 N N . ILE A 1 371 ? 15.760 -8.527 -15.414 1.00 96.69 371 ILE A N 1
ATOM 2889 C CA . ILE A 1 371 ? 15.807 -8.807 -16.862 1.00 96.69 371 ILE A CA 1
ATOM 2890 C C . ILE A 1 371 ? 15.035 -10.094 -17.198 1.00 96.69 371 ILE A C 1
ATOM 2892 O O . ILE A 1 371 ? 14.270 -10.120 -18.164 1.00 96.69 371 ILE A O 1
ATOM 2896 N N . SER A 1 372 ? 15.173 -11.134 -16.375 1.00 96.12 372 SER A N 1
ATOM 2897 C CA . SER A 1 372 ? 14.462 -12.407 -16.533 1.00 96.12 372 SER A CA 1
ATOM 2898 C C . SER A 1 372 ? 12.951 -12.250 -16.392 1.00 96.12 372 SER A C 1
ATOM 2900 O O . SER A 1 372 ? 12.206 -12.774 -17.217 1.00 96.12 372 SER A O 1
ATOM 2902 N N . LEU A 1 373 ? 12.485 -11.470 -15.413 1.00 96.38 373 LEU A N 1
ATOM 2903 C CA . LEU A 1 373 ? 11.070 -11.137 -15.242 1.00 96.38 373 LEU A CA 1
ATOM 2904 C C . LEU A 1 373 ? 10.511 -10.363 -16.451 1.00 96.38 373 LEU A C 1
ATOM 2906 O O . LEU A 1 373 ? 9.404 -10.652 -16.908 1.00 96.38 373 LEU A O 1
ATOM 2910 N N . ILE A 1 374 ? 11.279 -9.418 -17.011 1.00 96.19 374 ILE A N 1
ATOM 2911 C CA . ILE A 1 374 ? 10.875 -8.662 -18.212 1.00 96.19 374 ILE A CA 1
ATOM 2912 C C . ILE A 1 374 ? 10.792 -9.578 -19.447 1.00 96.19 374 ILE A C 1
ATOM 2914 O O . ILE A 1 374 ? 9.898 -9.398 -20.276 1.00 96.19 374 ILE A O 1
ATOM 2918 N N . LEU A 1 375 ? 11.680 -10.571 -19.568 1.00 95.19 375 LEU A N 1
ATOM 2919 C CA . LEU A 1 375 ? 11.636 -11.570 -20.643 1.00 95.19 375 LEU A CA 1
ATOM 2920 C C . LEU A 1 375 ? 10.456 -12.542 -20.493 1.00 95.19 375 LEU A C 1
ATOM 2922 O O . LEU A 1 375 ? 9.755 -12.784 -21.478 1.00 95.19 375 LEU A O 1
ATOM 2926 N N . LEU A 1 376 ? 10.236 -13.078 -19.286 1.00 93.75 376 LEU A N 1
ATOM 2927 C CA . LEU A 1 376 ? 9.207 -14.082 -18.992 1.00 93.75 376 LEU A CA 1
ATOM 2928 C C . LEU A 1 376 ? 7.782 -13.515 -19.008 1.00 93.75 376 LEU A C 1
ATOM 2930 O O . LEU A 1 376 ? 6.885 -14.144 -19.565 1.00 93.75 376 LEU A O 1
ATOM 2934 N N . HIS A 1 377 ? 7.558 -12.345 -18.403 1.00 93.88 377 HIS A N 1
ATOM 2935 C CA . HIS A 1 377 ? 6.224 -11.773 -18.227 1.00 93.88 377 HIS A CA 1
ATOM 2936 C C . HIS A 1 377 ? 6.110 -10.419 -18.935 1.00 93.88 377 HIS A C 1
ATOM 2938 O O . HIS A 1 377 ? 6.353 -9.344 -18.372 1.00 93.88 377 HIS A O 1
ATOM 2944 N N . ARG A 1 378 ? 5.731 -10.489 -20.214 1.00 91.81 378 ARG A N 1
ATOM 2945 C CA . ARG A 1 378 ? 5.376 -9.348 -21.069 1.00 91.81 378 ARG A CA 1
ATOM 2946 C C . ARG A 1 378 ? 3.866 -9.093 -21.007 1.00 91.81 378 ARG A C 1
ATOM 2948 O O . ARG A 1 378 ? 3.092 -10.026 -20.810 1.00 91.81 378 ARG A O 1
ATOM 2955 N N . ARG A 1 379 ? 3.438 -7.846 -21.233 1.00 90.69 379 ARG A N 1
ATOM 2956 C CA . ARG A 1 379 ? 2.009 -7.495 -21.296 1.00 90.69 379 ARG A CA 1
ATOM 2957 C C . ARG A 1 379 ? 1.309 -8.273 -22.422 1.00 90.69 379 ARG A C 1
ATOM 2959 O O . ARG A 1 379 ? 1.801 -8.220 -23.551 1.00 90.69 379 ARG A O 1
ATOM 2966 N N . PRO A 1 380 ? 0.160 -8.927 -22.167 1.00 84.88 380 PRO A N 1
ATOM 2967 C CA . PRO A 1 380 ? -0.660 -9.506 -23.227 1.00 84.88 380 PRO A CA 1
ATOM 2968 C C . PRO A 1 380 ? -1.070 -8.451 -24.272 1.00 84.88 380 PRO A C 1
ATOM 2970 O O . PRO A 1 380 ? -1.267 -7.284 -23.910 1.00 84.88 380 PRO A O 1
ATOM 2973 N N . PRO A 1 381 ? -1.219 -8.820 -25.558 1.00 75.44 381 PRO A N 1
ATOM 2974 C CA . PRO A 1 381 ? -1.663 -7.889 -26.590 1.00 75.44 381 PRO A CA 1
ATOM 2975 C C . PRO A 1 381 ? -3.071 -7.367 -26.272 1.00 75.44 381 PRO A C 1
ATOM 2977 O O . PRO A 1 381 ? -3.981 -8.133 -25.951 1.00 75.44 381 PRO A O 1
ATOM 2980 N N . VAL A 1 382 ? -3.254 -6.047 -26.355 1.00 64.31 382 VAL A N 1
ATOM 2981 C CA . VAL A 1 382 ? -4.509 -5.366 -25.989 1.00 64.31 382 VAL A CA 1
ATOM 2982 C C . VAL A 1 382 ? -5.515 -5.476 -27.142 1.00 64.31 382 VAL A C 1
ATOM 2984 O O . VAL A 1 382 ? -5.794 -4.511 -27.845 1.00 64.31 382 VAL A O 1
ATOM 2987 N N . SER A 1 383 ? -6.014 -6.692 -27.368 1.00 49.41 383 SER A N 1
ATOM 2988 C CA . SER A 1 383 ? -6.873 -7.047 -28.511 1.00 49.41 383 SER A CA 1
ATOM 2989 C C . SER A 1 383 ? -8.354 -7.234 -28.156 1.00 49.41 383 SER A C 1
ATOM 2991 O O . SER A 1 383 ? -9.162 -7.454 -29.051 1.00 49.41 383 SER A O 1
ATOM 2993 N N . THR A 1 384 ? -8.714 -7.190 -26.868 1.00 41.94 384 THR A N 1
ATOM 2994 C CA . THR A 1 384 ? -10.022 -7.661 -26.361 1.00 41.94 384 THR A CA 1
ATOM 2995 C C . THR A 1 384 ? -10.709 -6.722 -25.361 1.00 41.94 384 THR A C 1
ATOM 2997 O O . THR A 1 384 ? -11.736 -7.088 -24.795 1.00 41.94 384 THR A O 1
ATOM 3000 N N . LEU A 1 385 ? -10.199 -5.501 -25.160 1.00 42.72 385 LEU A N 1
ATOM 3001 C CA . LEU A 1 385 ? -10.918 -4.449 -24.432 1.00 42.72 385 LEU A CA 1
ATOM 3002 C C . LEU A 1 385 ? -11.614 -3.526 -25.435 1.00 42.72 385 LEU A C 1
ATOM 3004 O O . LEU A 1 385 ? -10.970 -2.938 -26.303 1.00 42.72 385 LEU A O 1
ATOM 3008 N N . SER A 1 386 ? -12.939 -3.443 -25.339 1.00 35.00 386 SER A N 1
ATOM 3009 C CA . SER A 1 386 ? -13.792 -2.726 -26.286 1.00 35.00 386 SER A CA 1
ATOM 3010 C C . SER A 1 386 ? -13.554 -1.206 -26.252 1.00 35.00 386 SER A C 1
ATOM 3012 O O . SER A 1 386 ? -13.488 -0.618 -25.170 1.00 35.00 386 SER A O 1
ATOM 3014 N N . PRO A 1 387 ? -13.478 -0.524 -27.414 1.00 39.00 387 PRO A N 1
ATOM 3015 C CA . PRO A 1 387 ? -13.355 0.933 -27.487 1.00 39.00 387 PRO A CA 1
ATOM 3016 C C . PRO A 1 387 ? -14.714 1.604 -27.215 1.00 39.00 387 PRO A C 1
ATOM 3018 O O . PRO A 1 387 ? -15.349 2.154 -28.111 1.00 39.00 387 PRO A O 1
ATOM 3021 N N . ALA A 1 388 ? -15.178 1.518 -25.967 1.00 39.00 388 ALA A N 1
ATOM 3022 C CA . ALA A 1 388 ? -16.512 1.929 -25.527 1.00 39.00 388 ALA A CA 1
ATOM 3023 C C . ALA A 1 388 ? -16.466 3.012 -24.428 1.00 39.00 388 ALA A C 1
ATOM 3025 O O . ALA A 1 388 ? -17.144 2.908 -23.409 1.00 39.00 388 ALA A O 1
ATOM 3026 N N . VAL A 1 389 ? -15.668 4.065 -24.639 1.00 37.62 389 VAL A N 1
ATOM 3027 C CA . VAL A 1 389 ? -15.689 5.289 -23.817 1.00 37.62 389 VAL A CA 1
ATOM 3028 C C . VAL A 1 389 ? -15.764 6.503 -24.742 1.00 37.62 389 VAL A C 1
ATOM 3030 O O . VAL A 1 389 ? -14.934 6.663 -25.637 1.00 37.62 389 VAL A O 1
ATOM 3033 N N . SER A 1 390 ? -16.783 7.342 -24.554 1.00 34.03 390 SER A N 1
ATOM 3034 C CA . SER A 1 390 ? -17.018 8.544 -25.363 1.00 34.03 390 SER A CA 1
ATOM 3035 C C . SER A 1 390 ? -15.932 9.614 -25.156 1.00 34.03 390 SER A C 1
ATOM 3037 O O . SER A 1 390 ? -15.340 9.685 -24.079 1.00 34.03 390 SER A O 1
ATOM 3039 N N . PRO A 1 391 ? -15.693 10.505 -26.139 1.00 35.56 391 PRO A N 1
ATOM 3040 C CA . PRO A 1 391 ? -14.697 11.570 -26.028 1.00 35.56 391 PRO A CA 1
ATOM 3041 C C . PRO A 1 391 ? -15.181 12.718 -25.121 1.00 35.56 391 PRO A C 1
ATOM 3043 O O . PRO A 1 391 ? -15.535 13.794 -25.599 1.00 35.56 391 PRO A O 1
ATOM 3046 N N . SER A 1 392 ? -15.197 12.503 -23.802 1.00 35.66 392 SER A N 1
ATOM 3047 C CA . SER A 1 392 ? -15.437 13.561 -22.814 1.00 35.66 392 SER A CA 1
ATOM 3048 C C . SER A 1 392 ? -14.735 13.298 -21.475 1.00 35.66 392 SER A C 1
ATOM 3050 O O . SER A 1 392 ? -14.868 12.235 -20.881 1.00 35.66 392 SER A O 1
ATOM 3052 N N . ALA A 1 393 ? -14.022 14.316 -20.987 1.00 43.75 393 ALA A N 1
ATOM 3053 C CA . ALA A 1 393 ? -13.724 14.555 -19.572 1.00 43.75 393 ALA A CA 1
ATOM 3054 C C . ALA A 1 393 ? -12.982 13.488 -18.721 1.00 43.75 393 ALA A C 1
ATOM 3056 O O . ALA A 1 393 ? -13.128 13.501 -17.503 1.00 43.75 393 ALA A O 1
ATOM 3057 N N . THR A 1 394 ? -12.097 12.651 -19.279 1.00 45.84 394 THR A N 1
ATOM 3058 C CA . THR A 1 394 ? -10.796 12.294 -18.638 1.00 45.84 394 THR A CA 1
ATOM 3059 C C . THR A 1 394 ? -9.880 11.529 -19.602 1.00 45.84 394 THR A C 1
ATOM 3061 O O . THR A 1 394 ? -10.316 10.621 -20.301 1.00 45.84 394 THR A O 1
ATOM 3064 N N . GLN A 1 395 ? -8.588 11.877 -19.655 1.00 62.19 395 GLN A N 1
ATOM 3065 C CA . GLN A 1 395 ? -7.611 11.156 -20.486 1.00 62.19 395 GLN A CA 1
ATOM 3066 C C . GLN A 1 395 ? -7.145 9.872 -19.783 1.00 62.19 395 GLN A C 1
ATOM 3068 O O . GLN A 1 395 ? -6.280 9.925 -18.910 1.00 62.19 395 GLN A O 1
ATOM 3073 N N . VAL A 1 396 ? -7.702 8.724 -20.178 1.00 76.62 396 VAL A N 1
ATOM 3074 C CA . VAL A 1 396 ? -7.233 7.400 -19.734 1.00 76.62 396 VAL A CA 1
ATOM 3075 C C . VAL A 1 396 ? -5.834 7.124 -20.323 1.00 76.62 396 VAL A C 1
ATOM 3077 O O . VAL A 1 396 ? -5.677 7.222 -21.542 1.00 76.62 396 VAL A O 1
ATOM 3080 N N . PRO A 1 397 ? -4.814 6.772 -19.512 1.00 84.69 397 PRO A N 1
ATOM 3081 C CA . PRO A 1 397 ? -3.454 6.534 -20.005 1.00 84.69 397 PRO A CA 1
ATOM 3082 C C . PRO A 1 397 ? -3.366 5.351 -20.981 1.00 84.69 397 PRO A C 1
ATOM 3084 O O . PRO A 1 397 ? -3.858 4.257 -20.693 1.00 84.69 397 PRO A O 1
ATOM 3087 N N . ARG A 1 398 ? -2.687 5.530 -22.122 1.00 89.12 398 ARG A N 1
ATOM 3088 C CA . ARG A 1 398 ? -2.584 4.493 -23.168 1.00 89.12 398 ARG A CA 1
ATOM 3089 C C . ARG A 1 398 ? -1.764 3.287 -22.676 1.00 89.12 398 ARG A C 1
ATOM 3091 O O . ARG A 1 398 ? -0.625 3.477 -22.248 1.00 89.12 398 ARG A O 1
ATOM 3098 N N . PRO A 1 399 ? -2.278 2.046 -22.755 1.00 91.25 399 PRO A N 1
ATOM 3099 C CA . PRO A 1 399 ? -1.545 0.860 -22.319 1.00 91.25 399 PRO A CA 1
ATOM 3100 C C . PRO A 1 399 ? -0.381 0.524 -23.258 1.00 91.25 399 PRO A C 1
ATOM 3102 O O . PRO A 1 399 ? -0.561 0.428 -24.471 1.00 91.25 399 PRO A O 1
ATOM 3105 N N . ILE A 1 400 ? 0.804 0.293 -22.686 1.00 93.38 400 ILE A N 1
ATOM 3106 C CA . ILE A 1 400 ? 2.008 -0.162 -23.403 1.00 93.38 400 ILE A CA 1
ATOM 3107 C C . ILE A 1 400 ? 2.657 -1.371 -22.720 1.00 93.38 400 ILE A C 1
ATOM 3109 O O . ILE A 1 400 ? 2.436 -1.624 -21.535 1.00 93.38 400 ILE A O 1
ATOM 3113 N N . GLY A 1 401 ? 3.458 -2.129 -23.473 1.00 92.56 401 GLY A N 1
ATOM 3114 C CA . GLY A 1 401 ? 4.188 -3.300 -22.970 1.00 92.56 401 GLY A CA 1
ATOM 3115 C C . GLY A 1 401 ? 5.517 -2.992 -22.269 1.00 92.56 401 GLY A C 1
ATOM 3116 O O . GLY A 1 401 ? 6.107 -3.900 -21.690 1.00 92.56 401 GLY A O 1
ATOM 3117 N N . ALA A 1 402 ? 5.987 -1.742 -22.322 1.00 95.12 402 ALA A N 1
ATOM 3118 C CA . ALA A 1 402 ? 7.317 -1.360 -21.859 1.00 95.12 402 ALA A CA 1
ATOM 3119 C C . ALA A 1 402 ? 7.487 -1.441 -20.332 1.00 95.12 402 ALA A C 1
ATOM 3121 O O . ALA A 1 402 ? 6.549 -1.190 -19.562 1.00 95.12 402 ALA A O 1
ATOM 3122 N N . THR A 1 403 ? 8.721 -1.720 -19.908 1.00 97.50 403 THR A N 1
ATOM 3123 C CA . THR A 1 403 ? 9.182 -1.558 -18.522 1.00 97.50 403 THR A CA 1
ATOM 3124 C C . THR A 1 403 ? 9.936 -0.235 -18.370 1.00 97.50 403 THR A C 1
ATOM 3126 O O . THR A 1 403 ? 10.905 0.007 -19.089 1.00 97.50 403 THR A O 1
ATOM 3129 N N . LEU A 1 404 ? 9.519 0.607 -17.423 1.00 97.75 404 LEU A N 1
ATOM 3130 C CA . LEU A 1 404 ? 10.274 1.788 -16.998 1.00 97.75 404 LEU A CA 1
ATOM 3131 C C . LEU A 1 404 ? 11.250 1.383 -15.889 1.00 97.75 404 LEU A C 1
ATOM 3133 O O . LEU A 1 404 ? 10.823 0.840 -14.873 1.00 97.75 404 LEU A O 1
ATOM 3137 N N . ILE A 1 405 ? 12.536 1.668 -16.061 1.00 97.56 405 ILE A N 1
ATOM 3138 C CA . ILE A 1 405 ? 13.565 1.500 -15.031 1.00 97.56 405 ILE A CA 1
ATOM 3139 C C . ILE A 1 405 ? 14.003 2.889 -14.576 1.00 97.56 405 ILE A C 1
ATOM 3141 O O . ILE A 1 405 ? 14.480 3.694 -15.377 1.00 97.56 405 ILE A O 1
ATOM 3145 N N . VAL A 1 406 ? 13.833 3.168 -13.289 1.00 96.12 406 VAL A N 1
ATOM 3146 C CA . VAL A 1 406 ? 14.345 4.365 -12.620 1.00 96.12 406 VAL A CA 1
ATOM 3147 C C . VAL A 1 406 ? 15.562 3.943 -11.809 1.00 96.12 406 VAL A C 1
ATOM 3149 O O . VAL A 1 406 ? 15.452 3.025 -11.006 1.00 96.12 406 VAL A O 1
ATOM 3152 N N . THR A 1 407 ? 16.714 4.568 -12.038 1.00 95.00 407 THR A N 1
ATOM 3153 C CA . THR A 1 407 ? 18.000 4.131 -11.462 1.00 95.00 407 THR A CA 1
ATOM 3154 C C . THR A 1 407 ? 18.877 5.333 -11.072 1.00 95.00 407 THR A C 1
ATOM 3156 O O . THR A 1 407 ? 18.720 6.418 -11.654 1.00 95.00 407 THR A O 1
ATOM 3159 N N . PRO A 1 408 ? 19.806 5.200 -10.105 1.00 93.12 408 PRO A N 1
ATOM 3160 C CA . PRO A 1 408 ? 20.808 6.225 -9.831 1.00 93.12 408 PRO A CA 1
ATOM 3161 C C . PRO A 1 408 ? 21.623 6.568 -11.096 1.00 93.12 408 PRO A C 1
ATOM 3163 O O . PRO A 1 408 ? 21.956 5.672 -11.879 1.00 93.12 408 PRO A O 1
ATOM 3166 N N . PRO A 1 409 ? 22.019 7.838 -11.324 1.00 90.69 409 PRO A N 1
ATOM 3167 C CA . PRO A 1 409 ? 22.729 8.236 -12.547 1.00 90.69 409 PRO A CA 1
ATOM 3168 C C . PRO A 1 409 ? 24.012 7.442 -12.845 1.00 90.69 409 PRO A C 1
ATOM 3170 O O . PRO A 1 409 ? 24.368 7.286 -14.013 1.00 90.69 409 PRO A O 1
ATOM 3173 N N . ALA A 1 410 ? 24.682 6.926 -11.808 1.00 91.00 410 ALA A N 1
ATOM 3174 C CA . ALA A 1 410 ? 25.882 6.099 -11.925 1.00 91.00 410 ALA A CA 1
ATOM 3175 C C . ALA A 1 410 ? 25.604 4.685 -12.476 1.00 91.00 410 ALA A C 1
ATOM 3177 O O . ALA A 1 410 ? 26.410 4.166 -13.244 1.00 91.00 410 ALA A O 1
ATOM 3178 N N . LEU A 1 411 ? 24.460 4.081 -12.134 1.00 93.31 411 LEU A N 1
ATOM 3179 C CA . LEU A 1 411 ? 24.093 2.718 -12.543 1.00 93.31 411 LEU A CA 1
ATOM 3180 C C . LEU A 1 411 ? 23.431 2.672 -13.933 1.00 93.31 411 LEU A C 1
ATOM 3182 O O . LEU A 1 411 ? 23.358 1.614 -14.560 1.00 93.31 411 LEU A O 1
ATOM 3186 N N . ARG A 1 412 ? 23.026 3.827 -14.482 1.00 95.00 412 ARG A N 1
ATOM 3187 C CA . ARG A 1 412 ? 22.432 3.956 -15.826 1.00 95.00 412 ARG A CA 1
ATOM 3188 C C . ARG A 1 412 ? 23.268 3.300 -16.933 1.00 95.00 412 ARG A C 1
ATOM 3190 O O . ARG A 1 412 ? 22.711 2.667 -17.825 1.00 95.00 412 ARG A O 1
ATOM 3197 N N . SER A 1 413 ? 24.592 3.460 -16.904 1.00 95.00 413 SER A N 1
ATOM 3198 C CA . SER A 1 413 ? 25.504 2.843 -17.881 1.00 95.00 413 SER A CA 1
ATOM 3199 C C . SER A 1 413 ? 25.618 1.330 -17.692 1.00 95.00 413 SER A C 1
ATOM 3201 O O . SER A 1 413 ? 25.653 0.604 -18.687 1.00 95.00 413 SER A O 1
ATOM 3203 N N . GLN A 1 414 ? 25.612 0.854 -16.441 1.00 94.75 414 GLN A N 1
ATOM 3204 C CA . GLN A 1 414 ? 25.602 -0.571 -16.123 1.00 94.75 414 GLN A CA 1
ATOM 3205 C C . GLN A 1 414 ? 24.332 -1.232 -16.665 1.00 94.75 414 GLN A C 1
ATOM 3207 O O . GLN A 1 414 ? 24.454 -2.153 -17.464 1.00 94.75 414 GLN A O 1
ATOM 3212 N N . TRP A 1 415 ? 23.135 -0.711 -16.367 1.00 96.06 415 TRP A N 1
ATOM 3213 C CA . TRP A 1 415 ? 21.870 -1.244 -16.905 1.00 96.06 415 TRP A CA 1
ATOM 3214 C C . TRP A 1 415 ? 21.869 -1.385 -18.434 1.00 96.06 415 TRP A C 1
ATOM 3216 O O . TRP A 1 415 ? 21.409 -2.395 -18.963 1.00 96.06 415 TRP A O 1
ATOM 3226 N N . ILE A 1 416 ? 22.426 -0.408 -19.161 1.00 95.94 416 ILE A N 1
ATOM 3227 C CA . ILE A 1 416 ? 22.549 -0.465 -20.628 1.00 95.94 416 ILE A CA 1
ATOM 3228 C C . ILE A 1 416 ? 23.498 -1.589 -21.076 1.00 95.94 416 ILE A C 1
ATOM 3230 O O . ILE A 1 416 ? 23.259 -2.202 -22.117 1.00 95.94 416 ILE A O 1
ATOM 3234 N N . SER A 1 417 ? 24.568 -1.861 -20.324 1.00 95.94 417 SER A N 1
ATOM 3235 C CA . SER A 1 417 ? 25.501 -2.960 -20.603 1.00 95.94 417 SER A CA 1
ATOM 3236 C C . SER A 1 417 ? 24.877 -4.322 -20.287 1.00 95.94 417 SER A C 1
ATOM 3238 O O . SER A 1 417 ? 24.880 -5.208 -21.136 1.00 95.94 417 SER A O 1
ATOM 3240 N N . GLU A 1 418 ? 24.273 -4.456 -19.107 1.00 95.94 418 GLU A N 1
ATOM 3241 C CA . GLU A 1 418 ? 23.592 -5.658 -18.608 1.00 95.94 418 GLU A CA 1
ATOM 3242 C C . GLU A 1 418 ? 22.471 -6.095 -19.560 1.00 95.94 418 GLU A C 1
ATOM 3244 O O . GLU A 1 418 ? 22.429 -7.248 -19.984 1.00 95.94 418 GLU A O 1
ATOM 3249 N N . LEU A 1 419 ? 21.609 -5.166 -19.994 1.00 95.88 419 LEU A N 1
ATOM 3250 C CA . LEU A 1 419 ? 20.543 -5.451 -20.961 1.00 95.88 419 LEU A CA 1
ATOM 3251 C C . LEU A 1 419 ? 21.094 -5.903 -22.322 1.00 95.88 419 LEU A C 1
ATOM 3253 O O . LEU A 1 419 ? 20.576 -6.858 -22.896 1.00 95.88 419 LEU A O 1
ATOM 3257 N N . LYS A 1 420 ? 22.163 -5.274 -22.830 1.00 95.56 420 LYS A N 1
ATOM 3258 C CA . LYS A 1 420 ? 22.809 -5.686 -24.092 1.00 95.56 420 LYS A CA 1
ATOM 3259 C C . LYS A 1 420 ? 23.482 -7.054 -23.989 1.00 95.56 420 LYS A C 1
ATOM 3261 O O . LYS A 1 420 ? 23.454 -7.812 -24.952 1.00 95.56 420 LYS A O 1
ATOM 3266 N N . GLN A 1 421 ? 24.087 -7.359 -22.845 1.00 95.12 421 GLN A N 1
ATOM 3267 C CA . GLN A 1 421 ? 24.778 -8.620 -22.590 1.00 95.12 421 GLN A CA 1
ATOM 3268 C C . GLN A 1 421 ? 23.792 -9.773 -22.377 1.00 95.12 421 GLN A C 1
ATOM 3270 O O . GLN A 1 421 ? 23.991 -10.862 -22.917 1.00 95.12 421 GLN A O 1
ATOM 3275 N N . HIS A 1 422 ? 22.730 -9.536 -21.604 1.00 95.25 422 HIS A N 1
ATOM 3276 C CA . HIS A 1 422 ? 21.829 -10.580 -21.120 1.00 95.25 422 HIS A CA 1
ATOM 3277 C C . HIS A 1 422 ? 20.524 -10.723 -21.890 1.00 95.25 422 HIS A C 1
ATOM 3279 O O . HIS A 1 422 ? 19.984 -11.825 -21.915 1.00 95.25 422 HIS A O 1
ATOM 3285 N N . ALA A 1 423 ? 20.062 -9.679 -22.574 1.00 94.75 423 ALA A N 1
ATOM 3286 C CA . ALA A 1 423 ? 18.856 -9.707 -23.395 1.00 94.75 423 ALA A CA 1
ATOM 3287 C C . ALA A 1 423 ? 19.018 -8.851 -24.676 1.00 94.75 423 ALA A C 1
ATOM 3289 O O . ALA A 1 423 ? 18.261 -7.899 -24.885 1.00 94.75 423 ALA A O 1
ATOM 3290 N N . PRO A 1 424 ? 19.976 -9.182 -25.572 1.00 92.94 424 PRO A N 1
ATOM 3291 C CA . PRO A 1 424 ? 20.323 -8.372 -26.752 1.00 92.94 424 PRO A CA 1
ATOM 3292 C C . PRO A 1 424 ? 19.172 -8.128 -27.744 1.00 92.94 424 PRO A C 1
ATOM 3294 O O . PRO A 1 424 ? 19.288 -7.267 -28.612 1.00 92.94 424 PRO A O 1
ATOM 3297 N N . GLY A 1 425 ? 18.065 -8.872 -27.635 1.00 93.06 425 GLY A N 1
ATOM 3298 C CA . GLY A 1 425 ? 16.850 -8.654 -28.422 1.00 93.06 425 GLY A CA 1
ATOM 3299 C C . GLY A 1 425 ? 15.945 -7.515 -27.928 1.00 93.06 425 GLY A C 1
ATOM 3300 O O . GLY A 1 425 ? 14.988 -7.184 -28.626 1.00 93.06 425 GLY A O 1
ATOM 3301 N N . PHE A 1 426 ? 16.197 -6.921 -26.754 1.00 94.50 426 PHE A N 1
ATOM 3302 C CA . PHE A 1 426 ? 15.405 -5.792 -26.256 1.00 94.50 426 PHE A CA 1
ATOM 3303 C C . PHE A 1 426 ? 15.750 -4.478 -26.959 1.00 94.50 426 PHE A C 1
ATOM 3305 O O . PHE A 1 426 ? 16.910 -4.069 -27.054 1.00 94.50 426 PHE A O 1
ATOM 3312 N N . LYS A 1 427 ? 14.713 -3.729 -27.332 1.00 95.75 427 LYS A N 1
ATOM 3313 C CA . LYS A 1 427 ? 14.823 -2.316 -27.690 1.00 95.75 427 LYS A CA 1
ATOM 3314 C C . LYS A 1 427 ? 14.894 -1.495 -26.404 1.00 95.75 427 LYS A C 1
ATOM 3316 O O . LYS A 1 427 ? 13.882 -1.315 -25.726 1.00 95.75 427 LYS A O 1
ATOM 3321 N N . VAL A 1 428 ? 16.084 -0.992 -26.083 1.00 96.25 428 VAL A N 1
ATOM 3322 C CA . VAL A 1 428 ? 16.347 -0.184 -24.880 1.00 96.25 428 VAL A CA 1
ATOM 3323 C C . VAL A 1 428 ? 16.469 1.296 -25.245 1.00 96.25 428 VAL A C 1
ATOM 3325 O O . VAL A 1 428 ? 17.272 1.657 -26.104 1.00 96.25 428 VAL A O 1
ATOM 3328 N N . MET A 1 429 ? 15.711 2.153 -24.563 1.00 95.38 429 MET A N 1
ATOM 3329 C CA . MET A 1 429 ? 15.771 3.612 -24.690 1.00 95.38 429 MET A CA 1
ATOM 3330 C C . MET A 1 429 ? 16.299 4.256 -23.405 1.00 95.38 429 MET A C 1
ATOM 3332 O O . MET A 1 429 ? 16.018 3.780 -22.308 1.00 95.38 429 MET A O 1
ATOM 3336 N N . VAL A 1 430 ? 17.007 5.381 -23.531 1.00 95.75 430 VAL A N 1
ATOM 3337 C CA . VAL A 1 430 ? 17.318 6.273 -22.404 1.00 95.75 430 VAL A CA 1
ATOM 3338 C C . VAL A 1 430 ? 16.439 7.517 -22.507 1.00 95.75 430 VAL A C 1
ATOM 3340 O O . VAL A 1 430 ? 16.376 8.141 -23.567 1.00 95.75 430 VAL A O 1
ATOM 3343 N N . TYR A 1 431 ? 15.771 7.874 -21.415 1.00 94.75 431 TYR A N 1
ATOM 3344 C CA . TYR A 1 431 ? 15.001 9.105 -21.271 1.00 94.75 431 TYR A CA 1
ATOM 3345 C C . TYR A 1 431 ? 15.710 10.036 -20.289 1.00 94.75 431 TYR A C 1
ATOM 3347 O O . TYR A 1 431 ? 16.071 9.631 -19.188 1.00 94.75 431 TYR A O 1
ATOM 3355 N N . GLU A 1 432 ? 15.915 11.287 -20.695 1.00 91.25 432 GLU A N 1
ATOM 3356 C CA . GLU A 1 432 ? 16.694 12.272 -19.936 1.00 91.25 432 GLU A CA 1
ATOM 3357 C C . GLU A 1 432 ? 15.824 13.428 -19.408 1.00 91.25 432 GLU A C 1
ATOM 3359 O O . GLU A 1 432 ? 16.309 14.542 -19.191 1.00 91.25 432 GLU A O 1
ATOM 3364 N N . GLY A 1 433 ? 14.532 13.160 -19.204 1.00 87.25 433 GLY A N 1
ATOM 3365 C CA . GLY A 1 433 ? 13.552 14.104 -18.674 1.00 87.25 433 GLY A CA 1
ATOM 3366 C C . GLY A 1 433 ? 12.978 15.060 -19.723 1.00 87.25 433 GLY A C 1
ATOM 3367 O O . GLY A 1 433 ? 13.631 15.434 -20.704 1.00 87.25 433 GLY A O 1
ATOM 3368 N N . MET A 1 434 ? 11.742 15.501 -19.484 1.00 84.56 434 MET A N 1
ATOM 3369 C CA . MET A 1 434 ? 10.926 16.255 -20.445 1.00 84.56 434 MET A CA 1
ATOM 3370 C C . MET A 1 434 ? 11.673 17.470 -21.023 1.00 84.56 434 MET A C 1
ATOM 3372 O O . MET A 1 434 ? 11.722 17.643 -22.236 1.00 84.56 434 MET A O 1
ATOM 3376 N N . ARG A 1 435 ? 12.383 18.238 -20.182 1.00 81.75 435 ARG A N 1
ATOM 3377 C CA . ARG A 1 435 ? 13.136 19.438 -20.602 1.00 81.75 435 ARG A CA 1
ATOM 3378 C C . ARG A 1 435 ? 14.229 19.188 -21.649 1.00 81.75 435 ARG A C 1
ATOM 3380 O O . ARG A 1 435 ? 14.594 20.135 -22.340 1.00 81.75 435 ARG A O 1
ATOM 3387 N N . LYS A 1 436 ? 14.793 17.976 -21.724 1.00 83.88 436 LYS A N 1
ATOM 3388 C CA . LYS A 1 436 ? 15.825 17.617 -22.715 1.00 83.88 436 LYS A CA 1
ATOM 3389 C C . LYS A 1 436 ? 15.224 16.906 -23.927 1.00 83.88 436 LYS A C 1
ATOM 3391 O O . LYS A 1 436 ? 15.702 17.089 -25.041 1.00 83.88 436 LYS A O 1
ATOM 3396 N N . SER A 1 437 ? 14.199 16.083 -23.706 1.00 82.31 437 SER A N 1
ATOM 3397 C CA . SER A 1 437 ? 13.653 15.181 -24.727 1.00 82.31 437 SER A CA 1
ATOM 3398 C C . SER A 1 437 ? 12.408 15.710 -25.457 1.00 82.31 437 SER A C 1
ATOM 3400 O O . SER A 1 437 ? 12.142 15.244 -26.562 1.00 82.31 437 SER A O 1
ATOM 3402 N N . CYS A 1 438 ? 11.664 16.657 -24.871 1.00 81.38 438 CYS A N 1
ATOM 3403 C CA . CYS A 1 438 ? 10.379 17.164 -25.378 1.00 81.38 438 CYS A CA 1
ATOM 3404 C C . CYS A 1 438 ? 10.295 18.712 -25.303 1.00 81.38 438 CYS A C 1
ATOM 3406 O O . CYS A 1 438 ? 9.543 19.250 -24.491 1.00 81.38 438 CYS A O 1
ATOM 3408 N N . PRO A 1 439 ? 11.077 19.474 -26.093 1.00 77.81 439 PRO A N 1
ATOM 3409 C CA . PRO A 1 439 ? 11.008 20.942 -26.097 1.00 77.81 439 PRO A CA 1
ATOM 3410 C C . PRO A 1 439 ? 9.672 21.527 -26.603 1.00 77.81 439 PRO A C 1
ATOM 3412 O O . PRO A 1 439 ? 9.405 22.706 -26.364 1.00 77.81 439 PRO A O 1
ATOM 3415 N N . ASP A 1 440 ? 8.846 20.741 -27.299 1.00 81.50 440 ASP A N 1
ATOM 3416 C CA . ASP A 1 440 ? 7.559 21.153 -27.868 1.00 81.50 440 ASP A CA 1
ATOM 3417 C C . ASP A 1 440 ? 6.514 20.012 -27.885 1.00 81.50 440 ASP A C 1
ATOM 3419 O O . ASP A 1 440 ? 6.799 18.858 -27.574 1.00 81.50 440 ASP A O 1
ATOM 3423 N N . GLU A 1 441 ? 5.276 20.343 -28.258 1.00 77.19 441 GLU A N 1
ATOM 3424 C CA . GLU A 1 441 ? 4.129 19.420 -28.282 1.00 77.19 441 GLU A CA 1
ATOM 3425 C C . GLU A 1 441 ? 4.287 18.287 -29.321 1.00 77.19 441 GLU A C 1
ATOM 3427 O O . GLU A 1 441 ? 3.828 17.165 -29.109 1.00 77.19 441 GLU A O 1
ATOM 3432 N N . ALA A 1 442 ? 5.002 18.542 -30.424 1.00 81.69 442 ALA A N 1
ATOM 3433 C CA . ALA A 1 442 ? 5.278 17.535 -31.449 1.00 81.69 442 ALA A CA 1
ATOM 3434 C C . ALA A 1 442 ? 6.314 16.501 -30.972 1.00 81.69 442 ALA A C 1
ATOM 3436 O O . ALA A 1 442 ? 6.175 15.304 -31.236 1.00 81.69 442 ALA A O 1
ATOM 3437 N N . SER A 1 443 ? 7.337 16.945 -30.239 1.00 84.12 443 SER A N 1
ATOM 3438 C CA . SER A 1 443 ? 8.333 16.076 -29.609 1.00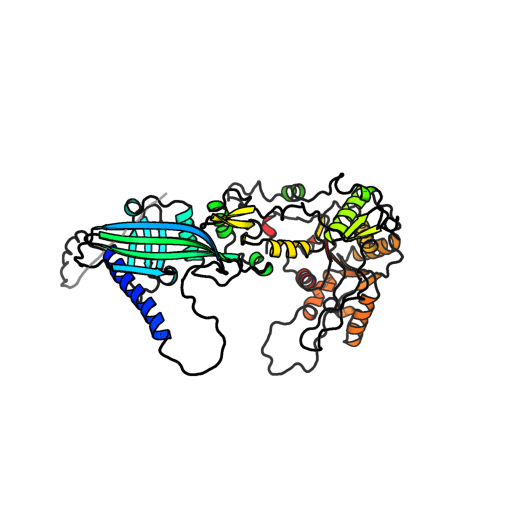 84.12 443 SER A CA 1
ATOM 3439 C C . SER A 1 443 ? 7.782 15.339 -28.385 1.00 84.12 443 SER A C 1
ATOM 3441 O O . SER A 1 443 ? 8.152 14.180 -28.201 1.00 84.12 443 SER A O 1
ATOM 3443 N N . GLU A 1 444 ? 6.844 15.926 -27.629 1.00 82.38 444 GLU A N 1
ATOM 3444 C CA . GLU A 1 444 ? 6.055 15.234 -26.593 1.00 82.38 444 GLU A CA 1
ATOM 3445 C C . GLU A 1 444 ? 5.288 14.040 -27.195 1.00 82.38 444 GLU A C 1
ATOM 3447 O O . GLU A 1 444 ? 5.508 12.895 -26.790 1.00 82.38 444 GLU A O 1
ATOM 3452 N N . ALA A 1 445 ? 4.482 14.270 -28.239 1.00 84.56 445 ALA A N 1
ATOM 3453 C CA . ALA A 1 445 ? 3.744 13.210 -28.934 1.00 84.56 445 ALA A CA 1
ATOM 3454 C C . ALA A 1 445 ? 4.676 12.151 -29.563 1.00 84.56 445 ALA A C 1
ATOM 3456 O O . ALA A 1 445 ? 4.450 10.946 -29.429 1.00 84.56 445 ALA A O 1
ATOM 3457 N N . ALA A 1 446 ? 5.779 12.577 -30.186 1.00 88.12 446 ALA A N 1
ATOM 3458 C CA . ALA A 1 446 ? 6.783 11.659 -30.725 1.00 88.12 446 ALA A CA 1
ATOM 3459 C C . ALA A 1 446 ? 7.523 10.858 -29.634 1.00 88.12 446 ALA A C 1
ATOM 3461 O O . ALA A 1 446 ? 8.075 9.797 -29.934 1.00 88.12 446 ALA A O 1
ATOM 3462 N N . MET A 1 447 ? 7.558 11.328 -28.382 1.00 90.50 447 MET A N 1
ATOM 3463 C CA . MET A 1 447 ? 8.112 10.577 -27.251 1.00 90.50 447 MET A CA 1
ATOM 3464 C C . MET A 1 447 ? 7.164 9.470 -26.788 1.00 90.50 447 MET A C 1
ATOM 3466 O O . MET A 1 447 ? 7.616 8.359 -26.518 1.00 90.50 447 MET A O 1
ATOM 3470 N N . VAL A 1 448 ? 5.855 9.742 -26.773 1.00 89.38 448 VAL A N 1
ATOM 3471 C CA . VAL A 1 448 ? 4.812 8.756 -26.446 1.00 89.38 448 VAL A CA 1
ATOM 3472 C C . VAL A 1 448 ? 4.869 7.558 -27.404 1.00 89.38 448 VAL A C 1
ATOM 3474 O O . VAL A 1 448 ? 4.896 6.414 -26.948 1.00 89.38 448 VAL A O 1
ATOM 3477 N N . GLU A 1 449 ? 4.991 7.789 -28.718 1.00 90.50 449 GLU A N 1
ATOM 3478 C CA . GLU A 1 449 ? 5.161 6.685 -29.680 1.00 90.50 449 GLU A CA 1
ATOM 3479 C C . GLU A 1 449 ? 6.511 5.969 -29.536 1.00 90.50 449 GLU A C 1
ATOM 3481 O O . GLU A 1 449 ? 6.569 4.743 -29.638 1.00 90.50 449 GLU A O 1
ATOM 3486 N N . LYS A 1 450 ? 7.604 6.688 -29.238 1.00 92.25 450 LYS A N 1
ATOM 3487 C CA . LYS A 1 450 ? 8.902 6.045 -28.965 1.00 92.25 450 LYS A CA 1
ATOM 3488 C C . LYS A 1 450 ? 8.808 5.102 -27.766 1.00 92.25 450 LYS A C 1
ATOM 3490 O O . LYS A 1 450 ? 9.252 3.962 -27.881 1.00 92.25 450 LYS A O 1
ATOM 3495 N N . PHE A 1 451 ? 8.196 5.519 -26.659 1.00 94.00 451 PHE A N 1
ATOM 3496 C CA . PHE A 1 451 ? 7.994 4.656 -25.490 1.00 94.00 451 PHE A CA 1
ATOM 3497 C C . PHE A 1 451 ? 7.116 3.434 -25.798 1.00 94.00 451 PHE A C 1
ATOM 3499 O O . PHE A 1 451 ? 7.389 2.353 -25.283 1.00 94.00 451 PHE A O 1
ATOM 3506 N N . ALA A 1 452 ? 6.120 3.558 -26.680 1.00 89.88 452 ALA A N 1
ATOM 3507 C CA . ALA A 1 452 ? 5.285 2.431 -27.101 1.00 89.88 452 ALA A CA 1
ATOM 3508 C C . ALA A 1 452 ? 6.022 1.378 -27.962 1.00 89.88 452 ALA A C 1
ATOM 3510 O O . ALA A 1 452 ? 5.558 0.241 -28.053 1.00 89.88 452 ALA A O 1
ATOM 3511 N N . VAL A 1 453 ? 7.151 1.734 -28.590 1.00 92.81 453 VAL A N 1
ATOM 3512 C CA . VAL A 1 453 ? 7.924 0.863 -29.504 1.00 92.81 453 VAL A CA 1
ATOM 3513 C C . VAL A 1 453 ? 9.098 0.138 -28.820 1.00 92.81 453 VAL A C 1
ATOM 3515 O O . VAL A 1 453 ? 9.609 -0.836 -29.382 1.00 92.81 453 VAL A O 1
ATOM 3518 N N . HIS A 1 454 ? 9.520 0.578 -27.630 1.00 94.94 454 HIS A N 1
ATOM 3519 C CA . HIS A 1 454 ? 10.643 -0.000 -26.877 1.00 94.94 454 HIS A CA 1
ATOM 3520 C C . HIS A 1 454 ? 10.180 -1.003 -25.806 1.00 94.94 454 HIS A C 1
ATOM 3522 O O . HIS A 1 454 ? 9.114 -0.850 -25.214 1.00 94.94 454 HIS A O 1
ATOM 3528 N N . ASP A 1 455 ? 10.998 -2.021 -25.528 1.00 95.12 455 ASP A N 1
ATOM 3529 C CA . ASP A 1 455 ? 10.743 -2.994 -24.456 1.00 95.12 455 ASP A CA 1
ATOM 3530 C C . ASP A 1 455 ? 11.100 -2.412 -23.076 1.00 95.12 455 ASP A C 1
ATOM 3532 O O . ASP A 1 455 ? 10.423 -2.685 -22.080 1.00 95.12 455 ASP A O 1
ATOM 3536 N N . VAL A 1 456 ? 12.165 -1.602 -23.017 1.00 97.25 456 VAL A N 1
ATOM 3537 C CA . VAL A 1 456 ? 12.701 -1.016 -21.779 1.00 97.25 456 VAL A CA 1
ATOM 3538 C C . VAL A 1 456 ? 13.046 0.458 -21.987 1.00 97.25 456 VAL A C 1
ATOM 3540 O O . VAL A 1 456 ? 13.714 0.821 -22.957 1.00 97.25 456 VAL A O 1
ATOM 3543 N N . VAL A 1 457 ? 12.633 1.305 -21.046 1.00 97.56 457 VAL A N 1
ATOM 3544 C CA . VAL A 1 457 ? 12.988 2.730 -20.983 1.00 97.56 457 VAL A CA 1
ATOM 3545 C C . VAL A 1 457 ? 13.706 2.991 -19.662 1.00 97.56 457 VAL A C 1
ATOM 3547 O O . VAL A 1 457 ? 13.162 2.695 -18.604 1.00 97.56 457 VAL A O 1
ATOM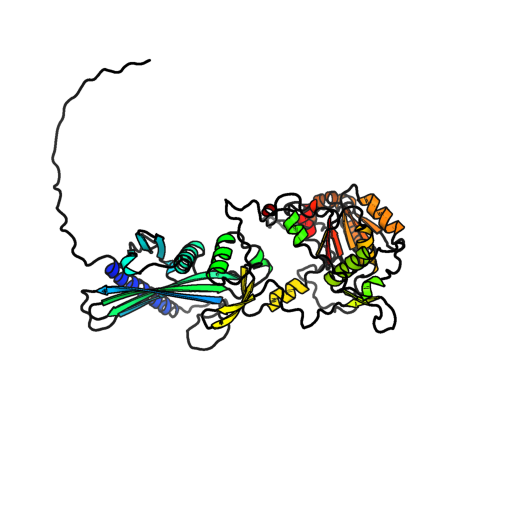 3550 N N . ILE A 1 458 ? 14.917 3.542 -19.710 1.00 97.50 458 ILE A N 1
ATOM 3551 C CA . ILE A 1 458 ? 15.745 3.842 -18.532 1.00 97.50 458 ILE A CA 1
ATOM 3552 C C . ILE A 1 458 ? 15.761 5.355 -18.299 1.00 97.50 458 ILE A C 1
ATOM 3554 O O . ILE A 1 458 ? 16.060 6.117 -19.217 1.00 97.50 458 ILE A O 1
ATOM 3558 N N . THR A 1 459 ? 15.489 5.793 -17.073 1.00 95.56 459 THR A N 1
ATOM 3559 C CA . THR A 1 459 ? 15.557 7.198 -16.634 1.00 95.56 459 THR A CA 1
ATOM 3560 C C . THR A 1 459 ? 16.236 7.302 -15.265 1.00 95.56 459 THR A C 1
ATOM 3562 O O . THR A 1 459 ? 16.407 6.293 -14.579 1.00 95.56 459 THR A O 1
ATOM 3565 N N . THR A 1 460 ? 16.630 8.506 -14.843 1.00 94.44 460 THR A N 1
ATOM 3566 C CA . THR A 1 460 ? 17.245 8.721 -13.520 1.00 94.44 460 THR A CA 1
ATOM 3567 C C . THR A 1 460 ? 16.311 9.430 -12.544 1.00 94.44 460 THR A C 1
ATOM 3569 O O . THR A 1 460 ? 15.459 10.228 -12.946 1.00 94.44 460 THR A O 1
ATOM 3572 N N . TYR A 1 461 ? 16.508 9.215 -11.237 1.00 91.19 461 TYR A N 1
ATOM 3573 C CA . TYR A 1 461 ? 15.803 9.977 -10.194 1.00 91.19 461 TYR A CA 1
ATOM 3574 C C . TYR A 1 461 ? 16.013 11.499 -10.325 1.00 91.19 461 TYR A C 1
ATOM 3576 O O . TYR A 1 461 ? 15.105 12.280 -10.028 1.00 91.19 461 TYR A O 1
ATOM 3584 N N . GLY A 1 462 ? 17.183 11.930 -10.815 1.00 89.25 462 GLY A N 1
ATOM 3585 C CA . GLY A 1 462 ? 17.499 13.337 -11.075 1.00 89.25 462 GLY A CA 1
ATOM 3586 C C . GLY A 1 462 ? 16.704 13.926 -12.244 1.00 89.25 462 GLY A C 1
ATOM 3587 O O . GLY A 1 462 ? 16.159 15.026 -12.125 1.00 89.25 462 GLY A O 1
ATOM 3588 N N . ASP A 1 463 ? 16.581 13.176 -13.341 1.00 90.19 463 ASP A N 1
ATOM 3589 C CA . ASP A 1 463 ? 15.785 13.578 -14.504 1.00 90.19 463 ASP A CA 1
ATOM 3590 C C . ASP A 1 463 ? 14.296 13.642 -14.146 1.00 90.19 463 ASP A C 1
ATOM 3592 O O . ASP A 1 463 ? 13.663 14.679 -14.374 1.00 90.19 463 ASP A O 1
ATOM 3596 N N . LEU A 1 464 ? 13.770 12.606 -13.474 1.00 88.25 464 LEU A N 1
ATOM 3597 C CA . LEU A 1 464 ? 12.404 12.606 -12.939 1.00 88.25 464 LEU A CA 1
ATOM 3598 C C . LEU A 1 464 ? 12.158 13.821 -12.044 1.00 88.25 464 LEU A C 1
ATOM 3600 O O . LEU A 1 464 ? 11.211 14.561 -12.283 1.00 88.25 464 LEU A O 1
ATOM 3604 N N . ARG A 1 465 ? 13.021 14.104 -11.058 1.00 85.25 465 ARG A N 1
ATOM 3605 C CA . ARG A 1 465 ? 12.860 15.243 -10.130 1.00 85.25 465 ARG A CA 1
ATOM 3606 C C . ARG A 1 465 ? 12.633 16.594 -10.831 1.00 85.25 465 ARG A C 1
ATOM 3608 O O . ARG A 1 465 ? 11.988 17.469 -10.245 1.00 85.25 465 ARG A O 1
ATOM 3615 N N . SER A 1 466 ? 13.120 16.766 -12.063 1.00 83.50 466 SER A N 1
ATOM 3616 C CA . SER A 1 466 ? 12.932 17.980 -12.875 1.00 83.50 466 SER A CA 1
ATOM 3617 C C . SER A 1 466 ? 11.540 18.120 -13.525 1.00 83.50 466 SER A C 1
ATOM 3619 O O . SER A 1 466 ? 11.188 19.211 -13.995 1.00 83.50 466 SER A O 1
ATOM 3621 N N . GLU A 1 467 ? 10.754 17.039 -13.538 1.00 84.31 467 GLU A N 1
ATOM 3622 C CA . GLU A 1 467 ? 9.546 16.841 -14.352 1.00 84.31 467 GLU A CA 1
ATOM 3623 C C . GLU A 1 467 ? 8.222 17.034 -13.580 1.00 84.31 467 GLU A C 1
ATOM 3625 O O . GLU A 1 467 ? 7.153 17.095 -14.187 1.00 84.31 467 GLU A O 1
ATOM 3630 N N . LEU A 1 468 ? 8.280 17.219 -12.252 1.00 82.56 468 LEU A N 1
ATOM 3631 C CA . LEU A 1 468 ? 7.115 17.304 -11.348 1.00 82.56 468 LEU A CA 1
ATOM 3632 C C . LEU A 1 468 ? 6.018 18.261 -11.845 1.00 82.56 468 LEU A C 1
ATOM 3634 O O . LEU A 1 468 ? 4.832 17.949 -11.779 1.00 82.56 468 LEU A O 1
ATOM 3638 N N . HIS A 1 469 ? 6.417 19.417 -12.382 1.00 77.56 469 HIS A N 1
ATOM 3639 C CA . HIS A 1 469 ? 5.511 20.469 -12.855 1.00 77.56 469 HIS A CA 1
ATOM 3640 C C . HIS A 1 469 ? 4.736 20.127 -14.144 1.00 77.56 469 HIS A C 1
ATOM 3642 O O . HIS A 1 469 ? 3.842 20.890 -14.521 1.00 77.56 469 HIS A O 1
ATOM 3648 N N . PHE A 1 470 ? 5.084 19.018 -14.805 1.00 78.75 470 PHE A N 1
ATOM 3649 C CA . PHE A 1 470 ? 4.438 18.486 -16.012 1.00 78.75 470 PHE A CA 1
ATOM 3650 C C . PHE A 1 470 ? 3.702 17.161 -15.745 1.00 78.75 470 PHE A C 1
ATOM 3652 O O . PHE A 1 470 ? 2.829 16.782 -16.522 1.00 78.75 470 PHE A O 1
ATOM 3659 N N . ALA A 1 471 ? 4.048 16.459 -14.661 1.00 75.81 471 ALA A N 1
ATOM 3660 C CA . ALA A 1 471 ? 3.401 15.218 -14.231 1.00 75.81 471 ALA A CA 1
ATOM 3661 C C . ALA A 1 471 ? 2.198 15.446 -13.294 1.00 75.81 471 ALA A C 1
ATOM 3663 O O . ALA A 1 471 ? 1.254 14.662 -13.320 1.00 75.81 471 ALA A O 1
ATOM 3664 N N . VAL A 1 472 ? 2.220 16.505 -12.474 1.00 78.12 472 VAL A N 1
ATOM 3665 C CA . VAL A 1 472 ? 1.183 16.792 -11.466 1.00 78.12 472 VAL A CA 1
ATOM 3666 C C . VAL A 1 472 ? 0.399 18.054 -11.835 1.00 78.12 472 VAL A C 1
ATOM 3668 O O . VAL A 1 472 ? 0.970 19.071 -12.242 1.00 78.12 472 VAL A O 1
ATOM 3671 N N . GLU A 1 473 ? -0.924 18.002 -11.683 1.00 69.31 473 GLU A N 1
ATOM 3672 C CA . GLU A 1 473 ? -1.795 19.146 -11.959 1.00 69.31 473 GLU A CA 1
ATOM 3673 C C . GLU A 1 473 ? -1.570 20.289 -10.950 1.00 69.31 473 GLU A C 1
ATOM 3675 O O . GLU A 1 473 ? -1.301 20.048 -9.771 1.00 69.31 473 GLU A O 1
ATOM 3680 N N . PRO A 1 474 ? -1.640 21.563 -11.379 1.00 65.00 474 PRO A N 1
ATOM 3681 C CA . PRO A 1 474 ? -1.432 22.682 -10.472 1.00 65.00 474 PRO A CA 1
ATOM 3682 C C . PRO A 1 474 ? -2.611 22.799 -9.491 1.00 65.00 474 PRO A C 1
ATOM 3684 O O . PRO A 1 474 ? -3.755 22.626 -9.916 1.00 65.00 474 PRO A O 1
ATOM 3687 N N . PRO A 1 475 ? -2.386 23.211 -8.227 1.00 66.44 475 PRO A N 1
ATOM 3688 C CA . PRO A 1 475 ? -3.489 23.571 -7.344 1.00 66.44 475 PRO A CA 1
ATOM 3689 C C . PRO A 1 475 ? -4.344 24.656 -8.007 1.00 66.44 475 PRO A C 1
ATOM 3691 O O . PRO A 1 475 ? -3.806 25.603 -8.600 1.00 66.44 475 PRO A O 1
ATOM 3694 N N . GLN A 1 476 ? -5.667 24.512 -7.917 1.00 60.72 476 GLN A N 1
ATOM 3695 C CA . GLN A 1 476 ? -6.606 25.445 -8.531 1.00 60.72 476 GLN A CA 1
ATOM 3696 C C . GLN A 1 476 ? -6.379 26.852 -7.960 1.00 60.72 476 GLN A C 1
ATOM 3698 O O . GLN A 1 476 ? -6.522 27.102 -6.766 1.00 60.72 476 GLN A O 1
ATOM 3703 N N . ARG A 1 477 ? -5.969 27.777 -8.832 1.00 63.22 477 ARG A N 1
ATOM 3704 C CA . ARG A 1 477 ? -5.822 29.202 -8.526 1.00 63.22 477 ARG A CA 1
ATOM 3705 C C . ARG A 1 477 ? -6.779 29.966 -9.422 1.00 63.22 477 ARG A C 1
ATOM 3707 O O . ARG A 1 477 ? -6.765 29.749 -10.632 1.00 63.22 477 ARG A O 1
ATOM 3714 N N . ASN A 1 478 ? -7.539 30.885 -8.836 1.00 56.16 478 ASN A N 1
ATOM 3715 C CA . ASN A 1 478 ? -8.506 31.721 -9.544 1.00 56.16 478 ASN A CA 1
ATOM 3716 C C . ASN A 1 478 ? -7.771 32.707 -10.468 1.00 56.16 478 ASN A C 1
ATOM 3718 O O . ASN A 1 478 ? -7.404 33.816 -10.074 1.00 56.16 478 ASN A O 1
ATOM 3722 N N . LEU A 1 479 ? -7.495 32.268 -11.697 1.00 65.50 479 LEU A N 1
ATOM 3723 C CA . LEU A 1 479 ? -6.906 33.082 -12.755 1.00 65.50 479 LEU A CA 1
ATOM 3724 C C . LEU A 1 479 ? -7.970 34.025 -13.324 1.00 65.50 479 LEU A C 1
ATOM 3726 O O . LEU A 1 479 ? -9.116 33.632 -13.512 1.00 65.50 479 LEU A O 1
ATOM 3730 N N . ARG A 1 480 ? -7.584 35.260 -13.664 1.00 63.09 480 ARG A N 1
ATOM 3731 C CA . ARG A 1 480 ? -8.479 36.273 -14.262 1.00 63.09 480 ARG A CA 1
ATOM 3732 C C . ARG A 1 480 ? -8.790 36.021 -15.754 1.00 63.09 480 ARG A C 1
ATOM 3734 O O . ARG A 1 480 ? -8.991 36.970 -16.504 1.00 63.09 480 ARG A O 1
ATOM 3741 N N . GLY A 1 481 ? -8.766 34.765 -16.193 1.00 63.22 481 GLY A N 1
ATOM 3742 C CA . GLY A 1 481 ? -8.971 34.355 -17.581 1.00 63.22 481 GLY A CA 1
ATOM 3743 C C . GLY A 1 481 ? -8.446 32.946 -17.861 1.00 63.22 481 GLY A C 1
ATOM 3744 O O . GLY A 1 481 ? -7.580 32.433 -17.147 1.00 63.22 481 GLY A O 1
ATOM 3745 N N . GLU A 1 482 ? -8.976 32.327 -18.913 1.00 58.91 482 GLU A N 1
ATOM 3746 C CA . GLU A 1 482 ? -8.586 30.989 -19.362 1.00 58.91 482 GLU A CA 1
ATOM 3747 C C . GLU A 1 482 ? -7.179 30.959 -19.985 1.00 58.91 482 GLU A C 1
ATOM 3749 O O . GLU A 1 482 ? -6.631 31.973 -20.433 1.00 58.91 482 GLU A O 1
ATOM 3754 N N . ARG A 1 483 ? -6.557 29.775 -20.022 1.00 60.34 483 ARG A N 1
ATOM 3755 C CA . ARG A 1 483 ? -5.209 29.612 -20.583 1.00 60.34 483 ARG A CA 1
ATOM 3756 C C . ARG A 1 483 ? -5.260 29.447 -22.101 1.00 60.34 483 ARG A C 1
ATOM 3758 O O . ARG A 1 483 ? -5.662 28.408 -22.602 1.00 60.34 483 ARG A O 1
ATOM 3765 N N . LYS A 1 484 ? -4.719 30.434 -22.822 1.00 59.22 484 LYS A N 1
ATOM 3766 C CA . LYS A 1 484 ? -4.630 30.490 -24.298 1.00 59.22 484 LYS A CA 1
ATOM 3767 C C . LYS A 1 484 ? -3.792 29.372 -24.967 1.00 59.22 484 LYS A C 1
ATOM 3769 O O . LYS A 1 484 ? -3.676 29.352 -26.188 1.00 59.22 484 LYS A O 1
ATOM 3774 N N . ARG A 1 485 ? -3.172 28.469 -24.200 1.00 61.75 485 ARG A N 1
ATOM 3775 C CA . ARG A 1 485 ? -2.467 27.271 -24.691 1.00 61.75 485 ARG A CA 1
ATOM 3776 C C . ARG A 1 485 ? -2.662 26.110 -23.705 1.00 61.75 485 ARG A C 1
ATOM 3778 O O . ARG A 1 485 ? -2.726 26.384 -22.498 1.00 61.75 485 ARG A O 1
ATOM 3785 N N . PRO A 1 486 ? -2.706 24.850 -24.179 1.00 66.75 486 PRO A N 1
ATOM 3786 C CA . PRO A 1 486 ? -2.621 23.684 -23.307 1.00 66.75 486 PRO A CA 1
ATOM 3787 C C . PRO A 1 486 ? -1.297 23.683 -22.526 1.00 66.75 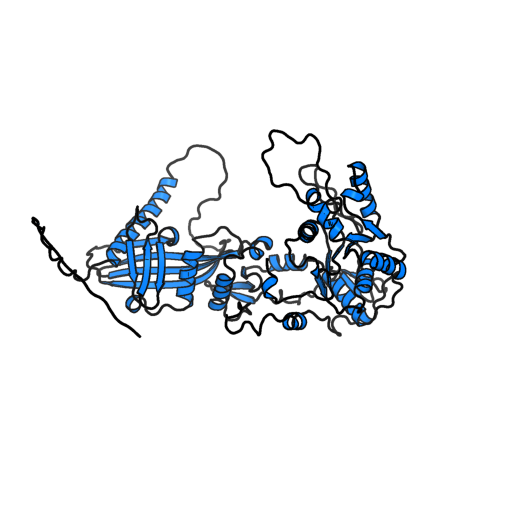486 PRO A C 1
ATOM 3789 O O . PRO A 1 486 ? -0.349 24.406 -22.847 1.00 66.75 486 PRO A O 1
ATOM 3792 N N . ARG A 1 487 ? -1.243 22.884 -21.459 1.00 70.94 487 ARG A N 1
ATOM 3793 C CA . ARG A 1 487 ? 0.000 22.618 -20.726 1.00 70.94 487 ARG A CA 1
ATOM 3794 C C . ARG A 1 487 ? 0.654 21.363 -21.309 1.00 70.94 487 ARG A C 1
ATOM 3796 O O . ARG A 1 487 ? -0.070 20.377 -21.429 1.00 70.94 487 ARG A O 1
ATOM 3803 N N . PRO A 1 488 ? 1.971 21.365 -21.585 1.00 72.94 488 PRO A N 1
ATOM 3804 C CA . PRO A 1 488 ? 2.673 20.132 -21.919 1.00 72.94 488 PRO A CA 1
ATOM 3805 C C . PRO A 1 488 ? 2.593 19.169 -20.729 1.00 72.94 488 PRO A C 1
ATOM 3807 O O . PRO A 1 488 ? 2.727 19.599 -19.570 1.00 72.94 488 PRO A O 1
ATOM 3810 N N . ARG A 1 489 ? 2.326 17.891 -20.999 1.00 80.31 489 ARG A N 1
ATOM 3811 C CA . ARG A 1 489 ? 2.154 16.843 -19.983 1.00 80.31 489 ARG A CA 1
ATOM 3812 C C . ARG A 1 489 ? 3.333 15.882 -20.044 1.00 80.31 489 ARG A C 1
ATOM 3814 O O . ARG A 1 489 ? 3.823 15.541 -21.112 1.00 80.31 489 ARG A O 1
ATOM 3821 N N . SER A 1 490 ? 3.777 15.388 -18.890 1.00 86.38 490 SER A N 1
ATOM 3822 C CA . SER A 1 490 ? 4.817 14.353 -18.857 1.00 86.38 490 SER A CA 1
ATOM 3823 C C . SER A 1 490 ? 4.382 13.148 -19.712 1.00 86.38 490 SER A C 1
ATOM 3825 O O . SER A 1 490 ? 3.318 12.581 -19.446 1.00 86.38 490 SER A O 1
ATOM 3827 N N . PRO A 1 491 ? 5.172 12.705 -20.710 1.00 87.75 491 PRO A N 1
ATOM 3828 C CA . PRO A 1 491 ? 4.825 11.520 -21.494 1.00 87.75 491 PRO A CA 1
ATOM 3829 C C . PRO A 1 491 ? 4.796 10.254 -20.621 1.00 87.75 491 PRO A C 1
ATOM 3831 O O . PRO A 1 491 ? 4.119 9.291 -20.967 1.00 87.75 491 PRO A O 1
ATOM 3834 N N . LEU A 1 492 ? 5.447 10.268 -19.448 1.00 90.50 492 LEU A N 1
ATOM 3835 C CA . LEU A 1 492 ? 5.400 9.173 -18.477 1.00 90.50 492 LEU A CA 1
ATOM 3836 C C . LEU A 1 492 ? 4.006 8.981 -17.857 1.00 90.50 492 LEU A C 1
ATOM 3838 O O . LEU A 1 492 ? 3.663 7.843 -17.544 1.00 90.50 492 LEU A O 1
ATOM 3842 N N . VAL A 1 493 ? 3.208 10.049 -17.686 1.00 89.94 493 VAL A N 1
ATOM 3843 C CA . VAL A 1 493 ? 1.848 9.964 -17.101 1.00 89.94 493 VAL A CA 1
ATOM 3844 C C . VAL A 1 493 ? 0.737 9.792 -18.143 1.00 89.94 493 VAL A C 1
ATOM 3846 O O . VAL A 1 493 ? -0.382 9.432 -17.794 1.00 89.94 493 VAL A O 1
ATOM 3849 N N . GLN A 1 494 ? 1.040 9.994 -19.430 1.00 88.50 494 GLN A N 1
ATOM 3850 C CA . GLN A 1 494 ? 0.116 9.730 -20.546 1.00 88.50 494 GLN A CA 1
ATOM 3851 C C . GLN A 1 494 ? -0.014 8.229 -20.876 1.00 88.50 494 GLN A C 1
ATOM 3853 O O . GLN A 1 494 ? -0.857 7.830 -21.683 1.00 88.50 494 GLN A O 1
ATOM 3858 N N . LEU A 1 495 ? 0.819 7.389 -20.257 1.00 91.00 495 LEU A N 1
ATOM 3859 C CA . LEU A 1 495 ? 0.987 5.976 -20.572 1.00 91.00 495 LEU A CA 1
ATOM 3860 C C . LEU A 1 495 ? 0.730 5.099 -19.344 1.00 91.00 495 LEU A C 1
ATOM 3862 O O . LEU A 1 495 ? 1.193 5.389 -18.245 1.00 91.00 495 LEU A O 1
ATOM 3866 N N . SER A 1 496 ? 0.015 3.993 -19.546 1.00 93.56 496 SER A N 1
ATOM 3867 C CA . SER A 1 496 ? -0.064 2.886 -18.593 1.00 93.56 496 SER A CA 1
ATOM 3868 C C . SER A 1 496 ? 1.099 1.942 -18.880 1.00 93.56 496 SER A C 1
ATOM 3870 O O . SER A 1 496 ? 1.053 1.158 -19.832 1.00 93.56 496 SER A O 1
ATOM 3872 N N . TRP A 1 497 ? 2.143 2.017 -18.060 1.00 95.56 497 TRP A N 1
ATOM 3873 C CA . TRP A 1 497 ? 3.322 1.155 -18.143 1.00 95.56 497 TRP A CA 1
ATOM 3874 C C . TRP A 1 497 ? 2.981 -0.282 -17.747 1.00 95.56 497 TRP A C 1
ATOM 3876 O O . TRP A 1 497 ? 2.125 -0.516 -16.888 1.00 95.56 497 TRP A O 1
ATOM 3886 N N . TRP A 1 498 ? 3.654 -1.267 -18.345 1.00 95.88 498 TRP A N 1
ATOM 3887 C CA . TRP A 1 498 ? 3.483 -2.653 -17.906 1.00 95.88 498 TRP A CA 1
ATOM 3888 C C . TRP A 1 498 ? 4.137 -2.880 -16.545 1.00 95.88 498 TRP A C 1
ATOM 3890 O O . TRP A 1 498 ? 3.546 -3.496 -15.660 1.00 95.88 498 TRP A O 1
ATOM 3900 N N . ARG A 1 499 ? 5.339 -2.334 -16.364 1.00 96.94 499 ARG A N 1
ATOM 3901 C CA . ARG A 1 499 ? 6.135 -2.470 -15.148 1.00 96.94 499 ARG A CA 1
ATOM 3902 C C . ARG A 1 499 ? 6.913 -1.185 -14.890 1.00 96.94 499 ARG A C 1
ATOM 3904 O O . ARG A 1 499 ? 7.418 -0.579 -15.834 1.00 96.94 499 ARG A O 1
ATOM 3911 N N . VAL A 1 500 ? 7.027 -0.791 -13.627 1.00 97.19 500 VAL A N 1
ATOM 3912 C CA . VAL A 1 500 ? 7.972 0.240 -13.178 1.00 97.19 500 VAL A CA 1
ATOM 3913 C C . VAL A 1 500 ? 8.887 -0.383 -12.131 1.00 97.19 500 VAL A C 1
ATOM 3915 O O . VAL A 1 500 ? 8.399 -0.848 -11.102 1.00 97.19 500 VAL A O 1
ATOM 3918 N N . CYS A 1 501 ? 10.189 -0.391 -12.405 1.00 96.69 501 CYS A N 1
ATOM 3919 C CA . CYS A 1 501 ? 11.237 -0.835 -11.492 1.00 96.69 501 CYS A CA 1
ATOM 3920 C C . CYS A 1 501 ? 11.996 0.382 -10.954 1.00 96.69 501 CYS A C 1
ATOM 3922 O O . CYS A 1 501 ? 12.390 1.262 -11.721 1.00 96.69 501 CYS A O 1
ATOM 3924 N N . LEU A 1 502 ? 12.197 0.417 -9.642 1.00 95.50 502 LEU A N 1
ATOM 3925 C CA . LEU A 1 502 ? 12.870 1.475 -8.899 1.00 95.50 502 LEU A CA 1
ATOM 3926 C C . LEU A 1 502 ? 14.137 0.863 -8.308 1.00 95.50 502 LEU A C 1
ATOM 3928 O O . LEU A 1 502 ? 14.083 0.174 -7.293 1.00 95.50 502 LEU A O 1
ATOM 3932 N N . ASP A 1 503 ? 15.245 1.035 -9.011 1.00 93.94 503 ASP A N 1
ATOM 3933 C CA . ASP A 1 503 ? 16.559 0.510 -8.654 1.00 93.94 503 ASP A CA 1
ATOM 3934 C C . ASP A 1 503 ? 17.214 1.393 -7.585 1.00 93.94 503 ASP A C 1
ATOM 3936 O O . ASP A 1 503 ? 17.071 2.616 -7.619 1.00 93.94 503 ASP A O 1
ATOM 3940 N N . GLU A 1 504 ? 17.857 0.768 -6.602 1.00 90.19 504 GLU A N 1
ATOM 3941 C CA . GLU A 1 504 ? 18.216 1.363 -5.305 1.00 90.19 504 GLU A CA 1
ATOM 3942 C C . GLU A 1 504 ? 17.086 2.241 -4.721 1.00 90.19 504 GLU A C 1
ATOM 3944 O O . GLU A 1 504 ? 17.257 3.426 -4.418 1.00 90.19 504 GLU A O 1
ATOM 3949 N N . ALA A 1 505 ? 15.896 1.642 -4.565 1.00 86.00 505 ALA A N 1
ATOM 3950 C CA . ALA A 1 505 ? 14.665 2.301 -4.102 1.00 86.00 505 ALA A CA 1
ATOM 3951 C C . ALA A 1 505 ? 14.809 3.107 -2.790 1.00 86.00 505 ALA A C 1
ATOM 3953 O O . ALA A 1 505 ? 14.039 4.037 -2.535 1.00 86.00 505 ALA A O 1
ATOM 3954 N N . GLN A 1 506 ? 15.819 2.808 -1.974 1.00 83.75 506 GLN A N 1
ATOM 3955 C CA . GLN A 1 506 ? 16.183 3.565 -0.780 1.00 83.75 506 GLN A CA 1
ATOM 3956 C C . GLN A 1 506 ? 16.687 4.999 -1.070 1.00 83.75 506 GLN A C 1
ATOM 3958 O O . GLN A 1 506 ? 16.859 5.777 -0.131 1.00 83.75 506 GLN A O 1
ATOM 3963 N N . GLU A 1 507 ? 16.894 5.411 -2.329 1.00 78.50 507 GLU A N 1
ATOM 3964 C CA . GLU A 1 507 ? 17.056 6.835 -2.696 1.00 78.50 507 GLU A CA 1
ATOM 3965 C C . GLU A 1 507 ? 15.760 7.659 -2.542 1.00 78.50 507 GLU A C 1
ATOM 3967 O O . GLU A 1 507 ? 15.828 8.880 -2.380 1.00 78.50 507 GLU A O 1
ATOM 3972 N N . ILE A 1 508 ? 14.581 7.023 -2.561 1.00 74.00 508 ILE A N 1
ATOM 3973 C CA . ILE A 1 508 ? 13.272 7.703 -2.473 1.00 74.00 508 ILE A CA 1
ATOM 3974 C C . ILE A 1 508 ? 12.478 7.390 -1.191 1.00 74.00 508 ILE A C 1
ATOM 3976 O O . ILE A 1 508 ? 11.335 7.832 -1.069 1.00 74.00 508 ILE A O 1
ATOM 3980 N N . GLU A 1 509 ? 13.093 6.688 -0.232 1.00 68.25 509 GLU A N 1
ATOM 3981 C CA . GLU A 1 509 ? 12.498 6.192 1.026 1.00 68.25 509 GLU A CA 1
ATOM 3982 C C . GLU A 1 509 ? 11.717 7.255 1.820 1.00 68.25 509 GLU A C 1
ATOM 3984 O O . GLU A 1 509 ? 10.692 6.947 2.415 1.00 68.25 509 GLU A O 1
ATOM 3989 N N . SER A 1 510 ? 12.141 8.521 1.775 1.00 61.53 510 SER A N 1
ATOM 3990 C CA . SER A 1 510 ? 11.520 9.615 2.535 1.00 61.53 510 SER A CA 1
ATOM 3991 C C . SER A 1 510 ? 10.139 10.073 2.041 1.00 61.53 510 SER A C 1
ATOM 3993 O O . SER A 1 510 ? 9.569 10.970 2.657 1.00 61.53 510 SER A O 1
ATOM 3995 N N . GLY A 1 511 ? 9.615 9.532 0.929 1.00 59.81 511 GLY A N 1
ATOM 3996 C CA . GLY A 1 511 ? 8.245 9.741 0.410 1.00 59.81 511 GLY A CA 1
ATOM 3997 C C . GLY A 1 511 ? 7.917 11.144 -0.140 1.00 59.81 511 GLY A C 1
ATOM 3998 O O . GLY A 1 511 ? 7.245 11.284 -1.162 1.00 59.81 511 GLY A O 1
ATOM 3999 N N . VAL A 1 512 ? 8.455 12.189 0.487 1.00 60.69 512 VAL A N 1
ATOM 4000 C CA . VAL A 1 512 ? 8.232 13.622 0.227 1.00 60.69 512 VAL A CA 1
ATOM 4001 C C . VAL A 1 512 ? 9.106 14.151 -0.924 1.00 60.69 512 VAL A C 1
ATOM 4003 O O . VAL A 1 512 ? 8.963 15.293 -1.362 1.00 60.69 512 VAL A O 1
ATOM 4006 N N . SER A 1 513 ? 10.023 13.339 -1.464 1.00 77.38 513 SER A N 1
ATOM 4007 C CA . SER A 1 513 ? 10.868 13.764 -2.585 1.00 77.38 513 SER A CA 1
ATOM 4008 C C . SER A 1 513 ? 10.051 13.966 -3.872 1.00 77.38 513 SER A C 1
ATOM 4010 O O . SER A 1 513 ? 9.164 13.178 -4.200 1.00 77.38 513 SER A O 1
ATOM 4012 N N . ASN A 1 514 ? 10.399 14.984 -4.672 1.00 82.38 514 ASN A N 1
ATOM 4013 C CA . ASN A 1 514 ? 9.779 15.210 -5.988 1.00 82.38 514 ASN A CA 1
ATOM 4014 C C . ASN A 1 514 ? 9.781 13.947 -6.871 1.00 82.38 514 ASN A C 1
ATOM 4016 O O . ASN A 1 514 ? 8.857 13.752 -7.654 1.00 82.38 514 ASN A O 1
ATOM 4020 N N . ALA A 1 515 ? 10.825 13.113 -6.774 1.00 83.50 515 ALA A N 1
ATOM 4021 C CA . ALA A 1 515 ? 10.929 11.873 -7.536 1.00 83.50 515 ALA A CA 1
ATOM 4022 C C . ALA A 1 515 ? 9.900 10.837 -7.052 1.00 83.50 515 ALA A C 1
ATOM 4024 O O . ALA A 1 515 ? 9.171 10.289 -7.877 1.00 83.50 515 ALA A O 1
ATOM 4025 N N . ALA A 1 516 ? 9.759 10.649 -5.733 1.00 83.44 516 ALA A N 1
ATOM 4026 C CA . ALA A 1 516 ? 8.716 9.808 -5.142 1.00 83.44 516 ALA A CA 1
ATOM 4027 C C . ALA A 1 516 ? 7.305 10.285 -5.531 1.00 83.44 516 ALA A C 1
ATOM 4029 O O . ALA A 1 516 ? 6.471 9.478 -5.934 1.00 83.44 516 ALA A O 1
ATOM 4030 N N . THR A 1 517 ? 7.052 11.601 -5.507 1.00 84.81 517 THR A N 1
ATOM 4031 C CA . THR A 1 517 ? 5.755 12.176 -5.915 1.00 84.81 517 THR A CA 1
ATOM 4032 C C . THR A 1 517 ? 5.416 11.861 -7.378 1.00 84.81 517 THR A C 1
ATOM 4034 O O . THR A 1 517 ? 4.273 11.531 -7.685 1.00 84.81 517 THR A O 1
ATOM 4037 N N . ILE A 1 518 ? 6.398 11.911 -8.285 1.00 87.12 518 ILE A N 1
ATOM 4038 C CA . ILE A 1 518 ? 6.196 11.568 -9.704 1.00 87.12 518 ILE A CA 1
ATOM 4039 C C . ILE A 1 518 ? 5.974 10.069 -9.869 1.00 87.12 518 ILE A C 1
ATOM 4041 O O . ILE A 1 518 ? 5.023 9.657 -10.527 1.00 87.12 518 ILE A O 1
ATOM 4045 N N . VAL A 1 519 ? 6.798 9.243 -9.223 1.00 88.44 519 VAL A N 1
ATOM 4046 C CA . VAL A 1 519 ? 6.636 7.784 -9.226 1.00 88.44 519 VAL A CA 1
ATOM 4047 C C . VAL A 1 519 ? 5.273 7.373 -8.647 1.00 88.44 519 VAL A C 1
ATOM 4049 O O . VAL A 1 519 ? 4.681 6.412 -9.135 1.00 88.44 519 VAL A O 1
ATOM 4052 N N . ARG A 1 520 ? 4.700 8.113 -7.686 1.00 86.56 520 ARG A N 1
ATOM 4053 C CA . ARG A 1 520 ? 3.326 7.882 -7.196 1.00 86.56 520 ARG A CA 1
ATOM 4054 C C . ARG A 1 520 ? 2.258 8.128 -8.273 1.00 86.56 520 ARG A C 1
ATOM 4056 O O . ARG A 1 520 ? 1.269 7.405 -8.269 1.00 86.56 520 ARG A O 1
ATOM 4063 N N . VAL A 1 521 ? 2.454 9.071 -9.204 1.00 88.56 521 VAL A N 1
ATOM 4064 C CA . VAL A 1 521 ? 1.469 9.392 -10.265 1.00 88.56 521 VAL A CA 1
ATOM 4065 C C . VAL A 1 521 ? 1.713 8.715 -11.622 1.00 88.56 521 VAL A C 1
ATOM 4067 O O . VAL A 1 521 ? 0.831 8.775 -12.472 1.00 88.56 521 VAL A O 1
ATOM 4070 N N . VAL A 1 522 ? 2.857 8.053 -11.855 1.00 91.62 522 VAL A N 1
ATOM 4071 C CA . VAL A 1 522 ? 3.105 7.289 -13.100 1.00 91.62 522 VAL A CA 1
ATOM 4072 C C . VAL A 1 522 ? 2.197 6.041 -13.165 1.00 91.62 522 VAL A C 1
ATOM 4074 O O . VAL A 1 522 ? 2.388 5.118 -12.362 1.00 91.62 522 VAL A O 1
ATOM 4077 N N . PRO A 1 523 ? 1.242 5.956 -14.117 1.00 92.44 523 PRO A N 1
ATOM 4078 C CA . PRO A 1 523 ? 0.289 4.849 -14.197 1.00 92.44 523 PRO A CA 1
ATOM 4079 C C . PRO A 1 523 ? 0.974 3.544 -14.613 1.00 92.44 523 PRO A C 1
ATOM 4081 O O . PRO A 1 523 ? 1.695 3.493 -15.609 1.00 92.44 523 PRO A O 1
ATOM 4084 N N . ARG A 1 524 ? 0.739 2.457 -13.876 1.00 93.56 524 ARG A N 1
ATOM 4085 C CA . ARG A 1 524 ? 1.428 1.170 -14.074 1.00 93.56 524 ARG A CA 1
ATOM 4086 C C . ARG A 1 524 ? 0.549 -0.015 -13.699 1.00 93.56 524 ARG A C 1
ATOM 4088 O O . ARG A 1 524 ? -0.377 0.151 -12.913 1.00 93.56 524 ARG A O 1
ATOM 4095 N N . VAL A 1 525 ? 0.865 -1.194 -14.235 1.00 93.38 525 VAL A N 1
ATOM 4096 C CA . VAL A 1 525 ? 0.297 -2.465 -13.752 1.00 93.38 525 VAL A CA 1
ATOM 4097 C C . VAL A 1 525 ? 1.166 -3.036 -12.632 1.00 93.38 525 VAL A C 1
ATOM 4099 O O . VAL A 1 525 ? 0.703 -3.140 -11.504 1.00 93.38 525 VAL A O 1
ATOM 4102 N N . ASN A 1 526 ? 2.435 -3.347 -12.915 1.00 95.06 526 ASN A N 1
ATOM 4103 C CA . ASN A 1 526 ? 3.358 -3.954 -11.952 1.00 95.06 526 ASN A CA 1
ATOM 4104 C C . ASN A 1 526 ? 4.327 -2.910 -11.363 1.00 95.06 526 ASN A C 1
ATOM 4106 O O . ASN A 1 526 ? 4.826 -2.041 -12.089 1.00 95.06 526 ASN A O 1
ATOM 4110 N N . ALA A 1 527 ? 4.619 -2.994 -10.063 1.00 95.06 527 ALA A N 1
ATOM 4111 C CA . ALA A 1 527 ? 5.478 -2.048 -9.346 1.00 95.06 527 ALA A CA 1
ATOM 4112 C C . ALA A 1 527 ? 6.566 -2.766 -8.531 1.00 95.06 527 ALA A C 1
ATOM 4114 O O . ALA A 1 527 ? 6.249 -3.551 -7.642 1.00 95.06 527 ALA A O 1
ATOM 4115 N N . TRP A 1 528 ? 7.838 -2.466 -8.795 1.00 95.81 528 TRP A N 1
ATOM 4116 C CA . TRP A 1 528 ? 8.973 -3.089 -8.112 1.00 95.81 528 TRP A CA 1
ATOM 4117 C C . TRP A 1 528 ? 9.910 -2.059 -7.495 1.00 95.81 528 TRP A C 1
ATOM 4119 O O . TRP A 1 528 ? 10.448 -1.211 -8.203 1.00 95.81 528 TRP A O 1
ATOM 4129 N N . GLY A 1 529 ? 10.153 -2.170 -6.190 1.00 93.94 529 GLY A N 1
ATOM 4130 C CA . GLY A 1 529 ? 11.365 -1.640 -5.566 1.00 93.94 529 GLY A CA 1
ATOM 4131 C C . GLY A 1 529 ? 12.469 -2.692 -5.628 1.00 93.94 529 GLY A C 1
ATOM 4132 O O . GLY A 1 529 ? 12.223 -3.843 -5.282 1.00 93.94 529 GLY A O 1
ATOM 4133 N N . VAL A 1 530 ? 13.668 -2.323 -6.063 1.00 92.00 530 VAL A N 1
ATOM 4134 C CA . VAL A 1 530 ? 14.860 -3.181 -6.071 1.00 92.00 530 VAL A CA 1
ATOM 4135 C C . VAL A 1 530 ? 15.913 -2.492 -5.209 1.00 92.00 530 VAL A C 1
ATOM 4137 O O . VAL A 1 530 ? 16.142 -1.293 -5.356 1.00 92.00 530 VAL A O 1
ATOM 4140 N N . THR A 1 531 ? 16.500 -3.208 -4.252 1.00 88.62 531 THR A N 1
ATOM 4141 C CA . THR A 1 531 ? 17.368 -2.589 -3.238 1.00 88.62 531 THR A CA 1
ATOM 4142 C C . THR A 1 531 ? 18.341 -3.591 -2.617 1.00 88.62 531 THR A C 1
ATOM 4144 O O . THR A 1 531 ? 18.056 -4.789 -2.540 1.00 88.62 531 THR A O 1
ATOM 4147 N N . GLY A 1 532 ? 19.519 -3.112 -2.206 1.00 83.31 532 GLY A N 1
ATOM 4148 C CA . GLY A 1 532 ? 20.412 -3.836 -1.292 1.00 83.31 532 GLY A CA 1
ATOM 4149 C C . GLY A 1 532 ? 20.109 -3.622 0.196 1.00 83.31 532 GLY A C 1
ATOM 4150 O O . GLY A 1 532 ? 20.487 -4.447 1.020 1.00 83.31 532 GLY A O 1
ATOM 4151 N N . THR A 1 533 ? 19.450 -2.515 0.542 1.00 81.06 533 THR A N 1
ATOM 4152 C CA . THR A 1 533 ? 19.234 -2.044 1.918 1.00 81.06 533 THR A CA 1
ATOM 4153 C C . THR A 1 533 ? 17.877 -1.336 2.020 1.00 81.06 533 THR A C 1
ATOM 4155 O O . THR A 1 533 ? 17.806 -0.106 1.955 1.00 81.06 533 THR A O 1
ATOM 4158 N N . PRO A 1 534 ? 16.767 -2.088 2.174 1.00 71.81 534 PRO A N 1
ATOM 4159 C CA . PRO A 1 534 ? 15.425 -1.514 2.272 1.00 71.81 534 PRO A CA 1
ATOM 4160 C C . PRO A 1 534 ? 15.206 -0.708 3.555 1.00 71.81 534 PRO A C 1
ATOM 4162 O O . PRO A 1 534 ? 14.207 -0.005 3.630 1.00 71.81 534 PRO A O 1
ATOM 4165 N N . VAL A 1 535 ? 16.079 -0.837 4.562 1.00 68.69 535 VAL A N 1
ATOM 4166 C CA . VAL A 1 535 ? 16.071 -0.114 5.845 1.00 68.69 535 VAL A CA 1
ATOM 4167 C C . VAL A 1 535 ? 17.448 0.520 6.049 1.00 68.69 535 VAL A C 1
ATOM 4169 O O . VAL A 1 535 ? 18.457 -0.165 5.876 1.00 68.69 535 VAL A O 1
ATOM 4172 N N . LYS A 1 536 ? 17.487 1.806 6.419 1.00 59.81 536 LYS A N 1
ATOM 4173 C CA . LYS A 1 536 ? 18.723 2.535 6.766 1.00 59.81 536 LYS A CA 1
ATOM 4174 C C . LYS A 1 536 ? 18.836 2.838 8.257 1.00 59.81 536 LYS A C 1
ATOM 4176 O O . LYS A 1 536 ? 19.855 2.522 8.857 1.00 59.81 536 LYS A O 1
ATOM 4181 N N . ASP A 1 537 ? 17.775 3.407 8.819 1.00 56.69 537 ASP A N 1
ATOM 4182 C CA . ASP A 1 537 ? 17.653 3.818 10.220 1.00 56.69 537 ASP A CA 1
ATOM 4183 C C . ASP A 1 537 ? 16.440 3.120 10.875 1.00 56.69 537 ASP A C 1
ATOM 4185 O O . ASP A 1 537 ? 15.669 2.442 10.186 1.00 56.69 537 ASP A O 1
ATOM 4189 N N . ASP A 1 538 ? 16.264 3.285 12.192 1.00 50.06 538 ASP A N 1
ATOM 4190 C CA . ASP A 1 538 ? 15.211 2.631 12.988 1.00 50.06 538 ASP A CA 1
ATOM 4191 C C . ASP A 1 538 ? 13.812 2.703 12.346 1.00 50.06 538 ASP A C 1
ATOM 4193 O O . ASP A 1 538 ? 13.364 3.741 11.842 1.00 50.06 538 ASP A O 1
ATOM 4197 N N . ILE A 1 539 ? 13.064 1.598 12.455 1.00 49.38 539 ILE A N 1
ATOM 4198 C CA . ILE A 1 539 ? 11.777 1.364 11.763 1.00 49.38 539 ILE A CA 1
ATOM 4199 C C . ILE A 1 539 ? 10.698 2.430 12.078 1.00 49.38 539 ILE A C 1
ATOM 4201 O O . ILE A 1 539 ? 9.734 2.589 11.326 1.00 49.38 539 ILE A O 1
ATOM 4205 N N . GLN A 1 540 ? 10.884 3.230 13.132 1.00 45.00 540 GLN A N 1
ATOM 4206 C CA . GLN A 1 540 ? 10.016 4.354 13.508 1.00 45.00 540 GLN A CA 1
ATOM 4207 C C . GLN A 1 540 ? 9.843 5.407 12.393 1.00 45.00 540 GLN A C 1
ATOM 4209 O O . GLN A 1 540 ? 8.809 6.070 12.348 1.00 45.00 540 GLN A O 1
ATOM 4214 N N . GLY A 1 541 ? 10.803 5.551 11.470 1.00 37.00 541 GLY A N 1
ATOM 4215 C CA . GLY A 1 541 ? 10.740 6.544 10.387 1.00 37.00 541 GLY A CA 1
ATOM 4216 C C . GLY A 1 541 ? 9.815 6.213 9.201 1.00 37.00 541 GLY A C 1
ATOM 4217 O O . GLY A 1 541 ? 9.751 7.001 8.262 1.00 37.00 541 GLY A O 1
ATOM 4218 N N . LYS A 1 542 ? 9.137 5.053 9.189 1.00 42.31 542 LYS A N 1
ATOM 4219 C CA . LYS A 1 542 ? 8.601 4.439 7.950 1.00 42.31 542 LYS A CA 1
ATOM 4220 C C . LYS A 1 542 ? 7.112 4.613 7.651 1.00 42.31 542 LYS A C 1
ATOM 4222 O O . LYS A 1 542 ? 6.618 4.028 6.690 1.00 42.31 542 LYS A O 1
ATOM 4227 N N . TYR A 1 543 ? 6.402 5.418 8.434 1.00 35.91 543 TYR A N 1
ATOM 4228 C CA . TYR A 1 543 ? 4.976 5.691 8.228 1.00 35.91 543 TYR A CA 1
ATOM 4229 C C . TYR A 1 543 ? 4.733 7.206 8.184 1.00 35.91 543 TYR A C 1
ATOM 4231 O O . TYR A 1 543 ? 4.621 7.847 9.228 1.00 35.91 543 TYR A O 1
ATOM 4239 N N . SER A 1 544 ? 4.708 7.794 6.980 1.00 29.30 544 SER A N 1
ATOM 4240 C CA . SER A 1 544 ? 4.425 9.219 6.705 1.00 29.30 544 SER A CA 1
ATOM 4241 C C . SER A 1 544 ? 4.000 9.437 5.250 1.00 29.30 544 SER A C 1
ATOM 4243 O O . SER A 1 544 ? 4.555 8.737 4.375 1.00 29.30 544 SER A O 1
#

Radius of gyration: 34.01 Å; chains: 1; bounding box: 79×88×90 Å

Secondary structure (DSSP, 8-state):
------------------PPP---PPPPPS--THHHHHHHHHHHHHHHHHHHHHTTS---------PPPPPP-S--S--SEEEEEEEEEEEEEE-----SS-EEEEETTGGGTEEEEEETTTEEEEEES-TTT---EEEE-HHHH----HHHHHHHHHHHHH-S---STT-EEEEEEEEEEEETTEEEEEEEEEEEEE----HHHHTS-GGGHHHHHHHHHHH-TTS---PPPPTTTTTSS--HHHHHHSS----TTTTGGGGG---TT--S---HHHHHHHHHHHHHTTEEEES-SSSSS-EEEE----TTS-S-TTEEEEE-TTS-EEEEETTTTEEES--HHHHHHHHH-EEEEEE--TTS-HHHHHHHHHHH-PPPPS-SS-----SSS--PPEE--PEEEEE-TTTHHHHHHHHHHH-TTS-EEE---HHHH-SSHHHHHHHHHHHHH-SEEEEEHHHHHT-HHHHSPPPP---SS--SSPPP--TTTSEEEEEEEEETGGGSTTS-SHHHHHHHHS-EEEEEEEES-S-SS-GGG---

Foldseek 3Di:
DDDDDDDDDDDDDDDDDDDDDDDDDDDDDDDDAVVVQQVVLLVVQVVVVVVVVVVVPDDDDDDDDDDDDDDDDDDDDDDQKFWFDKDKFKFKDFDPDDDPDKDKGKDWQCLVFWQWDADPQFGIKIAGDDPVVDGHIDTQGCVRRPDDDPLNNLLSVQCNVPDPDDPAAFDKHKIWMWMWIDDGRMIMIMIMIIIITGADDDLVRLQPPPPCLQSLQVNCCVRPVPADAPDPQDPVRLPPPFDLVVVVVVDDQQDPPPQVQLCVDDQPQFPDDDDSSLSSVLQVLQVLLQKHWHCCPVPNHTAIDGDDDDPPPPPDPQWDWDARHVRHIWIAGNVSSGIYNDCVSVVVVSSQAGEDEAADAPPSCLLLSVLSNLRRDWDDPPPPDDPPDDPDDDQDAAEARAEEEEEAPVCLVVSVVSCCNTRVVFFEEEDQACVVQPPDPVSLVVVLVVRRPGRYYYYYLVRQLVHLPQADDDDDDPDPDDDPDDGHHHSQLSHAYAEYEYEQVVVCQQCPRSSNVSVVRRHYRHYYYYHHRNDDDTPVNRRD